Protein AF-A0A957ZJ16-F1 (afdb_monomer_lite)

pLDDT: mean 81.48, std 16.45, range [34.78, 98.56]

Foldseek 3Di:
DLCCPPDPVLLVQQVFDPVCVVQLNPDDAPVSLVVCCVVGDPSSSQLSNCCRPVVDDSVVSCVVSVHDDDDPDDPVNVCVRPVVLVVDDPPVDPVSVVVVVPPPVLCVLQDDRPVLVCLLQDKDWAEFEEEEDPQLCLLNSLLSNQQCCLPPPQPDPLEAEEEEEADPVVLVVSLVSSVVNHDPSNVRYHRDYLLVVLQVLCVVLVRHAAAQDPVLLVVLLVQLCVVLVDPDDSVLLVCCCVVWCLLVVPDDLVCQLVTDPPPSPDDDDSVRSVSSVSSVVSSVVSCVVVRHDHSSVSLQVSLVCLVVVVDAASYAAYRYEALLQDGLSSLLSLPSNHDTGMRHYYYYHYQVPNPDDDQDASVVSVGDHVPRYHYRQDRDDDDPVVVVVVLVVCPPDFTAPSRRDTDDPPRD

Secondary structure (DSSP, 8-state):
-TTTTS-HHHHHHTT--GGGHHHHHT--SHHHHHHHTTTS-HHHHHHHHHHHHH---HHHHHHHHT--------HHHHHHSTTHHHH----SSHHHHHHHHHS-HHHHTTPPPHHHHHHHH---SS-EEEEE-TTS-HHHHHHHHHHHIIIII--STT-EEEEEES-HHHHHHHHHHHHHH-SGGGGGEEEEEHHHHHHHHHHHTT----BPPHHHHHHHHHHHHHHTT----HHHHHHHIIIIIIHHT--SHHHHHH---TT--S---HHHHHHHHHHHHHHHHHHHHTT-B-HHHHHHHHHHHHHTTSS---EEEEEES-GGG--HHHHHHHHHTS-SSTT-EEEEE-GGG--SS----GGGGT---TT-EEEE---SSS-HHHHHHHHHHHTT--EE-SSSSEEPGGG-

Radius of gyration: 25.93 Å; chains: 1; bounding box: 66×55×60 Å

Sequence (412 aa):
ALFETFADADLIRAGVPEMLLPSVRALHSADGLERLRPYLPAEAHETLFYIANLGCAVDEALRHAGVEADRPVDATLALEHPDSRRRFHLVESPEELDQILDEPMAKWRIFLHPSQARLVERHFNGPARVLGGAGTGKTVVAMHRARYLARSVFTAPDDRILFTTYTRNLAANIRENLENLCGPEIARIEVANLHTWAMQLLRQAGRPVSIVEEDEQRQCWRNAMEAAGAGWDEAFVQREWAAVVQAQGITERGEYLRASRLGQGTALNRSQRAALWEIFAAYRRELERLDRVEWPDVIRCARTLLETGTVTLPYRAVVVDESQDLDPVELRLLRQMVPEGENDLFFVGDAHQRIYGQPVVMAQCGIAIRGRAAKLRINYRTTEEIRRWSTEVLAGAAVDDLDGGQDDLAAY

Structure (mmCIF, N/CA/C/O backbone):
data_AF-A0A957ZJ16-F1
#
_entry.id   AF-A0A957ZJ16-F1
#
loop_
_atom_site.group_PDB
_atom_site.id
_atom_site.type_symbol
_atom_site.label_atom_id
_atom_site.label_alt_id
_atom_site.label_comp_id
_atom_site.label_asym_id
_atom_site.label_entity_id
_atom_site.label_seq_id
_atom_site.pdbx_PDB_ins_code
_atom_site.Cartn_x
_atom_site.Cartn_y
_atom_site.Cartn_z
_atom_site.occupancy
_atom_site.B_iso_or_equiv
_atom_site.auth_seq_id
_atom_site.auth_comp_id
_atom_site.auth_asym_id
_atom_site.auth_atom_id
_atom_site.pdbx_PDB_model_num
ATOM 1 N N . ALA A 1 1 ? 29.557 -36.277 2.730 1.00 70.06 1 ALA A N 1
ATOM 2 C CA . ALA A 1 1 ? 29.762 -34.819 2.571 1.00 70.06 1 ALA A CA 1
ATOM 3 C C . ALA A 1 1 ? 28.858 -34.294 1.455 1.00 70.06 1 ALA A C 1
ATOM 5 O O . ALA A 1 1 ? 28.472 -35.082 0.601 1.00 70.06 1 ALA A O 1
ATOM 6 N N . LEU A 1 2 ? 28.491 -33.005 1.455 1.00 76.44 2 LEU A N 1
ATOM 7 C CA . LEU A 1 2 ? 27.550 -32.410 0.486 1.00 76.44 2 LEU A CA 1
ATOM 8 C C . LEU A 1 2 ? 28.000 -32.563 -0.974 1.00 76.44 2 LEU A C 1
ATOM 10 O O . LEU A 1 2 ? 27.169 -32.746 -1.854 1.00 76.44 2 LEU A O 1
ATOM 14 N N . PHE A 1 3 ? 29.311 -32.525 -1.215 1.00 82.81 3 PHE A N 1
ATOM 15 C CA . PHE A 1 3 ? 29.899 -32.562 -2.557 1.00 82.81 3 PHE A CA 1
ATOM 16 C C . PHE A 1 3 ? 30.689 -33.852 -2.832 1.00 82.81 3 PHE A C 1
ATOM 18 O O . PHE A 1 3 ? 31.542 -33.896 -3.713 1.00 82.81 3 PHE A O 1
ATOM 25 N N . GLU A 1 4 ? 30.436 -34.915 -2.061 1.00 79.81 4 GLU A N 1
ATOM 26 C CA . GLU A 1 4 ? 31.213 -36.163 -2.113 1.00 79.81 4 GLU A CA 1
ATOM 27 C C . GLU A 1 4 ? 31.125 -36.871 -3.471 1.00 79.81 4 GLU A C 1
ATOM 29 O O . GLU A 1 4 ? 32.106 -37.448 -3.932 1.00 79.81 4 GLU A O 1
ATOM 34 N N . THR A 1 5 ? 29.973 -36.768 -4.135 1.00 78.69 5 THR A N 1
ATOM 35 C CA . THR A 1 5 ? 29.676 -37.413 -5.420 1.00 78.69 5 THR A CA 1
ATOM 36 C C . THR A 1 5 ? 30.197 -36.653 -6.642 1.00 78.69 5 THR A C 1
ATOM 38 O O . THR A 1 5 ? 30.058 -37.153 -7.755 1.00 78.69 5 THR A O 1
ATOM 41 N N . PHE A 1 6 ? 30.774 -35.461 -6.464 1.00 82.50 6 PHE A N 1
ATOM 42 C CA . PHE A 1 6 ? 31.266 -34.617 -7.556 1.00 82.50 6 PHE A CA 1
ATOM 43 C C . PHE A 1 6 ? 32.783 -34.760 -7.720 1.00 82.50 6 PHE A C 1
ATOM 45 O O . PHE A 1 6 ? 33.525 -34.834 -6.733 1.00 82.50 6 PHE A O 1
ATOM 52 N N . ALA A 1 7 ? 33.259 -34.807 -8.967 1.00 85.50 7 ALA A N 1
ATOM 53 C CA . ALA A 1 7 ? 34.688 -34.846 -9.254 1.00 85.50 7 ALA A CA 1
ATOM 54 C C . ALA A 1 7 ? 35.338 -33.481 -8.968 1.00 85.50 7 ALA A C 1
ATOM 56 O O . ALA A 1 7 ? 34.693 -32.442 -9.095 1.00 85.50 7 ALA A O 1
ATOM 57 N N . ASP A 1 8 ? 36.630 -33.464 -8.621 1.00 82.50 8 ASP A N 1
ATOM 58 C CA . ASP A 1 8 ? 37.357 -32.204 -8.380 1.00 82.50 8 ASP A CA 1
ATOM 59 C C . ASP A 1 8 ? 37.336 -31.287 -9.606 1.00 82.50 8 ASP A C 1
ATOM 61 O O . ASP A 1 8 ? 37.157 -30.081 -9.468 1.00 82.50 8 ASP A O 1
ATOM 65 N N . ALA A 1 9 ? 37.415 -31.867 -10.806 1.00 76.62 9 ALA A N 1
ATOM 66 C CA . ALA A 1 9 ? 37.296 -31.130 -12.059 1.00 76.62 9 ALA A CA 1
ATOM 67 C C . ALA A 1 9 ? 35.960 -30.374 -12.175 1.00 76.62 9 ALA A C 1
ATOM 69 O O . ALA A 1 9 ? 35.934 -29.254 -12.675 1.00 76.62 9 ALA A O 1
ATOM 70 N N . ASP A 1 10 ? 34.861 -30.941 -11.672 1.00 80.06 10 ASP A N 1
ATOM 71 C CA . ASP A 1 10 ? 33.548 -30.296 -11.724 1.00 80.06 10 ASP A CA 1
ATOM 72 C C . ASP A 1 10 ? 33.422 -29.172 -10.690 1.00 80.06 10 ASP A C 1
ATOM 74 O O . ASP A 1 10 ? 32.816 -28.141 -10.967 1.00 80.06 10 ASP A O 1
ATOM 78 N N . LEU A 1 11 ? 34.042 -29.324 -9.516 1.00 80.44 11 LEU A N 1
ATOM 79 C CA . LEU A 1 11 ? 34.088 -28.266 -8.503 1.00 80.44 11 LEU A CA 1
ATOM 80 C C . LEU A 1 11 ? 34.983 -27.096 -8.944 1.00 80.44 11 LEU A C 1
ATOM 82 O O . LEU A 1 11 ? 34.637 -25.940 -8.715 1.00 80.44 11 LEU A O 1
ATOM 86 N N . ILE A 1 12 ? 36.087 -27.373 -9.641 1.00 80.25 12 ILE A N 1
ATOM 87 C CA . ILE A 1 12 ? 36.926 -26.334 -10.258 1.00 80.25 12 ILE A CA 1
ATOM 88 C C . ILE A 1 12 ? 36.151 -25.617 -11.370 1.00 80.25 12 ILE A C 1
ATOM 90 O O . ILE A 1 12 ? 36.147 -24.389 -11.414 1.00 80.25 12 ILE A O 1
ATOM 94 N N . ARG A 1 13 ? 35.425 -26.358 -12.221 1.00 76.12 13 ARG A N 1
ATOM 95 C CA . ARG A 1 13 ? 34.521 -25.776 -13.232 1.00 76.12 13 ARG A CA 1
ATOM 96 C C . ARG A 1 13 ? 33.401 -24.945 -12.609 1.00 76.12 13 ARG A C 1
ATOM 98 O O . ARG A 1 13 ? 32.978 -23.968 -13.211 1.00 76.12 13 ARG A O 1
ATOM 105 N N . ALA A 1 14 ? 32.961 -25.294 -11.400 1.00 73.00 14 ALA A N 1
ATOM 106 C CA . ALA A 1 14 ? 32.038 -24.492 -10.603 1.00 73.00 14 ALA A CA 1
ATOM 107 C C . ALA A 1 14 ? 32.663 -23.192 -10.064 1.00 73.00 14 ALA A C 1
ATOM 109 O O . ALA A 1 14 ? 31.959 -22.433 -9.415 1.00 73.00 14 ALA A O 1
ATOM 110 N N . GLY A 1 15 ? 33.949 -22.920 -10.313 1.00 72.38 15 GLY A N 1
ATOM 111 C CA . GLY A 1 15 ? 34.656 -21.711 -9.885 1.00 72.38 15 GLY A CA 1
ATOM 112 C C . GLY A 1 15 ? 35.395 -21.849 -8.550 1.00 72.38 15 GLY A C 1
ATOM 113 O O . GLY A 1 15 ? 35.918 -20.858 -8.038 1.00 72.38 15 GLY A O 1
ATOM 114 N N . VAL A 1 16 ? 35.443 -23.049 -7.954 1.00 82.19 16 VAL A N 1
ATOM 115 C CA . VAL A 1 16 ? 36.133 -23.280 -6.675 1.00 82.19 16 VAL A CA 1
ATOM 116 C C . VAL A 1 16 ? 37.651 -23.255 -6.888 1.00 82.19 16 VAL A C 1
ATOM 118 O O . VAL A 1 16 ? 38.166 -24.078 -7.647 1.00 82.19 16 VAL A O 1
ATOM 121 N N . PRO A 1 17 ? 38.403 -22.377 -6.196 1.00 79.31 17 PRO A N 1
ATOM 122 C CA . PRO A 1 17 ? 39.861 -22.391 -6.261 1.00 79.31 17 PRO A CA 1
ATOM 123 C C . PRO A 1 17 ? 40.420 -23.727 -5.761 1.00 79.31 17 PRO A C 1
ATOM 125 O O . PRO A 1 17 ? 39.990 -24.213 -4.714 1.00 79.31 17 PRO A O 1
ATOM 128 N N . GLU A 1 18 ? 41.428 -24.284 -6.439 1.00 81.38 18 GLU A N 1
ATOM 129 C CA . GLU A 1 18 ? 42.020 -25.589 -6.082 1.00 81.38 18 GLU A CA 1
ATOM 130 C C . GLU A 1 18 ? 42.442 -25.674 -4.606 1.00 81.38 18 GLU A C 1
ATOM 132 O O . GLU A 1 18 ? 42.214 -26.682 -3.938 1.00 81.38 18 GLU A O 1
ATOM 137 N N . MET A 1 19 ? 42.978 -24.578 -4.059 1.00 79.44 19 MET A N 1
ATOM 138 C CA . MET A 1 19 ? 43.400 -24.486 -2.655 1.00 79.44 19 MET A CA 1
ATOM 139 C C . MET A 1 19 ? 42.250 -24.657 -1.648 1.00 79.44 19 MET A C 1
ATOM 141 O O . MET A 1 19 ? 42.497 -25.006 -0.496 1.00 79.44 19 MET A O 1
ATOM 145 N N . LEU A 1 20 ? 41.003 -24.410 -2.061 1.00 84.81 20 LEU A N 1
ATOM 146 C CA . LEU A 1 20 ? 39.808 -24.481 -1.216 1.00 84.81 20 LEU A CA 1
ATOM 147 C C . LEU A 1 20 ? 38.990 -25.763 -1.432 1.00 84.81 20 LEU A C 1
ATOM 149 O O . LEU A 1 20 ? 38.029 -25.995 -0.695 1.00 84.81 20 LEU A O 1
ATOM 153 N N . LEU A 1 21 ? 39.383 -26.638 -2.368 1.00 85.44 21 LEU A N 1
ATOM 154 C CA . LEU A 1 21 ? 38.727 -27.933 -2.590 1.00 85.44 21 LEU A CA 1
ATOM 155 C C . LEU A 1 21 ? 38.652 -28.807 -1.325 1.00 85.44 21 LEU A C 1
ATOM 157 O O . LEU A 1 21 ? 37.576 -29.350 -1.065 1.00 85.44 21 LEU A O 1
ATOM 161 N N . PRO A 1 22 ? 39.705 -28.920 -0.483 1.00 86.62 22 PRO A N 1
ATOM 162 C CA . PRO A 1 22 ? 39.611 -29.701 0.751 1.00 86.62 22 PRO A CA 1
ATOM 163 C C . PRO A 1 22 ? 38.547 -29.152 1.711 1.00 86.62 22 PRO A C 1
ATOM 165 O O . PRO A 1 22 ? 37.820 -29.922 2.337 1.00 86.62 22 PRO A O 1
ATOM 168 N N . SER A 1 23 ? 38.415 -27.824 1.791 1.00 85.44 23 SER A N 1
ATOM 169 C CA . SER A 1 23 ? 37.422 -27.149 2.632 1.00 85.44 23 SER A CA 1
ATOM 170 C C . SER A 1 23 ? 36.000 -27.358 2.116 1.00 85.44 23 SER A C 1
ATOM 172 O O . SER A 1 23 ? 35.108 -27.631 2.915 1.00 85.44 23 SER A O 1
ATOM 174 N N . VAL A 1 24 ? 35.792 -27.303 0.796 1.00 84.88 24 VAL A N 1
ATOM 175 C CA . VAL A 1 24 ? 34.492 -27.585 0.164 1.00 84.88 24 VAL A CA 1
ATOM 176 C C . VAL A 1 24 ? 34.113 -29.064 0.316 1.00 84.88 24 VAL A C 1
ATOM 178 O O . VAL A 1 24 ? 32.968 -29.372 0.646 1.00 84.88 24 VAL A O 1
ATOM 181 N N . ARG A 1 25 ? 35.065 -29.998 0.180 1.00 85.12 25 ARG A N 1
ATOM 182 C CA . ARG A 1 25 ? 34.822 -31.440 0.387 1.00 85.12 25 ARG A CA 1
ATOM 183 C C . ARG A 1 25 ? 34.494 -31.808 1.832 1.00 85.12 25 ARG A C 1
ATOM 185 O O . ARG A 1 25 ? 33.779 -32.780 2.052 1.00 85.12 25 ARG A O 1
ATOM 192 N N . ALA A 1 26 ? 34.980 -31.041 2.805 1.00 85.38 26 ALA A N 1
ATOM 193 C CA . ALA A 1 26 ? 34.682 -31.245 4.221 1.00 85.38 26 ALA A CA 1
ATOM 194 C C . ALA A 1 26 ? 33.293 -30.719 4.641 1.00 85.38 26 ALA A C 1
ATOM 196 O O . ALA A 1 26 ? 32.910 -30.852 5.804 1.00 85.38 26 ALA A O 1
ATOM 197 N N . LEU A 1 27 ? 32.522 -30.111 3.731 1.00 85.94 27 LEU A N 1
ATOM 198 C CA . LEU A 1 27 ? 31.193 -29.589 4.044 1.00 85.94 27 LEU A CA 1
ATOM 199 C C . LEU A 1 27 ? 30.155 -30.706 4.188 1.00 85.94 27 LEU A C 1
ATOM 201 O O . LEU A 1 27 ? 29.998 -31.563 3.319 1.00 85.94 27 LEU A O 1
ATOM 205 N N . HIS A 1 28 ? 29.379 -30.650 5.270 1.00 81.06 28 HIS A N 1
ATOM 206 C CA . HIS A 1 28 ? 28.298 -31.600 5.557 1.00 81.06 28 HIS A CA 1
ATOM 207 C C . HIS A 1 28 ? 26.901 -30.957 5.598 1.00 81.06 28 HIS A C 1
ATOM 209 O O . HIS A 1 28 ? 25.915 -31.685 5.657 1.00 81.06 28 HIS A O 1
ATOM 215 N N . SER A 1 29 ? 26.799 -29.624 5.556 1.00 78.50 29 SER A N 1
ATOM 216 C CA . SER A 1 29 ? 25.525 -28.890 5.579 1.00 78.50 29 SER A CA 1
ATOM 217 C C . SER A 1 29 ? 25.610 -27.554 4.834 1.00 78.50 29 SER A C 1
ATOM 219 O O . SER A 1 29 ? 26.700 -26.999 4.674 1.00 78.50 29 SER A O 1
ATOM 221 N N . ALA A 1 30 ? 24.457 -27.041 4.389 1.00 69.56 30 ALA A N 1
ATOM 222 C CA . ALA A 1 30 ? 24.350 -25.752 3.698 1.00 69.56 30 ALA A CA 1
ATOM 223 C C . ALA A 1 30 ? 24.835 -24.585 4.584 1.00 69.56 30 ALA A C 1
ATOM 225 O O . ALA A 1 30 ? 25.539 -23.701 4.109 1.00 69.56 30 ALA A O 1
ATOM 226 N N . ASP A 1 31 ? 24.614 -24.658 5.901 1.00 72.50 31 ASP A N 1
ATOM 227 C CA . ASP A 1 31 ? 25.160 -23.696 6.876 1.00 72.50 31 ASP A CA 1
ATOM 228 C C . ASP A 1 31 ? 26.699 -23.698 6.946 1.00 72.50 31 ASP A C 1
ATOM 230 O O . ASP A 1 31 ? 27.330 -22.758 7.436 1.00 72.50 31 ASP A O 1
ATOM 234 N N . GLY A 1 32 ? 27.339 -24.794 6.535 1.00 76.75 32 GLY A N 1
ATOM 235 C CA . GLY A 1 32 ? 28.789 -24.851 6.376 1.00 76.75 32 GLY A CA 1
ATOM 236 C C . GLY A 1 32 ? 29.260 -24.099 5.129 1.00 76.75 32 GLY A C 1
ATOM 237 O O . GLY A 1 32 ? 30.305 -23.453 5.174 1.00 76.75 32 GLY A O 1
ATOM 238 N N . LEU A 1 33 ? 28.478 -24.144 4.045 1.00 80.44 33 LEU A N 1
ATOM 239 C CA . LEU A 1 33 ? 28.775 -23.438 2.798 1.00 80.44 33 LEU A CA 1
ATOM 240 C C . LEU A 1 33 ? 28.713 -21.916 2.992 1.00 80.44 33 LEU A C 1
ATOM 242 O O . LEU A 1 33 ? 29.658 -21.226 2.615 1.00 80.44 33 LEU A O 1
ATOM 246 N N . GLU A 1 34 ? 27.691 -21.415 3.690 1.00 75.69 34 GLU A N 1
ATOM 247 C CA . GLU A 1 34 ? 27.566 -19.982 4.006 1.00 75.69 34 GLU A CA 1
ATOM 248 C C . GLU A 1 34 ? 28.748 -19.454 4.836 1.00 75.69 34 GLU A C 1
ATOM 250 O O . GLU A 1 34 ? 29.177 -18.312 4.678 1.00 75.69 34 GLU A O 1
ATOM 255 N N . ARG A 1 35 ? 29.356 -20.296 5.683 1.00 78.44 35 ARG A N 1
ATOM 256 C CA . ARG A 1 35 ? 30.565 -19.931 6.445 1.00 78.44 35 ARG A CA 1
ATOM 257 C C . ARG A 1 35 ? 31.824 -19.824 5.582 1.00 78.44 35 ARG A C 1
ATOM 259 O O . ARG A 1 35 ? 32.750 -19.114 5.967 1.00 78.44 35 ARG A O 1
ATOM 266 N N . LEU A 1 36 ? 31.869 -20.499 4.433 1.00 79.94 36 LEU A N 1
ATOM 267 C CA . LEU A 1 36 ? 32.969 -20.393 3.467 1.00 79.94 36 LEU A CA 1
ATOM 268 C C . LEU A 1 36 ? 32.780 -19.249 2.460 1.00 79.94 36 LEU A C 1
ATOM 270 O O . LEU A 1 36 ? 33.731 -18.909 1.754 1.00 79.94 36 LEU A O 1
ATOM 274 N N . ARG A 1 37 ? 31.607 -18.604 2.433 1.00 78.12 37 ARG A N 1
ATOM 275 C CA . ARG A 1 37 ? 31.279 -17.477 1.546 1.00 78.12 37 ARG A CA 1
ATOM 276 C C . ARG A 1 37 ? 32.314 -16.341 1.518 1.00 78.12 37 ARG A C 1
ATOM 278 O O . ARG A 1 37 ? 32.575 -15.853 0.425 1.00 78.12 37 ARG A O 1
ATOM 285 N N . PRO A 1 38 ? 32.946 -15.921 2.635 1.00 77.25 38 PRO A N 1
ATOM 286 C CA . PRO A 1 38 ? 33.953 -14.854 2.595 1.00 77.25 38 PRO A CA 1
ATOM 287 C C . PRO A 1 38 ? 35.243 -15.241 1.861 1.00 77.25 38 PRO A C 1
ATOM 289 O O . PRO A 1 38 ? 36.007 -14.368 1.461 1.00 77.25 38 PRO A O 1
ATOM 292 N N . TYR A 1 39 ? 35.504 -16.542 1.725 1.00 79.69 39 TYR A N 1
ATOM 293 C CA . TYR A 1 39 ? 36.749 -17.081 1.179 1.00 79.69 39 TYR A CA 1
ATOM 294 C C . TYR A 1 39 ? 36.585 -17.624 -0.242 1.00 79.69 39 TYR A C 1
ATOM 296 O O . TYR A 1 39 ? 37.581 -17.865 -0.919 1.00 79.69 39 TYR A O 1
ATOM 304 N N . LEU A 1 40 ? 35.346 -17.816 -0.698 1.00 76.81 40 LEU A N 1
ATOM 305 C CA . LEU A 1 40 ? 35.029 -18.303 -2.034 1.00 76.81 40 LEU A CA 1
ATOM 306 C C . LEU A 1 40 ? 34.695 -17.143 -2.985 1.00 76.81 40 LEU A C 1
ATOM 308 O O . LEU A 1 40 ? 34.041 -16.179 -2.581 1.00 76.81 40 LEU A O 1
ATOM 312 N N . PRO A 1 41 ? 35.065 -17.247 -4.275 1.00 77.50 41 PRO A N 1
ATOM 313 C CA . PRO A 1 41 ? 34.493 -16.398 -5.311 1.00 77.50 41 PRO A CA 1
ATOM 314 C C . PRO A 1 41 ? 32.960 -16.472 -5.285 1.00 77.50 41 PRO A C 1
ATOM 316 O O . PRO A 1 41 ? 32.390 -17.546 -5.088 1.00 77.50 41 PRO A O 1
ATOM 319 N N . ALA A 1 42 ? 32.283 -15.341 -5.500 1.00 66.00 42 ALA A N 1
ATOM 320 C CA . ALA A 1 42 ? 30.820 -15.267 -5.413 1.00 66.00 42 ALA A CA 1
ATOM 321 C C . ALA A 1 42 ? 30.118 -16.257 -6.364 1.00 66.00 42 ALA A C 1
ATOM 323 O O . ALA A 1 42 ? 29.142 -16.892 -5.978 1.00 66.00 42 ALA A O 1
ATOM 324 N N . GLU A 1 43 ? 30.670 -16.437 -7.564 1.00 68.38 43 GLU A N 1
ATOM 325 C CA . GLU A 1 43 ? 30.193 -17.379 -8.588 1.00 68.38 43 GLU A CA 1
ATOM 326 C C . GLU A 1 43 ? 30.336 -18.838 -8.136 1.00 68.38 43 GLU A C 1
ATOM 328 O O . GLU A 1 43 ? 29.429 -19.652 -8.321 1.00 68.38 43 GLU A O 1
ATOM 333 N N . ALA A 1 44 ? 31.445 -19.145 -7.458 1.00 79.94 44 ALA A N 1
ATOM 334 C CA . ALA A 1 44 ? 31.687 -20.456 -6.875 1.00 79.94 44 ALA A CA 1
ATOM 335 C C . ALA A 1 44 ? 30.705 -20.760 -5.754 1.00 79.94 44 ALA A C 1
ATOM 337 O O . ALA A 1 44 ? 30.141 -21.849 -5.684 1.00 79.94 44 ALA A O 1
ATOM 338 N N . HIS A 1 45 ? 30.454 -19.772 -4.899 1.00 83.25 45 HIS A N 1
ATOM 339 C CA . HIS A 1 45 ? 29.489 -19.905 -3.824 1.00 83.25 45 HIS A CA 1
ATOM 340 C C . HIS A 1 45 ? 28.060 -20.097 -4.354 1.00 83.25 45 HIS A C 1
ATOM 342 O O . HIS A 1 45 ? 27.369 -21.001 -3.894 1.00 83.25 45 HIS A O 1
ATOM 348 N N . GLU A 1 46 ? 27.615 -19.300 -5.332 1.00 72.56 46 GLU A N 1
ATOM 349 C CA . GLU A 1 46 ? 26.278 -19.441 -5.935 1.00 72.56 46 GLU A CA 1
ATOM 350 C C . GLU A 1 46 ? 26.103 -20.797 -6.633 1.00 72.56 46 GLU A C 1
ATOM 352 O O . GLU A 1 46 ? 25.092 -21.470 -6.430 1.00 72.56 46 GLU A O 1
ATOM 357 N N . THR A 1 47 ? 27.107 -21.258 -7.382 1.00 77.94 47 THR A N 1
ATOM 358 C CA . THR A 1 47 ? 27.053 -22.567 -8.050 1.00 77.94 47 THR A CA 1
ATOM 359 C C . THR A 1 47 ? 26.992 -23.711 -7.033 1.00 77.94 47 THR A C 1
ATOM 361 O O . THR A 1 47 ? 26.138 -24.594 -7.140 1.00 77.94 47 THR A O 1
ATOM 364 N N . LEU A 1 48 ? 27.834 -23.676 -5.994 1.00 82.19 48 LEU A N 1
ATOM 365 C CA . LEU A 1 48 ? 27.803 -24.657 -4.904 1.00 82.19 48 LEU A CA 1
ATOM 366 C C . LEU A 1 48 ? 26.487 -24.611 -4.116 1.00 82.19 48 LEU A C 1
ATOM 368 O O . LEU A 1 48 ? 26.005 -25.654 -3.674 1.00 82.19 48 LEU A O 1
ATOM 372 N N . PHE A 1 49 ? 25.887 -23.429 -3.964 1.00 81.25 49 PHE A N 1
ATOM 373 C CA . PHE A 1 49 ? 24.604 -23.250 -3.289 1.00 81.25 49 PHE A CA 1
ATOM 374 C C . PHE A 1 49 ? 23.472 -23.935 -4.058 1.00 81.25 49 PHE A C 1
ATOM 376 O O . PHE A 1 49 ? 22.648 -24.619 -3.446 1.00 81.25 49 PHE A O 1
ATOM 383 N N . TYR A 1 50 ? 23.443 -23.807 -5.388 1.00 77.62 50 TYR A N 1
ATOM 384 C CA . TYR A 1 50 ? 22.461 -24.505 -6.218 1.00 77.62 50 TYR A CA 1
ATOM 385 C C . TYR A 1 50 ? 22.645 -26.022 -6.164 1.00 77.62 50 TYR A C 1
ATOM 387 O O . TYR A 1 50 ? 21.668 -26.738 -5.949 1.00 77.62 50 TYR A O 1
ATOM 395 N N . ILE A 1 51 ? 23.884 -26.514 -6.251 1.00 81.12 51 ILE A N 1
ATOM 396 C CA . ILE A 1 51 ? 24.175 -27.950 -6.125 1.00 81.12 51 ILE A CA 1
ATOM 397 C C . ILE A 1 51 ? 23.705 -28.480 -4.759 1.00 81.12 51 ILE A C 1
ATOM 399 O O . ILE A 1 51 ? 23.019 -29.499 -4.694 1.00 81.12 51 ILE A O 1
ATOM 403 N N . ALA A 1 52 ? 24.021 -27.774 -3.667 1.00 78.00 52 ALA A N 1
ATOM 404 C CA . ALA A 1 52 ? 23.714 -28.219 -2.308 1.00 78.00 52 ALA A CA 1
ATOM 405 C C . ALA A 1 52 ? 22.216 -28.170 -1.957 1.00 78.00 52 ALA A C 1
ATOM 407 O O . ALA A 1 52 ? 21.743 -29.039 -1.228 1.00 78.00 52 ALA A O 1
ATOM 408 N N . ASN A 1 53 ? 21.473 -27.171 -2.450 1.00 71.38 53 ASN A N 1
ATOM 409 C CA . ASN A 1 53 ? 20.074 -26.952 -2.059 1.00 71.38 53 ASN A CA 1
ATOM 410 C C . ASN A 1 53 ? 19.049 -27.479 -3.070 1.00 71.38 53 ASN A C 1
ATOM 412 O O . ASN A 1 53 ? 17.926 -27.798 -2.682 1.00 71.38 53 ASN A O 1
ATOM 416 N N . LEU A 1 54 ? 19.407 -27.561 -4.353 1.00 66.75 54 LEU A N 1
ATOM 417 C CA . LEU A 1 54 ? 18.514 -28.044 -5.414 1.00 66.75 54 LEU A CA 1
ATOM 418 C C . LEU A 1 54 ? 18.879 -29.451 -5.899 1.00 66.75 54 LEU A C 1
ATOM 420 O O . LEU A 1 54 ? 18.097 -30.049 -6.633 1.00 66.75 54 LEU A O 1
ATOM 424 N N . GLY A 1 55 ? 20.038 -29.990 -5.500 1.00 70.00 55 GLY A N 1
ATOM 425 C CA . GLY A 1 55 ? 20.494 -31.320 -5.916 1.00 70.00 55 GLY A CA 1
ATOM 426 C C . GLY A 1 55 ? 20.739 -31.436 -7.424 1.00 70.00 55 GLY A C 1
ATOM 427 O O . GLY A 1 55 ? 20.680 -32.536 -7.971 1.00 70.00 55 GLY A O 1
ATOM 428 N N . CYS A 1 56 ? 20.958 -30.310 -8.105 1.00 72.00 56 CYS A N 1
ATOM 429 C CA . CYS A 1 56 ? 21.146 -30.262 -9.548 1.00 72.00 56 CYS A CA 1
ATOM 430 C C . CYS A 1 56 ? 22.586 -30.624 -9.953 1.00 72.00 56 CYS A C 1
ATOM 432 O O . CYS A 1 56 ? 23.535 -30.505 -9.173 1.00 72.00 56 CYS A O 1
ATOM 434 N N . ALA A 1 57 ? 22.752 -31.093 -11.193 1.00 78.19 57 ALA A N 1
ATOM 435 C CA . ALA A 1 57 ? 24.069 -31.385 -11.756 1.00 78.19 57 ALA A CA 1
ATOM 436 C C . ALA A 1 57 ? 24.869 -30.089 -11.993 1.00 78.19 57 ALA A C 1
ATOM 438 O O . ALA A 1 57 ? 24.283 -29.027 -12.194 1.00 78.19 57 ALA A O 1
ATOM 439 N N . VAL A 1 58 ? 26.205 -30.169 -12.036 1.00 75.12 58 VAL A N 1
ATOM 440 C CA . VAL A 1 58 ? 27.082 -28.983 -12.141 1.00 75.12 58 VAL A CA 1
ATOM 441 C C . VAL A 1 58 ? 26.771 -28.125 -13.364 1.00 75.12 58 VAL A C 1
ATOM 443 O O . VAL A 1 58 ? 26.665 -26.913 -13.236 1.00 75.12 58 VAL A O 1
ATOM 446 N N . ASP A 1 59 ? 26.527 -28.728 -14.530 1.00 69.25 59 ASP A N 1
ATOM 447 C CA . ASP A 1 59 ? 26.182 -27.962 -15.737 1.00 69.25 59 ASP A CA 1
ATOM 448 C C . ASP A 1 59 ? 24.841 -27.223 -15.601 1.00 69.25 59 ASP A C 1
ATOM 450 O O . ASP A 1 59 ? 24.635 -26.169 -16.197 1.00 69.25 59 ASP A O 1
ATOM 454 N N . GLU A 1 60 ? 23.904 -27.770 -14.827 1.00 68.62 60 GLU A N 1
ATOM 455 C CA . GLU A 1 60 ? 22.637 -27.109 -14.532 1.00 68.62 60 GLU A CA 1
ATOM 456 C C . GLU A 1 60 ? 22.819 -25.992 -13.507 1.00 68.62 60 GLU A C 1
ATOM 458 O O . GLU A 1 60 ? 22.289 -24.902 -13.710 1.00 68.62 60 GLU A O 1
ATOM 463 N N . ALA A 1 61 ? 23.610 -26.222 -12.461 1.00 70.38 61 ALA A N 1
ATOM 464 C CA . ALA A 1 61 ? 23.965 -25.204 -11.480 1.00 70.38 61 ALA A CA 1
ATOM 465 C C . ALA A 1 61 ? 24.713 -24.022 -12.116 1.00 70.38 61 ALA A C 1
ATOM 467 O O . ALA A 1 61 ? 24.382 -22.877 -11.831 1.00 70.38 61 ALA A O 1
ATOM 468 N N . LEU A 1 62 ? 25.643 -24.288 -13.039 1.00 65.50 62 LEU A N 1
ATOM 469 C CA . LEU A 1 62 ? 26.364 -23.273 -13.812 1.00 65.50 62 LEU A CA 1
ATOM 470 C C . LEU A 1 62 ? 25.414 -22.435 -14.674 1.00 65.50 62 LEU A C 1
ATOM 472 O O . LEU A 1 62 ? 25.506 -21.212 -14.671 1.00 65.50 62 LEU A O 1
ATOM 476 N N . ARG A 1 63 ? 24.423 -23.059 -15.331 1.00 66.19 63 ARG A N 1
ATOM 477 C CA . ARG A 1 63 ? 23.371 -22.325 -16.062 1.00 66.19 63 ARG A CA 1
ATOM 478 C C . ARG A 1 63 ? 22.516 -21.451 -15.145 1.00 66.19 63 ARG A C 1
ATOM 480 O O . ARG A 1 63 ? 22.162 -20.341 -15.531 1.00 66.19 63 ARG A O 1
ATOM 487 N N . HIS A 1 64 ? 22.193 -21.929 -13.943 1.00 60.97 64 HIS A N 1
ATOM 488 C CA . HIS A 1 64 ? 21.454 -21.145 -12.945 1.00 60.97 64 HIS A CA 1
ATOM 489 C C . HIS A 1 64 ? 22.291 -19.989 -12.379 1.00 60.97 64 HIS A C 1
ATOM 491 O O . HIS A 1 64 ? 21.749 -18.914 -12.126 1.00 60.97 64 HIS A O 1
ATOM 497 N N . ALA A 1 65 ? 23.601 -20.193 -12.229 1.00 56.03 65 ALA A N 1
ATOM 498 C CA . ALA A 1 65 ? 24.570 -19.169 -11.847 1.00 56.03 65 ALA A CA 1
ATOM 499 C C . ALA A 1 65 ? 24.944 -18.221 -13.007 1.00 56.03 65 ALA A C 1
ATOM 501 O O . ALA A 1 65 ? 25.538 -17.175 -12.772 1.00 56.03 65 ALA A O 1
ATOM 502 N N . GLY A 1 66 ? 24.557 -18.541 -14.248 1.00 52.16 66 GLY A N 1
ATOM 503 C CA . GLY A 1 66 ? 24.816 -17.718 -15.434 1.00 52.16 66 GLY A CA 1
ATOM 504 C C . GLY A 1 66 ? 26.207 -17.890 -16.054 1.00 52.16 66 GLY A C 1
ATOM 505 O O . GLY A 1 66 ? 26.593 -17.075 -16.884 1.00 52.16 66 GLY A O 1
ATOM 506 N N . VAL A 1 67 ? 26.939 -18.944 -15.690 1.00 52.25 67 VAL A N 1
ATOM 507 C CA . VAL A 1 67 ? 28.285 -19.242 -16.194 1.00 52.25 67 VAL A CA 1
ATOM 508 C C . VAL A 1 67 ? 28.179 -20.120 -17.450 1.00 52.25 67 VAL A C 1
ATOM 510 O O . VAL A 1 67 ? 27.763 -21.279 -17.370 1.00 52.25 67 VAL A O 1
ATOM 513 N N . GLU A 1 68 ? 28.550 -19.596 -18.624 1.00 47.78 68 GLU A N 1
ATOM 514 C CA . GLU A 1 68 ? 28.741 -20.413 -19.835 1.00 47.78 68 GLU A CA 1
ATOM 515 C C . GLU A 1 68 ? 30.150 -21.029 -19.865 1.00 47.78 68 GLU A C 1
ATOM 517 O O . GLU A 1 68 ? 31.140 -20.387 -19.521 1.00 47.78 68 GLU A O 1
ATOM 522 N N . ALA A 1 69 ? 30.233 -22.305 -20.254 1.00 38.81 69 ALA A N 1
ATOM 523 C CA . ALA A 1 69 ? 31.458 -23.097 -20.191 1.00 38.81 69 ALA A CA 1
ATOM 524 C C . ALA A 1 69 ? 32.552 -22.612 -21.164 1.00 38.81 69 ALA A C 1
ATOM 526 O O . ALA A 1 69 ? 32.298 -22.440 -22.355 1.00 38.81 69 ALA A O 1
ATOM 527 N N . ASP A 1 70 ? 33.766 -22.484 -20.619 1.00 44.47 70 ASP A N 1
ATOM 528 C CA . ASP A 1 70 ? 35.088 -22.470 -21.262 1.00 44.47 70 ASP A CA 1
ATOM 529 C C . ASP A 1 70 ? 35.153 -21.940 -22.706 1.00 44.47 70 ASP A C 1
ATOM 531 O O . ASP A 1 70 ? 35.098 -22.674 -23.699 1.00 44.47 70 ASP A O 1
ATOM 535 N N . ARG A 1 71 ? 35.421 -20.639 -22.823 1.00 38.88 71 ARG A N 1
ATOM 536 C CA . ARG A 1 71 ? 36.218 -20.104 -23.930 1.00 38.88 71 ARG A CA 1
ATOM 537 C C . ARG A 1 71 ? 37.369 -19.289 -23.351 1.00 38.88 71 ARG A C 1
ATOM 539 O O . ARG A 1 71 ? 37.162 -18.605 -22.354 1.00 38.88 71 ARG A O 1
ATOM 546 N N . PRO A 1 72 ? 38.566 -19.329 -23.959 1.00 37.53 72 PRO A N 1
ATOM 547 C CA . PRO A 1 72 ? 39.655 -18.459 -23.548 1.00 37.53 72 PRO A CA 1
ATOM 548 C C . PRO A 1 72 ? 39.213 -17.023 -23.830 1.00 37.53 72 PRO A C 1
ATOM 550 O O . PRO A 1 72 ? 39.032 -16.640 -24.987 1.00 37.53 72 PRO A O 1
ATOM 553 N N . VAL A 1 73 ? 38.939 -16.268 -22.769 1.00 44.16 73 VAL A N 1
ATOM 554 C CA . VAL A 1 73 ? 38.378 -14.927 -22.888 1.00 44.16 73 VAL A CA 1
ATOM 555 C C . VAL A 1 73 ? 39.527 -13.935 -23.012 1.00 44.16 73 VAL A C 1
ATOM 557 O O . VAL A 1 73 ? 40.320 -13.764 -22.088 1.00 44.16 73 VAL A O 1
ATOM 560 N N . ASP A 1 74 ? 39.621 -13.298 -24.176 1.00 41.00 74 ASP A N 1
ATOM 561 C CA . ASP A 1 74 ? 40.376 -12.059 -24.344 1.00 41.00 74 ASP A CA 1
ATOM 562 C C . ASP A 1 74 ? 39.849 -11.032 -23.324 1.00 41.00 74 ASP A C 1
ATOM 564 O O . ASP A 1 74 ? 38.635 -10.913 -23.147 1.00 41.00 74 ASP A O 1
ATOM 568 N N . ALA A 1 75 ? 40.720 -10.315 -22.612 1.00 43.78 75 ALA A N 1
ATOM 569 C CA . ALA A 1 75 ? 40.318 -9.466 -21.481 1.00 43.78 75 ALA A CA 1
ATOM 570 C C . ALA A 1 75 ? 39.262 -8.406 -21.869 1.00 43.78 75 ALA A C 1
ATOM 572 O O . ALA A 1 75 ? 38.440 -8.011 -21.044 1.00 43.78 75 ALA A O 1
ATOM 573 N N . THR A 1 76 ? 39.239 -8.002 -23.139 1.00 42.41 76 THR A N 1
ATOM 574 C CA . THR A 1 76 ? 38.226 -7.142 -23.771 1.00 42.41 76 THR A CA 1
ATOM 575 C C . THR A 1 76 ? 36.860 -7.821 -23.931 1.00 42.41 76 THR A C 1
ATOM 577 O O . THR A 1 76 ? 35.846 -7.215 -23.600 1.00 42.41 76 THR A O 1
ATOM 580 N N . LEU A 1 77 ? 36.805 -9.093 -24.337 1.00 45.25 77 LEU A N 1
ATOM 581 C CA . LEU A 1 77 ? 35.559 -9.874 -24.432 1.00 45.25 77 LEU A CA 1
ATOM 582 C C . LEU A 1 77 ? 34.971 -10.209 -23.051 1.00 45.25 77 LEU A C 1
ATOM 584 O O . LEU A 1 77 ? 33.755 -10.317 -22.900 1.00 45.25 77 LEU A O 1
ATOM 588 N N . ALA A 1 78 ? 35.818 -10.321 -22.022 1.00 43.69 78 ALA A N 1
ATOM 589 C CA . ALA A 1 78 ? 35.375 -10.553 -20.646 1.00 43.69 78 ALA A CA 1
ATOM 590 C C . ALA A 1 78 ? 34.565 -9.369 -20.107 1.00 43.69 78 ALA A C 1
ATOM 592 O O . ALA A 1 78 ? 33.651 -9.568 -19.311 1.00 43.69 78 ALA A O 1
ATOM 593 N N . LEU A 1 79 ? 34.856 -8.148 -20.563 1.00 43.47 79 LEU A N 1
ATOM 594 C CA . LEU A 1 79 ? 34.153 -6.921 -20.177 1.00 43.47 79 LEU A CA 1
ATOM 595 C C . LEU A 1 79 ? 32.802 -6.757 -20.891 1.00 43.47 79 LEU A C 1
ATOM 597 O O . LEU A 1 79 ? 31.899 -6.118 -20.353 1.00 43.47 79 LEU A O 1
ATOM 601 N N . GLU A 1 80 ? 32.624 -7.385 -22.054 1.00 41.97 80 GLU A N 1
ATOM 602 C CA . GLU A 1 80 ? 31.347 -7.428 -22.778 1.00 41.97 80 GLU A CA 1
ATOM 603 C C . GLU A 1 80 ? 30.366 -8.468 -22.217 1.00 41.97 80 GLU A C 1
ATOM 605 O O . GLU A 1 80 ? 29.174 -8.437 -22.546 1.00 41.97 80 GLU A O 1
ATOM 610 N N . HIS A 1 81 ? 30.841 -9.363 -21.341 1.00 48.38 81 HIS A N 1
ATOM 611 C CA . HIS A 1 81 ? 30.022 -10.400 -20.726 1.00 48.38 81 HIS A CA 1
ATOM 612 C C . HIS A 1 81 ? 28.821 -9.787 -19.973 1.00 48.38 81 HIS A C 1
ATOM 614 O O . HIS A 1 81 ? 28.989 -8.804 -19.237 1.00 48.38 81 HIS A O 1
ATOM 620 N N . PRO A 1 82 ? 27.607 -10.370 -20.080 1.00 44.03 82 PRO A N 1
ATOM 621 C CA . PRO A 1 82 ? 26.407 -9.869 -19.409 1.00 44.03 82 PRO A CA 1
ATOM 622 C C . PRO A 1 82 ? 26.519 -9.754 -17.887 1.00 44.03 82 PRO A C 1
ATOM 624 O O . PRO A 1 82 ? 25.678 -9.089 -17.287 1.00 44.03 82 PRO A O 1
ATOM 627 N N . ASP A 1 83 ? 27.500 -10.411 -17.261 1.00 42.53 83 ASP A N 1
ATOM 628 C CA . ASP A 1 83 ? 27.802 -10.291 -15.829 1.00 42.53 83 ASP A CA 1
ATOM 629 C C . ASP A 1 83 ? 28.835 -9.197 -15.521 1.00 42.53 83 ASP A C 1
ATOM 631 O O . ASP A 1 83 ? 28.660 -8.460 -14.550 1.00 42.53 83 ASP A O 1
ATOM 635 N N . SER A 1 84 ? 29.841 -8.993 -16.376 1.00 41.12 84 SER A N 1
ATOM 636 C CA . SER A 1 84 ? 30.806 -7.890 -16.243 1.00 41.12 84 SER A CA 1
ATOM 637 C C . SER A 1 84 ? 30.132 -6.537 -16.433 1.00 41.12 84 SER A C 1
ATOM 639 O O . SER A 1 84 ? 30.314 -5.645 -15.607 1.00 41.12 84 SER A O 1
ATOM 641 N N . ARG A 1 85 ? 29.214 -6.434 -17.404 1.00 43.16 85 ARG A N 1
ATOM 642 C CA . ARG A 1 85 ? 28.348 -5.259 -17.611 1.00 43.16 85 ARG A CA 1
ATOM 643 C C . ARG A 1 85 ? 27.378 -4.974 -16.458 1.00 43.16 85 ARG A C 1
ATOM 645 O O . ARG A 1 85 ? 26.770 -3.908 -16.422 1.00 43.16 85 ARG A O 1
ATOM 652 N N . ARG A 1 86 ? 27.197 -5.902 -15.504 1.00 39.06 86 ARG A N 1
ATOM 653 C CA . ARG A 1 86 ? 26.423 -5.640 -14.270 1.00 39.06 86 ARG A CA 1
ATOM 654 C C . ARG A 1 86 ? 27.247 -4.941 -13.197 1.00 39.06 86 ARG A C 1
ATOM 656 O O . ARG A 1 86 ? 26.647 -4.319 -12.327 1.00 39.06 86 ARG A O 1
ATOM 663 N N . ARG A 1 87 ? 28.573 -5.099 -13.220 1.00 34.78 87 ARG A N 1
ATOM 664 C CA . ARG A 1 87 ? 29.501 -4.616 -12.185 1.00 34.78 87 ARG A CA 1
ATOM 665 C C . ARG A 1 87 ? 30.347 -3.435 -12.650 1.00 34.78 87 ARG A C 1
ATOM 667 O O . ARG A 1 87 ? 30.660 -2.574 -11.839 1.00 34.78 87 ARG A O 1
ATOM 674 N N . PHE A 1 88 ? 30.678 -3.389 -13.935 1.00 36.06 88 PHE A N 1
ATOM 675 C CA . PHE A 1 88 ? 31.481 -2.349 -14.557 1.00 36.06 88 PHE A CA 1
ATOM 676 C C . PHE A 1 88 ? 30.797 -1.917 -15.855 1.00 36.06 88 PHE A C 1
ATOM 678 O O . PHE A 1 88 ? 30.568 -2.731 -16.748 1.00 36.06 88 PHE A O 1
ATOM 685 N N . HIS A 1 89 ? 30.450 -0.635 -15.960 1.00 43.84 89 HIS A N 1
ATOM 686 C CA . HIS A 1 89 ? 30.168 -0.027 -17.253 1.00 43.84 89 HIS A CA 1
ATOM 687 C C . HIS A 1 89 ? 31.520 0.383 -17.834 1.00 43.84 89 HIS A C 1
ATOM 689 O O . HIS A 1 89 ? 32.229 1.182 -17.220 1.00 43.84 89 HIS A O 1
ATOM 695 N N . LEU A 1 90 ? 31.917 -0.234 -18.950 1.00 38.66 90 LEU A N 1
ATOM 696 C CA . LEU A 1 90 ? 33.106 0.201 -19.661 1.00 38.66 90 LEU A CA 1
ATOM 697 C C . LEU A 1 90 ? 32.762 1.543 -20.288 1.00 38.66 90 LEU A C 1
ATOM 699 O O . LEU A 1 90 ? 31.991 1.600 -21.237 1.00 38.66 90 LEU A O 1
ATOM 703 N N . VAL A 1 91 ? 33.280 2.605 -19.696 1.00 39.44 91 VAL A N 1
ATOM 704 C CA . VAL A 1 91 ? 33.296 3.898 -20.350 1.00 39.44 91 VAL A CA 1
ATOM 705 C C . VAL A 1 91 ? 34.341 3.777 -21.454 1.00 39.44 91 VAL A C 1
ATOM 707 O O . VAL A 1 91 ? 35.525 3.597 -21.159 1.00 39.44 91 VAL A O 1
ATOM 710 N N . GLU A 1 92 ? 33.909 3.805 -22.709 1.00 41.00 92 GLU A N 1
ATOM 711 C CA . GLU A 1 92 ? 34.787 3.557 -23.854 1.00 41.00 92 GLU A CA 1
ATOM 712 C C . GLU A 1 92 ? 35.721 4.750 -24.116 1.00 41.00 92 GLU A C 1
ATOM 714 O O . GLU A 1 92 ? 36.770 4.592 -24.747 1.00 41.00 92 GLU A O 1
ATOM 719 N N . SER A 1 93 ? 35.410 5.927 -23.555 1.00 41.16 93 SER A N 1
ATOM 720 C CA . SER A 1 93 ? 36.310 7.081 -23.531 1.00 41.16 93 SER A CA 1
ATOM 721 C C . SER A 1 93 ? 36.034 8.045 -22.361 1.00 41.16 93 SER A C 1
ATOM 723 O O . SER A 1 93 ? 34.897 8.151 -21.909 1.00 41.16 93 SER A O 1
ATOM 725 N N . PRO A 1 94 ? 37.028 8.804 -21.863 1.00 40.66 94 PRO A N 1
ATOM 726 C CA . PRO A 1 94 ? 36.813 9.826 -20.830 1.00 40.66 94 PRO A CA 1
ATOM 727 C C . PRO A 1 94 ? 35.664 10.799 -21.152 1.00 40.66 94 PRO A C 1
ATOM 729 O O . PRO A 1 94 ? 34.946 11.213 -20.248 1.00 40.66 94 PRO A O 1
ATOM 732 N N . GLU A 1 95 ? 35.424 11.086 -22.438 1.00 43.22 95 GLU A N 1
ATOM 733 C CA . GLU A 1 95 ? 34.327 11.949 -22.885 1.00 43.22 95 GLU A CA 1
ATOM 734 C C . GLU A 1 95 ? 32.928 11.335 -22.697 1.00 43.22 95 GLU A C 1
ATOM 736 O O . GLU A 1 95 ? 31.961 12.078 -22.557 1.00 43.22 95 GLU A O 1
ATOM 741 N N . GLU A 1 96 ? 32.786 10.007 -22.687 1.00 41.53 96 GLU A N 1
ATOM 742 C CA . GLU A 1 96 ? 31.503 9.320 -22.471 1.00 41.53 96 GLU A CA 1
ATOM 743 C C . GLU A 1 96 ? 31.102 9.330 -20.986 1.00 41.53 96 GLU A C 1
ATOM 745 O O . GLU A 1 96 ? 29.933 9.530 -20.655 1.00 41.53 96 GLU A O 1
ATOM 750 N N . LEU A 1 97 ? 32.076 9.196 -20.075 1.00 42.34 97 LEU A N 1
ATOM 751 C CA . LEU A 1 97 ? 31.847 9.323 -18.632 1.00 42.34 97 LEU A CA 1
ATOM 752 C C . LEU A 1 97 ? 31.521 10.767 -18.272 1.00 42.34 97 LEU A C 1
ATOM 754 O O . LEU A 1 97 ? 30.573 10.991 -17.527 1.00 42.34 97 LEU A O 1
ATOM 758 N N . ASP A 1 98 ? 32.259 11.724 -18.834 1.00 44.16 98 ASP A N 1
ATOM 759 C CA . ASP A 1 98 ? 31.974 13.145 -18.656 1.00 44.16 98 ASP A CA 1
ATOM 760 C C . ASP A 1 98 ? 30.602 13.504 -19.242 1.00 44.16 98 ASP A C 1
ATOM 762 O O . ASP A 1 98 ? 29.829 14.179 -18.576 1.00 44.16 98 ASP A O 1
ATOM 766 N N . GLN A 1 99 ? 30.216 12.969 -20.409 1.00 52.00 99 GLN A N 1
ATOM 767 C CA . GLN A 1 99 ? 28.869 13.171 -20.958 1.00 52.00 99 GLN A CA 1
ATOM 768 C C . GLN A 1 99 ? 27.777 12.605 -20.056 1.00 52.00 99 GLN A C 1
ATOM 770 O O . GLN A 1 99 ? 26.805 13.303 -19.793 1.00 52.00 99 GLN A O 1
ATOM 775 N N . ILE A 1 100 ? 27.925 11.371 -19.568 1.00 50.91 100 ILE A N 1
ATOM 776 C CA . ILE A 1 100 ? 26.954 10.731 -18.673 1.00 50.91 100 ILE A CA 1
ATOM 777 C C . ILE A 1 100 ? 26.855 11.502 -17.345 1.00 50.91 100 ILE A C 1
ATOM 779 O O . ILE A 1 100 ? 25.749 11.725 -16.853 1.00 50.91 100 ILE A O 1
ATOM 783 N N . LEU A 1 101 ? 27.979 11.954 -16.779 1.00 49.62 101 LEU A N 1
ATOM 784 C CA . LEU A 1 101 ? 28.024 12.748 -15.544 1.00 49.62 101 LEU A CA 1
ATOM 785 C C . LEU A 1 101 ? 27.499 14.184 -15.725 1.00 49.62 101 LEU A C 1
ATOM 787 O O . LEU A 1 101 ? 26.881 14.705 -14.796 1.00 49.62 101 LEU A O 1
ATOM 791 N N . ASP A 1 102 ? 27.682 14.785 -16.905 1.00 55.69 102 ASP A N 1
ATOM 792 C CA . ASP A 1 102 ? 27.170 16.114 -17.273 1.00 55.69 102 ASP A CA 1
ATOM 793 C C . ASP A 1 102 ? 25.702 16.089 -17.726 1.00 55.69 102 ASP A C 1
ATOM 795 O O . ASP A 1 102 ? 25.075 17.146 -17.878 1.00 55.69 102 ASP A O 1
ATOM 799 N N . GLU A 1 103 ? 25.109 14.903 -17.920 1.00 60.03 103 GLU A N 1
ATOM 800 C CA . GLU A 1 103 ? 23.686 14.814 -18.218 1.00 60.03 103 GLU A CA 1
ATOM 801 C C . GLU A 1 103 ? 22.861 15.409 -17.060 1.00 60.03 103 GLU A C 1
ATOM 803 O O . GLU A 1 103 ? 23.086 15.089 -15.886 1.00 60.03 103 GLU A O 1
ATOM 808 N N . PRO A 1 104 ? 21.837 16.236 -17.352 1.00 66.75 104 PRO A N 1
ATOM 809 C CA . PRO A 1 104 ? 21.003 16.832 -16.322 1.00 66.75 104 PRO A CA 1
ATOM 810 C C . PRO A 1 104 ? 20.429 15.770 -15.381 1.00 66.75 104 PRO A C 1
ATOM 812 O O . PRO A 1 104 ? 19.969 14.719 -15.827 1.00 66.75 104 PRO A O 1
ATOM 815 N N . MET A 1 105 ? 20.337 16.083 -14.085 1.00 65.94 105 MET A N 1
ATOM 816 C CA . MET A 1 105 ? 19.775 15.204 -13.042 1.00 65.94 105 MET A CA 1
ATOM 817 C C . MET A 1 105 ? 18.417 14.571 -13.429 1.00 65.94 105 MET A C 1
ATOM 819 O O . MET A 1 105 ? 18.067 13.486 -12.970 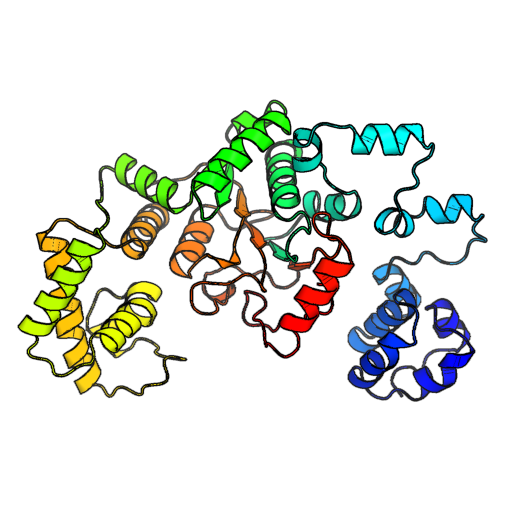1.00 65.94 105 MET A O 1
ATOM 823 N N . ALA A 1 106 ? 17.646 15.224 -14.304 1.00 65.94 106 ALA A N 1
ATOM 824 C CA . ALA A 1 106 ? 16.419 14.683 -14.882 1.00 65.94 106 ALA A CA 1
ATOM 825 C C . ALA A 1 106 ? 16.621 13.356 -15.645 1.00 65.94 106 ALA A C 1
ATOM 827 O O . ALA A 1 106 ? 15.802 12.453 -15.496 1.00 65.94 106 ALA A O 1
ATOM 828 N N . LYS A 1 107 ? 17.710 13.200 -16.409 1.00 67.06 107 LYS A N 1
ATOM 829 C CA . LYS A 1 107 ? 18.033 11.954 -17.126 1.00 67.06 107 LYS A CA 1
ATOM 830 C C . LYS A 1 107 ? 18.461 10.844 -16.171 1.00 67.06 107 LYS A C 1
ATOM 832 O O . LYS A 1 107 ? 18.004 9.713 -16.313 1.00 67.06 107 LYS A O 1
ATOM 837 N N . TRP A 1 108 ? 19.228 11.176 -15.135 1.00 69.00 108 TRP A N 1
ATOM 838 C CA . TRP A 1 108 ? 19.590 10.229 -14.077 1.00 69.00 108 TRP A CA 1
ATOM 839 C C . TRP A 1 108 ? 18.374 9.687 -13.319 1.00 69.00 108 TRP A C 1
ATOM 841 O O . TRP A 1 108 ? 18.324 8.507 -12.980 1.00 69.00 108 TRP A O 1
ATOM 851 N N . ARG A 1 109 ? 17.342 10.515 -13.116 1.00 74.62 109 ARG A N 1
ATOM 852 C CA . ARG A 1 109 ? 16.082 10.112 -12.463 1.00 74.62 109 ARG A CA 1
ATOM 853 C C . ARG A 1 109 ? 15.251 9.109 -13.266 1.00 74.62 109 ARG A C 1
ATOM 855 O O . ARG A 1 109 ? 14.362 8.488 -12.690 1.00 74.62 109 ARG A O 1
ATOM 862 N N . ILE A 1 110 ? 15.532 8.942 -14.557 1.00 81.44 110 ILE A N 1
ATOM 863 C CA . ILE A 1 110 ? 14.851 7.980 -15.436 1.00 81.44 110 ILE A CA 1
ATOM 864 C C . ILE A 1 110 ? 15.802 6.917 -16.000 1.00 81.44 110 ILE A C 1
ATOM 866 O O . ILE A 1 110 ? 15.363 6.065 -16.770 1.00 81.44 110 ILE A O 1
ATOM 870 N N . PHE A 1 111 ? 17.084 6.934 -15.635 1.00 80.56 111 PHE A N 1
ATOM 871 C CA . PHE A 1 111 ? 18.077 5.997 -16.150 1.00 80.56 111 PHE A CA 1
ATOM 872 C C . PHE A 1 111 ? 17.875 4.596 -15.565 1.00 80.56 111 PHE A C 1
ATOM 874 O O . PHE A 1 111 ? 18.038 4.393 -14.364 1.00 80.56 111 PHE A O 1
ATOM 881 N N . LEU A 1 112 ? 17.556 3.622 -16.421 1.00 79.75 112 LEU A N 1
ATOM 882 C CA . LEU A 1 112 ? 17.455 2.213 -16.045 1.00 79.75 112 LEU A CA 1
ATOM 883 C C . LEU A 1 112 ? 18.784 1.513 -16.298 1.00 79.75 112 LEU A C 1
ATOM 885 O O . LEU A 1 112 ? 19.235 1.413 -17.439 1.00 79.75 112 LEU A O 1
ATOM 889 N N . HIS A 1 113 ? 19.380 0.963 -15.247 1.00 76.69 113 HIS A N 1
ATOM 890 C CA . HIS A 1 113 ? 20.610 0.205 -15.404 1.00 76.69 113 HIS A CA 1
ATOM 891 C C . HIS A 1 113 ? 20.339 -1.133 -16.127 1.00 76.69 113 HIS A C 1
ATOM 893 O O . HIS A 1 113 ? 19.333 -1.787 -15.832 1.00 76.69 113 HIS A O 1
ATOM 899 N N . PRO A 1 114 ? 21.233 -1.631 -17.006 1.00 71.94 114 PRO A N 1
ATOM 900 C CA . PRO A 1 114 ? 21.019 -2.888 -17.737 1.00 71.94 114 PRO A CA 1
ATOM 901 C C . PRO A 1 114 ? 20.704 -4.102 -16.847 1.00 71.94 114 PRO A C 1
ATOM 903 O O . PRO A 1 114 ? 19.909 -4.966 -17.214 1.00 71.94 114 PRO A O 1
ATOM 906 N N . SER A 1 115 ? 21.268 -4.156 -15.633 1.00 69.88 115 SER A N 1
ATOM 907 C CA . SER A 1 115 ? 20.960 -5.222 -14.664 1.00 69.88 115 SER A CA 1
ATOM 908 C C . SER A 1 115 ? 19.494 -5.224 -14.202 1.00 69.88 115 SER A C 1
ATOM 910 O O . SER A 1 115 ? 18.972 -6.281 -13.843 1.00 69.88 115 SER A O 1
ATOM 912 N N . GLN A 1 116 ? 18.827 -4.067 -14.241 1.00 80.56 116 GLN A N 1
ATOM 913 C CA . GLN A 1 116 ? 17.426 -3.878 -13.871 1.00 80.56 116 GLN A CA 1
ATOM 914 C C . GLN A 1 116 ? 16.468 -4.158 -15.039 1.00 80.56 116 GLN A C 1
ATOM 916 O O . GLN A 1 116 ? 15.323 -4.541 -14.797 1.00 80.56 116 GLN A O 1
ATOM 921 N N . ALA A 1 117 ? 16.927 -4.033 -16.292 1.00 78.94 117 ALA A N 1
ATOM 922 C CA . ALA A 1 117 ? 16.105 -4.237 -17.491 1.00 78.94 117 ALA A CA 1
ATOM 923 C C . ALA A 1 117 ? 15.424 -5.612 -17.511 1.00 78.94 117 ALA A C 1
ATOM 925 O O . ALA A 1 117 ? 14.221 -5.713 -17.739 1.00 78.94 117 ALA A O 1
ATOM 926 N N . ARG A 1 118 ? 16.151 -6.670 -17.130 1.00 81.62 118 ARG A N 1
ATOM 927 C CA . ARG A 1 118 ? 15.574 -8.021 -17.044 1.00 81.62 118 ARG A CA 1
ATOM 928 C C . ARG A 1 118 ? 14.419 -8.119 -16.050 1.00 81.62 118 ARG A C 1
ATOM 930 O O . ARG A 1 118 ? 13.512 -8.905 -16.276 1.00 81.62 118 ARG A O 1
ATOM 937 N N . LEU A 1 119 ? 14.432 -7.355 -14.956 1.00 87.69 119 LEU A N 1
ATOM 938 C CA . LEU A 1 119 ? 13.322 -7.340 -13.994 1.00 87.69 119 LEU A CA 1
ATOM 939 C C . LEU A 1 119 ? 12.112 -6.586 -14.547 1.00 87.69 119 LEU A C 1
ATOM 941 O O . LEU A 1 119 ? 10.980 -7.018 -14.344 1.00 87.69 119 LEU A O 1
ATOM 945 N N . VAL A 1 120 ? 12.364 -5.490 -15.265 1.00 91.12 120 VAL A N 1
ATOM 946 C CA . VAL A 1 120 ? 11.335 -4.692 -15.939 1.00 91.12 120 VAL A CA 1
ATOM 947 C C . VAL A 1 120 ? 10.620 -5.502 -17.017 1.00 91.12 120 VAL A C 1
ATOM 949 O O . VAL A 1 120 ? 9.398 -5.434 -17.103 1.00 91.12 120 VAL A O 1
ATOM 952 N N . GLU A 1 121 ? 11.355 -6.279 -17.808 1.00 90.88 121 GLU A N 1
ATOM 953 C CA . GLU A 1 121 ? 10.828 -6.998 -18.978 1.00 90.88 121 GLU A CA 1
ATOM 954 C C . GLU A 1 121 ? 10.358 -8.425 -18.662 1.00 90.88 121 GLU A C 1
ATOM 956 O O . GLU A 1 121 ? 9.727 -9.081 -19.487 1.00 90.88 121 GLU A O 1
ATOM 961 N N . ARG A 1 122 ? 10.643 -8.939 -17.460 1.00 90.81 122 ARG A N 1
ATOM 962 C CA . ARG A 1 122 ? 10.259 -10.300 -17.079 1.00 90.81 122 ARG A CA 1
ATOM 963 C C . ARG A 1 122 ? 8.741 -10.464 -17.057 1.00 90.81 122 ARG A C 1
ATOM 965 O O . ARG A 1 122 ? 8.027 -9.695 -16.416 1.00 90.81 122 ARG A O 1
ATOM 972 N N . HIS A 1 123 ? 8.251 -11.529 -17.677 1.00 92.62 123 HIS A N 1
ATOM 973 C CA . HIS A 1 123 ? 6.869 -11.962 -17.502 1.00 92.62 123 HIS A CA 1
ATOM 974 C C . HIS A 1 123 ? 6.707 -12.681 -16.160 1.00 92.62 123 HIS A C 1
ATOM 976 O O . HIS A 1 123 ? 7.449 -13.614 -15.840 1.00 92.62 123 HIS A O 1
ATOM 982 N N . PHE A 1 124 ? 5.728 -12.243 -15.374 1.00 93.62 124 PHE A N 1
ATOM 983 C CA . PHE A 1 124 ? 5.367 -12.853 -14.103 1.00 93.62 124 PHE A CA 1
ATOM 984 C C . PHE A 1 124 ? 3.966 -13.449 -14.205 1.00 93.62 124 PHE A C 1
ATOM 986 O O . PHE A 1 124 ? 3.012 -12.765 -14.567 1.00 93.62 124 PHE A O 1
ATOM 993 N N . ASN A 1 125 ? 3.835 -14.726 -13.857 1.00 93.00 125 ASN A N 1
ATOM 994 C CA . ASN A 1 125 ? 2.538 -15.389 -13.765 1.00 93.00 125 ASN A CA 1
ATOM 995 C C . ASN A 1 125 ? 1.902 -15.083 -12.396 1.00 93.00 125 ASN A C 1
ATOM 997 O O . ASN A 1 125 ? 2.048 -15.880 -11.466 1.00 93.00 125 ASN A O 1
ATOM 1001 N N . GLY A 1 126 ? 1.319 -13.890 -12.250 1.00 94.75 126 GLY A N 1
ATOM 1002 C CA . GLY A 1 126 ? 0.759 -13.353 -11.003 1.00 94.75 126 GLY A CA 1
ATOM 1003 C C . GLY A 1 126 ? 1.607 -12.250 -10.349 1.00 94.75 126 GLY A C 1
ATOM 1004 O O . GLY A 1 126 ? 2.577 -11.778 -10.958 1.00 94.75 126 GLY A O 1
ATOM 1005 N N . PRO A 1 127 ? 1.296 -11.894 -9.085 1.00 96.31 127 PRO A N 1
ATOM 1006 C CA . PRO A 1 127 ? 1.958 -10.812 -8.366 1.00 96.31 127 PRO A CA 1
ATOM 1007 C C . PRO A 1 127 ? 3.461 -11.025 -8.208 1.00 96.31 127 PRO A C 1
ATOM 1009 O O . PRO A 1 127 ? 3.913 -12.129 -7.879 1.00 96.31 127 PRO A O 1
ATOM 1012 N N . ALA A 1 128 ? 4.227 -9.953 -8.385 1.00 95.50 128 ALA A N 1
ATOM 1013 C CA . ALA A 1 128 ? 5.677 -9.943 -8.231 1.00 95.50 128 ALA A CA 1
ATOM 1014 C C . ALA A 1 128 ? 6.139 -8.835 -7.283 1.00 95.50 128 ALA A C 1
ATOM 1016 O O . ALA A 1 128 ? 5.480 -7.804 -7.146 1.00 95.50 128 ALA A O 1
ATOM 1017 N N . ARG A 1 129 ? 7.295 -9.046 -6.646 1.00 94.19 129 ARG A N 1
ATOM 1018 C CA . ARG A 1 129 ? 7.889 -8.092 -5.702 1.00 94.19 129 ARG A CA 1
ATOM 1019 C C . ARG A 1 129 ? 9.365 -7.887 -5.988 1.00 94.19 129 ARG A C 1
ATOM 1021 O O . ARG A 1 129 ? 10.111 -8.854 -6.129 1.00 94.19 129 ARG A O 1
ATOM 1028 N N . VAL A 1 130 ? 9.801 -6.636 -6.001 1.00 91.94 130 VAL A N 1
ATOM 1029 C CA . VAL A 1 130 ? 11.210 -6.264 -6.095 1.00 91.94 130 VAL A CA 1
ATOM 1030 C C . VAL A 1 130 ? 11.588 -5.430 -4.881 1.00 91.94 130 VAL A C 1
ATOM 1032 O O . VAL A 1 130 ? 11.116 -4.311 -4.703 1.00 91.94 130 VAL A O 1
ATOM 1035 N N . LEU A 1 131 ? 12.456 -5.982 -4.045 1.00 88.31 131 LEU A N 1
ATOM 1036 C CA . LEU A 1 131 ? 13.011 -5.274 -2.901 1.00 88.31 131 LEU A CA 1
ATOM 1037 C C . LEU A 1 131 ? 14.327 -4.612 -3.277 1.00 88.31 131 LEU A C 1
ATOM 1039 O O . LEU A 1 131 ? 14.993 -5.019 -4.224 1.00 88.31 131 LEU A O 1
ATOM 1043 N N . GLY A 1 132 ? 14.741 -3.612 -2.522 1.00 82.69 132 GLY A N 1
ATOM 1044 C CA . GLY A 1 132 ? 16.071 -3.039 -2.659 1.00 82.69 132 GLY A CA 1
ATOM 1045 C C . GLY A 1 132 ? 16.308 -1.982 -1.608 1.00 82.69 132 GLY A C 1
ATOM 1046 O O . GLY A 1 132 ? 15.365 -1.309 -1.202 1.00 82.69 132 GLY A O 1
ATOM 1047 N N . GLY A 1 133 ? 17.562 -1.803 -1.209 1.00 79.31 133 GLY A N 1
ATOM 1048 C CA . GLY A 1 133 ? 17.917 -0.773 -0.242 1.00 79.31 133 GLY A CA 1
ATOM 1049 C C . GLY A 1 133 ? 17.710 0.652 -0.761 1.00 79.31 133 GLY A C 1
ATOM 1050 O O . GLY A 1 133 ? 17.337 0.893 -1.925 1.00 79.31 133 GLY A O 1
ATOM 1051 N N . ALA A 1 134 ? 17.980 1.629 0.099 1.00 79.25 134 ALA A N 1
ATOM 1052 C CA . ALA A 1 134 ? 18.000 3.040 -0.267 1.00 79.25 134 ALA A CA 1
ATOM 1053 C C . ALA A 1 134 ? 18.907 3.271 -1.489 1.00 79.25 134 ALA A C 1
ATOM 1055 O O . ALA A 1 134 ? 20.005 2.736 -1.570 1.00 79.25 134 ALA A O 1
ATOM 1056 N N . GLY A 1 135 ? 18.446 4.060 -2.465 1.00 76.56 135 GLY A N 1
ATOM 1057 C CA . GLY A 1 135 ? 19.271 4.424 -3.624 1.00 76.56 135 GLY A CA 1
ATOM 1058 C C . GLY A 1 135 ? 19.471 3.333 -4.684 1.00 76.56 135 GLY A C 1
ATOM 1059 O O . GLY A 1 135 ? 20.201 3.572 -5.639 1.00 76.56 135 GLY A O 1
ATOM 1060 N N . THR A 1 136 ? 18.809 2.176 -4.583 1.00 80.56 136 THR A N 1
ATOM 1061 C CA . THR A 1 136 ? 18.984 1.062 -5.542 1.00 80.56 136 THR A CA 1
ATOM 1062 C C . THR A 1 136 ? 18.197 1.174 -6.855 1.00 80.56 136 THR A C 1
ATOM 1064 O O . THR A 1 136 ? 18.264 0.286 -7.703 1.00 80.56 136 THR A O 1
ATOM 1067 N N . GLY A 1 137 ? 17.439 2.258 -7.044 1.00 85.81 137 GLY A N 1
ATOM 1068 C CA . GLY A 1 137 ? 16.657 2.503 -8.262 1.00 85.81 137 GLY A CA 1
ATOM 1069 C C . GLY A 1 137 ? 15.265 1.857 -8.295 1.00 85.81 137 GLY A C 1
ATOM 1070 O O . GLY A 1 137 ? 14.698 1.724 -9.371 1.00 85.81 137 GLY A O 1
ATOM 1071 N N . LYS A 1 138 ? 14.675 1.488 -7.148 1.00 92.12 138 LYS A N 1
ATOM 1072 C CA . LYS A 1 138 ? 13.317 0.901 -7.052 1.00 92.12 138 LYS A CA 1
ATOM 1073 C C . LYS A 1 138 ? 12.248 1.659 -7.849 1.00 92.12 138 LYS A C 1
ATOM 1075 O O . LYS A 1 138 ? 11.616 1.080 -8.727 1.00 92.12 138 LYS A O 1
ATOM 1080 N N . THR A 1 139 ? 12.106 2.960 -7.596 1.00 92.25 139 THR A N 1
ATOM 1081 C CA . THR A 1 139 ? 11.145 3.825 -8.298 1.00 92.25 139 THR A CA 1
ATOM 1082 C C . THR A 1 139 ? 11.403 3.857 -9.804 1.00 92.25 139 THR A C 1
ATOM 1084 O O . THR A 1 139 ? 10.466 3.815 -10.594 1.00 92.25 139 THR A O 1
ATOM 1087 N N . VAL A 1 140 ? 12.672 3.858 -10.230 1.00 91.88 140 VAL A N 1
ATOM 1088 C CA . VAL A 1 140 ? 13.041 3.778 -11.653 1.00 91.88 140 VAL A CA 1
ATOM 1089 C C . VAL A 1 140 ? 12.561 2.456 -12.251 1.00 91.88 140 VAL A C 1
ATOM 1091 O O . VAL A 1 140 ? 11.897 2.463 -13.286 1.00 91.88 140 VAL A O 1
ATOM 1094 N N . VAL A 1 141 ? 12.823 1.328 -11.582 1.00 94.44 141 VAL A N 1
ATOM 1095 C CA . VAL A 1 141 ? 12.335 0.007 -12.007 1.00 94.44 141 VAL A CA 1
ATOM 1096 C C . VAL A 1 141 ? 10.813 -0.003 -12.118 1.00 94.44 141 VAL A C 1
ATOM 1098 O O . VAL A 1 141 ? 10.288 -0.470 -13.124 1.00 94.44 141 VAL A O 1
ATOM 1101 N N . ALA A 1 142 ? 10.100 0.553 -11.138 1.00 97.25 142 ALA A N 1
ATOM 1102 C CA . ALA A 1 142 ? 8.645 0.651 -11.173 1.00 97.25 142 ALA A CA 1
ATOM 1103 C C . ALA A 1 142 ? 8.146 1.486 -12.367 1.00 97.25 142 ALA A C 1
ATOM 1105 O O . ALA A 1 142 ? 7.231 1.064 -13.075 1.00 97.25 142 ALA A O 1
ATOM 1106 N N . MET A 1 143 ? 8.750 2.649 -12.638 1.00 96.69 143 MET A N 1
ATOM 1107 C CA . MET A 1 143 ? 8.351 3.510 -13.760 1.00 96.69 143 MET A CA 1
ATOM 1108 C C . MET A 1 143 ? 8.570 2.819 -15.108 1.00 96.69 143 MET A C 1
ATOM 1110 O O . MET A 1 143 ? 7.671 2.777 -15.951 1.00 96.69 143 MET A O 1
ATOM 1114 N N . HIS A 1 144 ? 9.744 2.213 -15.295 1.00 96.50 144 HIS A N 1
ATOM 1115 C CA . HIS A 1 144 ? 10.048 1.446 -16.503 1.00 96.50 144 HIS A CA 1
ATOM 1116 C C . HIS A 1 144 ? 9.154 0.219 -16.644 1.00 96.50 144 HIS A C 1
ATOM 1118 O O . HIS A 1 144 ? 8.738 -0.104 -17.754 1.00 96.50 144 HIS A O 1
ATOM 1124 N N . ARG A 1 145 ? 8.783 -0.424 -15.533 1.00 97.88 145 ARG A N 1
ATOM 1125 C CA . ARG A 1 145 ? 7.820 -1.525 -15.525 1.00 97.88 145 ARG A CA 1
ATOM 1126 C C . ARG A 1 145 ? 6.440 -1.072 -15.989 1.00 97.88 145 ARG A C 1
ATOM 1128 O O . ARG A 1 145 ? 5.878 -1.714 -16.870 1.00 97.88 145 ARG A O 1
ATOM 1135 N N . ALA A 1 146 ? 5.912 0.034 -15.466 1.00 98.12 146 ALA A N 1
ATOM 1136 C CA . ALA A 1 146 ? 4.623 0.574 -15.904 1.00 98.12 146 ALA A CA 1
ATOM 1137 C C . ALA A 1 146 ? 4.628 0.906 -17.404 1.00 98.12 146 ALA A C 1
ATOM 1139 O O . ALA A 1 146 ? 3.707 0.523 -18.129 1.00 98.12 146 ALA A O 1
ATOM 1140 N N . ARG A 1 147 ? 5.711 1.529 -17.888 1.00 97.44 147 ARG A N 1
ATOM 1141 C CA . ARG A 1 147 ? 5.917 1.791 -19.316 1.00 97.44 147 ARG A CA 1
ATOM 1142 C C . ARG A 1 147 ? 5.957 0.508 -20.143 1.00 97.44 147 ARG A C 1
ATOM 1144 O O . ARG A 1 147 ? 5.268 0.422 -21.155 1.00 97.44 147 ARG A O 1
ATOM 1151 N N . TYR A 1 148 ? 6.743 -0.484 -19.730 1.00 97.44 148 TYR A N 1
ATOM 1152 C CA . TYR A 1 148 ? 6.854 -1.770 -20.421 1.00 97.44 148 TYR A CA 1
ATOM 1153 C C . TYR A 1 148 ? 5.492 -2.468 -20.528 1.00 97.44 148 TYR A C 1
ATOM 1155 O O . TYR A 1 148 ? 5.106 -2.907 -21.612 1.00 97.44 148 TYR A O 1
ATOM 1163 N N . LEU A 1 149 ? 4.724 -2.496 -19.435 1.00 97.88 149 LEU A N 1
ATOM 1164 C CA . LEU A 1 149 ? 3.385 -3.081 -19.416 1.00 97.88 149 LEU A CA 1
ATOM 1165 C C . LEU A 1 149 ? 2.435 -2.361 -20.380 1.00 97.88 149 LEU A C 1
ATOM 1167 O O . LEU A 1 149 ? 1.774 -3.023 -21.175 1.00 97.88 149 LEU A O 1
ATOM 1171 N N . ALA A 1 150 ? 2.412 -1.025 -20.368 1.00 97.50 150 ALA A N 1
ATOM 1172 C CA . ALA A 1 150 ? 1.555 -0.228 -21.248 1.00 97.50 150 ALA A CA 1
ATOM 1173 C C . ALA A 1 150 ? 1.982 -0.263 -22.726 1.00 97.50 150 ALA A C 1
ATOM 1175 O O . ALA A 1 150 ? 1.156 -0.047 -23.614 1.00 97.50 150 ALA A O 1
ATOM 1176 N N . ARG A 1 151 ? 3.271 -0.473 -23.010 1.00 96.25 151 ARG A N 1
ATOM 1177 C CA . ARG A 1 151 ? 3.825 -0.446 -24.371 1.00 96.25 151 ARG A CA 1
ATOM 1178 C C . ARG A 1 151 ? 3.812 -1.813 -25.049 1.00 96.25 151 ARG A C 1
ATOM 1180 O O . ARG A 1 151 ? 3.553 -1.870 -26.248 1.00 96.25 151 ARG A O 1
ATOM 1187 N N . SER A 1 152 ? 4.110 -2.877 -24.307 1.00 95.81 152 SER A N 1
ATOM 1188 C CA . SER A 1 152 ? 4.454 -4.183 -24.885 1.00 95.81 152 SER A CA 1
ATOM 1189 C C . SER A 1 152 ? 3.531 -5.321 -24.455 1.00 95.81 152 SER A C 1
ATOM 1191 O O . SER A 1 152 ? 3.431 -6.304 -25.182 1.00 95.81 152 SER A O 1
ATOM 1193 N N . VAL A 1 153 ? 2.862 -5.213 -23.301 1.00 96.19 153 VAL A N 1
ATOM 1194 C CA . VAL A 1 153 ? 2.050 -6.311 -22.742 1.00 96.19 153 VAL A CA 1
ATOM 1195 C C . VAL A 1 153 ? 0.558 -6.052 -22.937 1.00 96.19 153 VAL A C 1
ATOM 1197 O O . VAL A 1 153 ? -0.131 -6.840 -23.577 1.00 96.19 153 VAL A O 1
ATOM 1200 N N . PHE A 1 154 ? 0.063 -4.924 -22.434 1.00 96.00 154 PHE A N 1
ATOM 1201 C CA . PHE A 1 154 ? -1.343 -4.527 -22.489 1.00 96.00 154 PHE A CA 1
ATOM 1202 C C . PHE A 1 154 ? -1.508 -3.409 -23.518 1.00 96.00 154 PHE A C 1
ATOM 1204 O O . PHE A 1 154 ? -1.394 -2.218 -23.219 1.00 96.00 154 PHE A O 1
ATOM 1211 N N . THR A 1 155 ? -1.649 -3.817 -24.780 1.00 94.00 155 THR A N 1
ATOM 1212 C CA . THR A 1 155 ? -1.557 -2.923 -25.941 1.00 94.00 155 THR A CA 1
ATOM 1213 C C . THR A 1 155 ? -2.908 -2.465 -26.480 1.00 94.0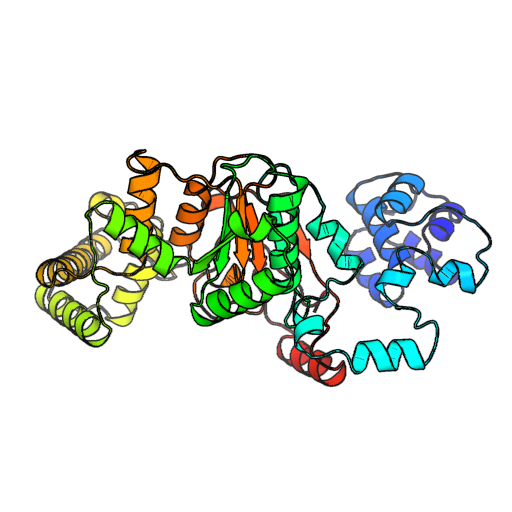0 155 THR A C 1
ATOM 1215 O O . THR A 1 155 ? -2.925 -1.597 -27.363 1.00 94.00 155 THR A O 1
ATOM 1218 N N . ALA A 1 156 ? -4.028 -2.974 -25.955 1.00 93.75 156 ALA A N 1
ATOM 1219 C CA . ALA A 1 156 ? -5.346 -2.561 -26.415 1.00 93.75 156 ALA A CA 1
ATOM 1220 C C . ALA A 1 156 ? -5.600 -1.070 -26.088 1.00 93.75 156 ALA A C 1
ATOM 1222 O O . ALA A 1 156 ? -5.010 -0.519 -25.153 1.00 93.75 156 ALA A O 1
ATOM 1223 N N . PRO A 1 157 ? -6.449 -0.361 -26.856 1.00 91.56 157 PRO A N 1
ATOM 1224 C CA . PRO A 1 157 ? -6.716 1.065 -26.622 1.00 91.56 157 PRO A CA 1
ATOM 1225 C C . PRO A 1 157 ? -7.311 1.366 -25.237 1.00 91.56 157 PRO A C 1
ATOM 1227 O O . PRO A 1 157 ? -6.989 2.391 -24.627 1.00 91.56 157 PRO A O 1
ATOM 1230 N N . ASP A 1 158 ? -8.138 0.446 -24.739 1.00 92.94 158 ASP A N 1
ATOM 1231 C CA . ASP A 1 158 ? -8.850 0.570 -23.464 1.00 92.94 158 ASP A CA 1
ATOM 1232 C C . ASP A 1 158 ? -8.061 0.015 -22.276 1.00 92.94 158 ASP A C 1
ATOM 1234 O O . ASP A 1 158 ? -8.449 0.239 -21.130 1.00 92.94 158 ASP A O 1
ATOM 1238 N N . ASP A 1 159 ? -6.930 -0.654 -22.525 1.00 94.81 159 ASP A N 1
ATOM 1239 C CA . ASP A 1 159 ? -6.061 -1.109 -21.449 1.00 94.81 159 ASP A CA 1
ATOM 1240 C C . ASP A 1 159 ? -5.553 0.102 -20.658 1.00 94.81 159 ASP A C 1
ATOM 1242 O O . ASP A 1 159 ? -5.171 1.146 -21.210 1.00 94.81 159 ASP A O 1
ATOM 1246 N N . ARG A 1 160 ? -5.562 -0.027 -19.333 1.00 97.62 160 ARG A N 1
ATOM 1247 C CA . ARG A 1 160 ? -5.012 0.972 -18.418 1.00 97.62 160 ARG A CA 1
ATOM 1248 C C . ARG A 1 160 ? -4.072 0.316 -17.423 1.00 97.62 160 ARG A C 1
ATOM 1250 O O . ARG A 1 160 ? -4.309 -0.802 -16.970 1.00 97.62 160 ARG A O 1
ATOM 1257 N N . ILE A 1 161 ? -3.017 1.036 -17.069 1.00 98.31 161 ILE A N 1
ATOM 1258 C CA . ILE A 1 161 ? -2.066 0.656 -16.027 1.00 98.31 161 ILE A CA 1
ATOM 1259 C C . ILE A 1 161 ? -2.168 1.693 -14.922 1.00 98.31 161 ILE A C 1
ATOM 1261 O O . ILE A 1 161 ? -2.074 2.888 -15.196 1.00 98.31 161 ILE A O 1
ATOM 1265 N N . LEU A 1 162 ? -2.345 1.247 -13.683 1.00 98.50 162 LEU A N 1
ATOM 1266 C CA . LEU A 1 162 ? -2.249 2.133 -12.531 1.00 98.50 162 LEU A CA 1
ATOM 1267 C C . LEU A 1 162 ? -0.828 2.080 -11.974 1.00 98.50 162 LEU A C 1
ATOM 1269 O O . LEU A 1 162 ? -0.320 1.011 -11.655 1.00 98.50 162 LEU A O 1
ATOM 1273 N N . PHE A 1 163 ? -0.206 3.237 -11.810 1.00 98.56 163 PHE A N 1
ATOM 1274 C CA . PHE A 1 163 ? 0.962 3.433 -10.971 1.00 98.56 163 PHE A CA 1
ATOM 1275 C C . PHE A 1 163 ? 0.509 4.106 -9.676 1.00 98.56 163 PHE A C 1
ATOM 1277 O O . PHE A 1 163 ? -0.079 5.190 -9.706 1.00 98.56 163 PHE A O 1
ATOM 1284 N N . THR A 1 164 ? 0.817 3.511 -8.528 1.00 97.44 164 THR A N 1
ATOM 1285 C CA . THR A 1 164 ? 0.460 4.082 -7.232 1.00 97.44 164 THR A CA 1
ATOM 1286 C C . THR A 1 164 ? 1.602 4.085 -6.231 1.00 97.44 164 THR A C 1
ATOM 1288 O O . THR A 1 164 ? 2.571 3.343 -6.352 1.00 97.44 164 THR A O 1
ATOM 1291 N N . THR A 1 165 ? 1.499 4.990 -5.263 1.00 94.50 165 THR A N 1
ATOM 1292 C CA . THR A 1 165 ? 2.477 5.209 -4.200 1.00 94.50 165 THR A CA 1
ATOM 1293 C C . THR A 1 165 ? 1.801 5.820 -2.970 1.00 94.50 165 THR A C 1
ATOM 1295 O O . THR A 1 165 ? 0.696 6.379 -3.056 1.00 94.50 165 THR A O 1
ATOM 1298 N N . TYR A 1 166 ? 2.476 5.749 -1.825 1.00 86.50 166 TYR A N 1
ATOM 1299 C CA . TYR A 1 166 ? 1.943 6.168 -0.535 1.00 86.50 166 TYR A CA 1
ATOM 1300 C C . TYR A 1 166 ? 1.824 7.692 -0.358 1.00 86.50 166 TYR A C 1
ATOM 1302 O O . TYR A 1 166 ? 0.875 8.166 0.269 1.00 86.50 166 TYR A O 1
ATOM 1310 N N . THR A 1 167 ? 2.716 8.499 -0.952 1.00 88.81 167 THR A N 1
ATOM 1311 C CA . THR A 1 167 ? 2.709 9.966 -0.759 1.00 88.81 167 THR A CA 1
ATOM 1312 C C . THR A 1 167 ? 2.259 10.739 -2.002 1.00 88.81 167 THR A C 1
ATOM 1314 O O . THR A 1 167 ? 2.561 10.379 -3.140 1.00 88.81 167 THR A O 1
ATOM 1317 N N . ARG A 1 168 ? 1.547 11.858 -1.803 1.00 90.06 168 ARG A N 1
ATOM 1318 C CA . ARG A 1 168 ? 1.064 12.703 -2.917 1.00 90.06 168 ARG A CA 1
ATOM 1319 C C . ARG A 1 168 ? 2.206 13.372 -3.685 1.00 90.06 168 ARG A C 1
ATOM 1321 O O . ARG A 1 168 ? 2.148 13.453 -4.908 1.00 90.06 168 ARG A O 1
ATOM 1328 N N . ASN A 1 169 ? 3.244 13.815 -2.975 1.00 89.25 169 ASN A N 1
ATOM 1329 C CA . ASN A 1 169 ? 4.401 14.469 -3.590 1.00 89.25 169 ASN A CA 1
ATOM 1330 C C . ASN A 1 169 ? 5.180 13.494 -4.477 1.00 89.25 169 ASN A C 1
ATOM 1332 O O . ASN A 1 169 ? 5.571 13.861 -5.583 1.00 89.25 169 ASN A O 1
ATOM 1336 N N . LEU A 1 170 ? 5.355 12.246 -4.027 1.00 88.69 170 LEU A N 1
ATOM 1337 C CA . LEU A 1 170 ? 6.002 11.217 -4.836 1.00 88.69 170 LEU A CA 1
ATOM 1338 C C . LEU A 1 170 ? 5.162 10.878 -6.073 1.00 88.69 170 LEU A C 1
ATOM 1340 O O . LEU A 1 170 ? 5.713 10.795 -7.164 1.00 88.69 170 LEU A O 1
ATOM 1344 N N . ALA A 1 171 ? 3.834 10.791 -5.947 1.00 92.00 171 ALA A N 1
ATOM 1345 C CA . ALA A 1 171 ? 2.956 10.567 -7.098 1.00 92.00 171 ALA A CA 1
ATOM 1346 C C . ALA A 1 171 ? 3.080 11.678 -8.161 1.00 92.00 171 ALA A C 1
ATOM 1348 O O . ALA A 1 171 ? 3.162 11.381 -9.352 1.00 92.00 171 ALA A O 1
ATOM 1349 N N . ALA A 1 172 ? 3.131 12.949 -7.744 1.00 91.56 172 ALA A N 1
ATOM 1350 C CA . ALA A 1 172 ? 3.341 14.076 -8.656 1.00 91.56 172 ALA A CA 1
ATOM 1351 C C . ALA A 1 172 ? 4.715 14.002 -9.345 1.00 91.56 172 ALA A C 1
ATOM 1353 O O . ALA A 1 172 ? 4.808 14.114 -10.563 1.00 91.56 172 ALA A O 1
ATOM 1354 N N . ASN A 1 173 ? 5.767 13.713 -8.577 1.00 90.19 173 ASN A N 1
ATOM 1355 C CA . ASN A 1 173 ? 7.124 13.562 -9.095 1.00 90.19 173 ASN A CA 1
ATOM 1356 C C . ASN A 1 173 ? 7.248 12.415 -10.115 1.00 90.19 173 ASN A C 1
ATOM 1358 O O . ASN A 1 173 ? 7.893 12.556 -11.151 1.00 90.19 173 ASN A O 1
ATOM 1362 N N . ILE A 1 174 ? 6.619 11.275 -9.823 1.00 93.62 174 ILE A N 1
ATOM 1363 C CA . ILE A 1 174 ? 6.612 10.097 -10.693 1.00 93.62 174 ILE A CA 1
ATOM 1364 C C . ILE A 1 174 ? 5.848 10.376 -11.983 1.00 93.62 174 ILE A C 1
ATOM 1366 O O . ILE A 1 174 ? 6.293 9.951 -13.045 1.00 93.62 174 ILE A O 1
ATOM 1370 N N . ARG A 1 175 ? 4.741 11.123 -11.915 1.00 94.50 175 ARG A N 1
ATOM 1371 C CA . ARG A 1 175 ? 4.002 11.560 -13.102 1.00 94.50 175 ARG A CA 1
ATOM 1372 C C . ARG A 1 175 ? 4.892 12.367 -14.045 1.00 94.50 175 ARG A C 1
ATOM 1374 O O . ARG A 1 175 ? 4.995 12.001 -15.209 1.00 94.50 175 ARG A O 1
ATOM 1381 N N . GLU A 1 176 ? 5.593 13.377 -13.534 1.00 91.19 176 GLU A N 1
ATOM 1382 C CA . GLU A 1 176 ? 6.530 14.184 -14.332 1.00 91.19 176 GLU A CA 1
ATOM 1383 C C . GLU A 1 176 ? 7.653 13.327 -14.945 1.00 91.19 176 GLU A C 1
ATOM 1385 O O . GLU A 1 176 ? 8.015 13.485 -16.111 1.00 91.19 176 GLU A O 1
ATOM 1390 N N . ASN A 1 177 ? 8.215 12.382 -14.184 1.00 90.31 177 ASN A N 1
ATOM 1391 C CA . ASN A 1 177 ? 9.258 11.492 -14.704 1.00 90.31 177 ASN A CA 1
ATOM 1392 C C . ASN A 1 177 ? 8.715 10.548 -15.789 1.00 90.31 177 ASN A C 1
ATOM 1394 O O . ASN A 1 177 ? 9.398 10.303 -16.781 1.00 90.31 177 ASN A O 1
ATOM 1398 N N . LEU A 1 178 ? 7.497 10.023 -15.620 1.00 93.19 178 LEU A N 1
ATOM 1399 C CA . LEU A 1 178 ? 6.848 9.156 -16.602 1.00 93.19 178 LEU A CA 1
ATOM 1400 C C . LEU A 1 178 ? 6.496 9.908 -17.885 1.00 93.19 178 LEU A C 1
ATOM 1402 O O . LEU A 1 178 ? 6.664 9.336 -18.956 1.00 93.19 178 LEU A O 1
ATOM 1406 N N . GLU A 1 179 ? 6.079 11.172 -17.801 1.00 91.88 179 GLU A N 1
ATOM 1407 C CA . GLU A 1 179 ? 5.847 12.036 -18.968 1.00 91.88 179 GLU A CA 1
ATOM 1408 C C . GLU A 1 179 ? 7.127 12.263 -19.784 1.00 91.88 179 GLU A C 1
ATOM 1410 O O . GLU A 1 179 ? 7.075 12.287 -21.010 1.00 91.88 179 GLU A O 1
ATOM 1415 N N . ASN A 1 180 ? 8.283 12.353 -19.120 1.00 87.31 180 ASN A N 1
ATOM 1416 C CA . ASN A 1 180 ? 9.582 12.453 -19.792 1.00 87.31 180 ASN A CA 1
ATOM 1417 C C . ASN A 1 180 ? 10.101 11.103 -20.319 1.00 87.31 180 ASN A C 1
ATOM 1419 O O . ASN A 1 180 ? 10.851 11.059 -21.293 1.00 87.31 180 ASN A O 1
ATOM 1423 N N . LEU A 1 181 ? 9.745 9.998 -19.659 1.00 87.94 181 LEU A N 1
ATOM 1424 C CA . LEU A 1 181 ? 10.225 8.654 -19.990 1.00 87.94 181 LEU A CA 1
ATOM 1425 C C . LEU A 1 181 ? 9.397 7.972 -21.093 1.00 87.94 181 LEU A C 1
ATOM 1427 O O . LEU A 1 181 ? 9.929 7.173 -21.871 1.00 87.94 181 LEU A O 1
ATOM 1431 N N . CYS A 1 182 ? 8.090 8.216 -21.118 1.00 91.25 182 CYS A N 1
ATOM 1432 C CA . CYS A 1 182 ? 7.142 7.517 -21.977 1.00 91.25 182 CYS A CA 1
ATOM 1433 C C . CYS A 1 182 ? 6.916 8.245 -23.305 1.00 91.25 182 CYS A C 1
ATOM 1435 O O . CYS A 1 182 ? 7.025 9.462 -23.405 1.00 91.25 182 CYS A O 1
ATOM 1437 N N . GLY A 1 183 ? 6.559 7.474 -24.331 1.00 91.88 183 GLY A N 1
ATOM 1438 C CA . GLY A 1 183 ? 5.980 7.993 -25.565 1.00 91.88 183 GLY A CA 1
ATOM 1439 C C . GLY A 1 183 ? 4.443 8.048 -25.491 1.00 91.88 183 GLY A C 1
ATOM 1440 O O . GLY A 1 183 ? 3.885 8.347 -24.433 1.00 91.88 183 GLY A O 1
ATOM 1441 N N . PRO A 1 184 ? 3.727 7.720 -26.585 1.00 92.38 184 PRO A N 1
ATOM 1442 C CA . PRO A 1 184 ? 2.259 7.712 -26.630 1.00 92.38 184 PRO A CA 1
ATOM 1443 C C . PRO A 1 184 ? 1.585 6.835 -25.563 1.00 92.38 184 PRO A C 1
ATOM 1445 O O . PRO A 1 184 ? 0.434 7.075 -25.201 1.00 92.38 184 PRO A O 1
ATOM 1448 N N . GLU A 1 185 ? 2.290 5.825 -25.045 1.00 94.38 185 GLU A N 1
ATOM 1449 C CA . GLU A 1 185 ? 1.795 4.921 -24.007 1.00 94.38 185 GLU A CA 1
ATOM 1450 C C . GLU A 1 185 ? 1.442 5.626 -22.688 1.00 94.38 185 GLU A C 1
ATOM 1452 O O . GLU A 1 185 ? 0.641 5.088 -21.923 1.00 94.38 185 GLU A O 1
ATOM 1457 N N . ILE A 1 186 ? 1.962 6.839 -22.443 1.00 96.12 186 ILE A N 1
ATOM 1458 C CA . ILE A 1 186 ? 1.661 7.628 -21.238 1.00 96.12 186 ILE A CA 1
ATOM 1459 C C . ILE A 1 186 ? 0.159 7.860 -21.045 1.00 96.12 186 ILE A C 1
ATOM 1461 O O . ILE A 1 186 ? -0.326 7.856 -19.918 1.00 96.12 186 ILE A O 1
ATOM 1465 N N . ALA A 1 187 ? -0.606 7.964 -22.137 1.00 95.88 187 ALA A N 1
ATOM 1466 C CA . ALA A 1 187 ? -2.056 8.156 -22.098 1.00 95.88 187 ALA A CA 1
ATOM 1467 C C . ALA A 1 187 ? -2.815 6.980 -21.450 1.00 95.88 187 ALA A C 1
ATOM 1469 O O . ALA A 1 187 ? -3.982 7.125 -21.081 1.00 95.88 187 ALA A O 1
ATOM 1470 N N . ARG A 1 188 ? -2.169 5.813 -21.319 1.00 96.69 188 ARG A N 1
ATOM 1471 C CA . ARG A 1 188 ? -2.730 4.616 -20.679 1.00 96.69 188 ARG A CA 1
ATOM 1472 C C . ARG A 1 188 ? -2.234 4.393 -19.252 1.00 96.69 188 ARG A C 1
ATOM 1474 O O . ARG A 1 188 ? -2.705 3.458 -18.606 1.00 96.69 188 ARG A O 1
ATOM 1481 N N . ILE A 1 189 ? -1.307 5.217 -18.764 1.00 98.00 189 ILE A N 1
ATOM 1482 C CA . ILE A 1 189 ? -0.737 5.093 -17.422 1.00 98.00 189 ILE A CA 1
ATOM 1483 C C . ILE A 1 189 ? -1.364 6.157 -16.524 1.00 98.00 189 ILE A C 1
ATOM 1485 O O . ILE A 1 189 ? -1.147 7.356 -16.692 1.00 98.00 189 ILE A O 1
ATOM 1489 N N . GLU A 1 190 ? -2.134 5.716 -15.538 1.00 97.81 190 GLU A N 1
ATOM 1490 C CA . GLU A 1 190 ? -2.650 6.585 -14.490 1.00 97.81 190 GLU A CA 1
ATOM 1491 C C . GLU A 1 190 ? -1.688 6.584 -13.305 1.00 97.81 190 GLU A C 1
ATOM 1493 O O . GLU A 1 190 ? -1.345 5.525 -12.798 1.00 97.81 190 GLU A O 1
ATOM 1498 N N . VAL A 1 191 ? -1.263 7.760 -12.840 1.00 97.94 191 VAL A N 1
ATOM 1499 C CA . VAL A 1 191 ? -0.400 7.889 -11.655 1.00 97.94 191 VAL A CA 1
ATOM 1500 C C . VAL A 1 191 ? -1.195 8.501 -10.511 1.00 97.94 191 VAL A C 1
ATOM 1502 O O . VAL A 1 191 ? -1.567 9.674 -10.579 1.00 97.94 191 VAL A O 1
ATOM 1505 N N . ALA A 1 192 ? -1.451 7.751 -9.445 1.00 96.50 192 ALA A N 1
ATOM 1506 C CA . ALA A 1 192 ? -2.280 8.237 -8.349 1.00 96.50 192 ALA A CA 1
ATOM 1507 C C . ALA A 1 192 ? -1.761 7.815 -6.977 1.00 96.50 192 ALA A C 1
ATOM 1509 O O . ALA A 1 192 ? -1.303 6.697 -6.768 1.00 96.50 192 ALA A O 1
ATOM 1510 N N . ASN A 1 193 ? -1.902 8.703 -5.999 1.00 95.88 193 ASN A N 1
ATOM 1511 C CA . ASN A 1 193 ? -1.787 8.321 -4.599 1.00 95.88 193 ASN A CA 1
ATOM 1512 C C . ASN A 1 193 ? -2.998 7.463 -4.191 1.00 95.88 193 ASN A C 1
ATOM 1514 O O . ASN A 1 193 ? -4.130 7.885 -4.433 1.00 95.88 193 ASN A O 1
ATOM 1518 N N . LEU A 1 194 ? -2.773 6.318 -3.539 1.00 95.75 194 LEU A N 1
ATOM 1519 C CA . LEU A 1 194 ? -3.823 5.327 -3.259 1.00 95.75 194 LEU A CA 1
ATOM 1520 C C . LEU A 1 194 ? -5.004 5.900 -2.457 1.00 95.75 194 LEU A C 1
ATOM 1522 O O . LEU A 1 194 ? -6.163 5.734 -2.835 1.00 95.75 194 LEU A O 1
ATOM 1526 N N . HIS A 1 195 ? -4.716 6.649 -1.394 1.00 94.69 195 HIS A N 1
ATOM 1527 C CA . HIS A 1 195 ? -5.725 7.309 -0.562 1.00 94.69 195 HIS A CA 1
ATOM 1528 C C . HIS A 1 195 ? -6.553 8.340 -1.337 1.00 94.69 195 HIS A C 1
ATOM 1530 O O . HIS A 1 195 ? -7.778 8.413 -1.215 1.00 94.69 195 HIS A O 1
ATOM 1536 N N . THR A 1 196 ? -5.880 9.136 -2.169 1.00 94.81 196 THR A N 1
ATOM 1537 C CA . THR A 1 196 ? -6.541 10.134 -3.018 1.00 94.81 196 THR A CA 1
ATOM 1538 C C . THR A 1 196 ? -7.426 9.459 -4.066 1.00 94.81 196 THR A C 1
ATOM 1540 O O . THR A 1 196 ? -8.557 9.896 -4.278 1.00 94.81 196 THR A O 1
ATOM 1543 N N . TRP A 1 197 ? -6.939 8.373 -4.668 1.00 96.75 197 TRP A N 1
ATOM 1544 C CA . TRP A 1 197 ? -7.686 7.556 -5.620 1.00 96.75 197 TRP A CA 1
ATOM 1545 C C . TRP A 1 197 ? -8.955 6.969 -4.979 1.00 96.75 197 TRP A C 1
ATOM 1547 O O . TRP A 1 197 ? -10.049 7.125 -5.520 1.00 96.75 197 TRP A O 1
ATOM 1557 N N . ALA A 1 198 ? -8.850 6.402 -3.772 1.00 96.75 198 ALA A N 1
ATOM 1558 C CA . ALA A 1 198 ? -9.992 5.836 -3.052 1.00 96.75 198 ALA A CA 1
ATOM 1559 C C . ALA A 1 198 ? -11.070 6.890 -2.737 1.00 96.75 198 ALA A C 1
ATOM 1561 O O . ALA A 1 198 ? -12.261 6.650 -2.946 1.00 96.75 198 ALA A O 1
ATOM 1562 N N . MET A 1 199 ? -10.673 8.093 -2.302 1.00 96.06 199 MET A N 1
ATOM 1563 C CA . MET A 1 199 ? -11.621 9.197 -2.096 1.00 96.06 199 MET A CA 1
ATOM 1564 C C . MET A 1 199 ? -12.314 9.630 -3.393 1.00 96.06 199 MET A C 1
ATOM 1566 O O . MET A 1 199 ? -13.502 9.954 -3.378 1.00 96.06 199 MET A O 1
ATOM 1570 N N . GLN A 1 200 ? -11.588 9.667 -4.513 1.00 95.56 200 GLN A N 1
ATOM 1571 C CA . GLN A 1 200 ? -12.160 10.025 -5.812 1.00 95.56 200 GLN A CA 1
ATOM 1572 C C . GLN A 1 200 ? -13.181 8.987 -6.279 1.00 95.56 200 GLN A C 1
ATOM 1574 O O . GLN A 1 200 ? -14.274 9.376 -6.691 1.00 95.56 200 GLN A O 1
ATOM 1579 N N . LEU A 1 201 ? -12.874 7.695 -6.132 1.00 96.38 201 LEU A N 1
ATOM 1580 C CA . LEU A 1 201 ? -13.804 6.607 -6.430 1.00 96.38 201 LEU A CA 1
ATOM 1581 C C . LEU A 1 201 ? -15.109 6.753 -5.632 1.00 96.38 201 LEU A C 1
ATOM 1583 O O . LEU A 1 201 ? -16.199 6.702 -6.199 1.00 96.38 201 LEU A O 1
ATOM 1587 N N . LEU A 1 202 ? -15.009 6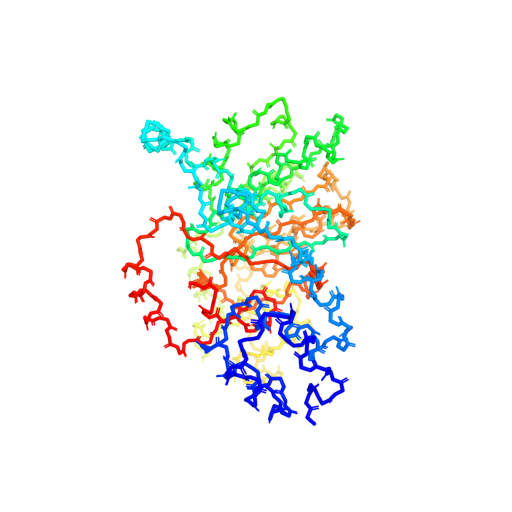.986 -4.320 1.00 95.88 202 LEU A N 1
ATOM 1588 C CA . LEU A 1 202 ? -16.180 7.158 -3.457 1.00 95.88 202 LEU A CA 1
ATOM 1589 C C . LEU A 1 202 ? -17.028 8.372 -3.856 1.00 95.88 202 LEU A C 1
ATOM 1591 O O . LEU A 1 202 ? -18.254 8.280 -3.915 1.00 95.88 202 LEU A O 1
ATOM 1595 N N . ARG A 1 203 ? -16.389 9.498 -4.197 1.00 95.19 203 ARG A N 1
ATOM 1596 C CA . ARG A 1 203 ? -17.088 10.689 -4.706 1.00 95.19 203 ARG A CA 1
ATOM 1597 C C . ARG A 1 203 ? -17.814 10.410 -6.021 1.00 95.19 203 ARG A C 1
ATOM 1599 O O . ARG A 1 203 ? -18.965 10.812 -6.160 1.00 95.19 203 ARG A O 1
ATOM 1606 N N . GLN A 1 204 ? -17.177 9.708 -6.958 1.00 93.62 204 GLN A N 1
ATOM 1607 C CA . GLN A 1 204 ? -17.790 9.325 -8.236 1.00 93.62 204 GLN A CA 1
ATOM 1608 C C . GLN A 1 204 ? -18.978 8.373 -8.044 1.00 93.62 204 GLN A C 1
ATOM 1610 O O . GLN A 1 204 ? -19.968 8.478 -8.761 1.00 93.62 204 GLN A O 1
ATOM 1615 N N . ALA A 1 205 ? -18.922 7.507 -7.031 1.00 93.50 205 ALA A N 1
ATOM 1616 C CA . ALA A 1 205 ? -20.021 6.626 -6.643 1.00 93.50 205 ALA A CA 1
ATOM 1617 C C . ALA A 1 205 ? -21.129 7.327 -5.823 1.00 93.50 205 ALA A C 1
ATOM 1619 O O . ALA A 1 205 ? -22.019 6.657 -5.297 1.00 93.50 205 ALA A O 1
ATOM 1620 N N . GLY A 1 206 ? -21.079 8.657 -5.670 1.00 93.50 206 GLY A N 1
ATOM 1621 C CA . GLY A 1 206 ? -22.077 9.433 -4.926 1.00 93.50 206 GLY A CA 1
ATOM 1622 C C . GLY A 1 206 ? -22.003 9.266 -3.405 1.00 93.50 206 GLY A C 1
ATOM 1623 O O . GLY A 1 206 ? -22.984 9.528 -2.715 1.00 93.50 206 GLY A O 1
ATOM 1624 N N . ARG A 1 207 ? -20.856 8.827 -2.874 1.00 92.31 207 ARG A N 1
ATOM 1625 C CA . ARG A 1 207 ? -20.604 8.613 -1.440 1.00 92.31 207 ARG A CA 1
ATOM 1626 C C . ARG A 1 207 ? -19.426 9.472 -0.961 1.00 92.31 207 ARG A C 1
ATOM 1628 O O . ARG A 1 207 ? -18.385 8.923 -0.606 1.00 92.31 207 ARG A O 1
ATOM 1635 N N . PRO A 1 208 ? -19.518 10.813 -1.004 1.00 92.75 208 PRO A N 1
ATOM 1636 C CA . PRO A 1 208 ? -18.443 11.659 -0.502 1.00 92.75 208 PRO A CA 1
ATOM 1637 C C . PRO A 1 208 ? -18.214 11.384 0.988 1.00 92.75 208 PRO A C 1
ATOM 1639 O O . PRO A 1 208 ? -19.164 11.267 1.754 1.00 92.75 208 PRO A O 1
ATOM 1642 N N . VAL A 1 209 ? -16.949 11.286 1.383 1.00 93.56 209 VAL A N 1
ATOM 1643 C CA . VAL A 1 209 ? -16.534 11.059 2.770 1.00 93.56 209 VAL A CA 1
ATOM 1644 C C . VAL A 1 209 ? -15.591 12.167 3.217 1.00 93.56 209 VAL A C 1
ATOM 1646 O O . VAL A 1 209 ? -14.845 12.719 2.399 1.00 93.56 209 VAL A O 1
ATOM 1649 N N . SER A 1 210 ? -15.619 12.468 4.513 1.00 94.94 210 SER A N 1
ATOM 1650 C CA . SER A 1 210 ? -14.710 13.417 5.151 1.00 94.94 210 SER A CA 1
ATOM 1651 C C . SER A 1 210 ? -13.871 12.701 6.200 1.00 94.94 210 SER A C 1
ATOM 1653 O O . SER A 1 210 ? -14.413 12.032 7.078 1.00 94.94 210 SER A O 1
ATOM 1655 N N . ILE A 1 211 ? -12.552 12.835 6.099 1.00 95.81 211 ILE A N 1
ATOM 1656 C CA . ILE A 1 211 ? -11.629 12.238 7.063 1.00 95.81 211 ILE A CA 1
ATOM 1657 C C . ILE A 1 211 ? -11.713 13.008 8.382 1.00 95.81 211 ILE A C 1
ATOM 1659 O O . ILE A 1 211 ? -11.845 14.230 8.368 1.00 95.81 211 ILE A O 1
ATOM 1663 N N . VAL A 1 212 ? -11.664 12.291 9.503 1.00 95.69 212 VAL A N 1
ATOM 1664 C CA . VAL A 1 212 ? -11.551 12.897 10.832 1.00 95.69 212 VAL A CA 1
ATOM 1665 C C . VAL A 1 212 ? -10.201 13.604 10.985 1.00 95.69 212 VAL A C 1
ATOM 1667 O O . VAL A 1 212 ? -9.154 13.019 10.710 1.00 95.69 212 VAL A O 1
ATOM 1670 N N . GLU A 1 213 ? -10.220 14.860 11.427 1.00 95.69 213 GLU A N 1
ATOM 1671 C CA . GLU A 1 213 ? -8.994 15.601 11.747 1.00 95.69 213 GLU A CA 1
ATOM 1672 C C . GLU A 1 213 ? -8.453 15.201 13.127 1.00 95.69 213 GLU A C 1
ATOM 1674 O O . GLU A 1 213 ? -9.201 14.745 13.991 1.00 95.69 213 GLU A O 1
ATOM 1679 N N . GLU A 1 214 ? -7.158 15.405 13.380 1.00 93.38 214 GLU A N 1
ATOM 1680 C CA . GLU A 1 214 ? -6.504 14.921 14.607 1.00 93.38 214 GLU A CA 1
ATOM 1681 C C . GLU A 1 214 ? -7.170 15.460 15.891 1.00 93.38 214 GLU A C 1
ATOM 1683 O O . GLU A 1 214 ? -7.425 14.717 16.841 1.00 93.38 214 GLU A O 1
ATOM 1688 N N . ASP A 1 215 ? -7.526 16.746 15.909 1.00 94.06 215 ASP A N 1
ATOM 1689 C CA . ASP A 1 215 ? -8.205 17.387 17.041 1.00 94.06 215 ASP A CA 1
ATOM 1690 C C . ASP A 1 215 ? -9.611 16.803 17.275 1.00 94.06 215 ASP A C 1
ATOM 1692 O O . ASP A 1 215 ? -9.993 16.534 18.419 1.00 94.06 215 ASP A O 1
ATOM 1696 N N . GLU A 1 216 ? -10.364 16.569 16.193 1.00 95.00 216 GLU A N 1
ATOM 1697 C CA . GLU A 1 216 ? -11.697 15.955 16.227 1.00 95.00 216 GLU A CA 1
ATOM 1698 C C . GLU A 1 216 ? -11.602 14.509 16.732 1.00 95.00 216 GLU A C 1
ATOM 1700 O O . GLU A 1 216 ? -12.378 14.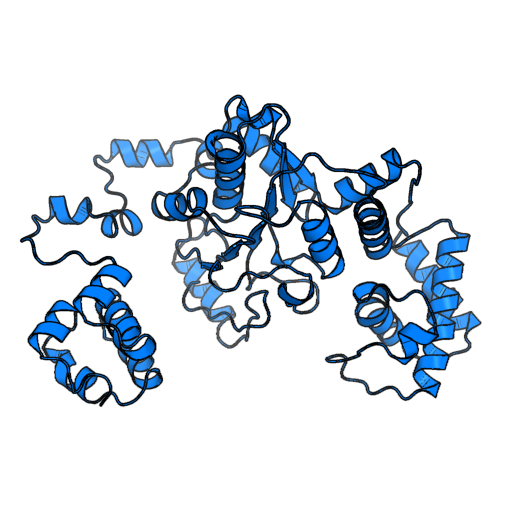094 17.596 1.00 95.00 216 GLU A O 1
ATOM 1705 N N . GLN A 1 217 ? -10.609 13.760 16.247 1.00 94.69 217 GLN A N 1
ATOM 1706 C CA . GLN A 1 217 ? -10.360 12.369 16.611 1.00 94.69 217 GLN A CA 1
ATOM 1707 C C . GLN A 1 217 ? -10.043 12.239 18.103 1.00 94.69 217 GLN A C 1
ATOM 1709 O O . GLN A 1 217 ? -10.636 11.407 18.796 1.00 94.69 217 GLN A O 1
ATOM 1714 N N . ARG A 1 218 ? -9.163 13.104 18.629 1.00 94.56 218 ARG A N 1
ATOM 1715 C CA . ARG A 1 218 ? -8.841 13.143 20.065 1.00 94.56 218 ARG A CA 1
ATOM 1716 C C . ARG A 1 218 ? -10.075 13.449 20.911 1.00 94.56 218 ARG A C 1
ATOM 1718 O O . ARG A 1 218 ? -10.249 12.854 21.973 1.00 94.56 218 ARG A O 1
ATOM 1725 N N . GLN A 1 219 ? -10.955 14.338 20.450 1.00 94.69 219 GLN A N 1
ATOM 1726 C CA . GLN A 1 219 ? -12.197 14.623 21.168 1.00 94.69 219 GLN A CA 1
ATOM 1727 C C . GLN A 1 219 ? -13.176 13.439 21.131 1.00 94.69 219 GLN A C 1
ATOM 1729 O O . GLN A 1 219 ? -13.788 13.129 22.154 1.00 94.69 219 GLN A O 1
ATOM 1734 N N . CYS A 1 220 ? -13.291 12.745 19.995 1.00 95.50 220 CYS A N 1
ATOM 1735 C CA . CYS A 1 220 ? -14.118 11.542 19.871 1.00 95.50 220 CYS A CA 1
ATOM 1736 C C . CYS A 1 220 ? -13.656 10.441 20.835 1.00 95.50 220 CYS A C 1
ATOM 1738 O O . CYS A 1 220 ? -14.486 9.826 21.504 1.00 95.50 220 CYS A O 1
ATOM 1740 N N . TRP A 1 221 ? -12.340 10.226 20.960 1.00 95.06 221 TRP A N 1
ATOM 1741 C CA . TRP A 1 221 ? -11.783 9.268 21.919 1.00 95.06 221 TRP A CA 1
ATOM 1742 C C . TRP A 1 221 ? -12.097 9.639 23.366 1.00 95.06 221 TRP A C 1
ATOM 1744 O O . TRP A 1 221 ? -12.582 8.786 24.109 1.00 95.06 221 TRP A O 1
ATOM 1754 N N . ARG A 1 222 ? -11.909 10.904 23.759 1.00 93.25 222 ARG A N 1
ATOM 1755 C CA . ARG A 1 222 ? -12.254 11.373 25.113 1.00 93.25 222 ARG A CA 1
ATOM 1756 C C . ARG A 1 222 ? -13.723 11.127 25.449 1.00 93.25 222 ARG A C 1
ATOM 1758 O O . ARG A 1 222 ? -14.015 10.500 26.465 1.00 93.25 222 ARG A O 1
ATOM 1765 N N . ASN A 1 223 ? -14.631 11.531 24.561 1.00 93.38 223 ASN A N 1
ATOM 1766 C CA . ASN A 1 223 ? -16.070 11.323 24.743 1.00 93.38 223 ASN A CA 1
ATOM 1767 C C . ASN A 1 223 ? -16.415 9.828 24.867 1.00 93.38 223 ASN A C 1
ATOM 1769 O O . ASN A 1 223 ? -17.215 9.440 25.718 1.00 93.38 223 ASN A O 1
ATOM 1773 N N . ALA A 1 224 ? -15.801 8.974 24.041 1.00 94.25 224 ALA A N 1
ATOM 1774 C CA . ALA A 1 224 ? -16.029 7.532 24.066 1.00 94.25 224 ALA A CA 1
ATOM 1775 C C . ALA A 1 224 ? -15.545 6.877 25.370 1.00 94.25 224 ALA A C 1
ATOM 1777 O O . ALA A 1 224 ? -16.235 6.017 25.923 1.00 94.25 224 ALA A O 1
ATOM 1778 N N . MET A 1 225 ? -14.384 7.303 25.875 1.00 92.38 225 MET A N 1
ATOM 1779 C CA . MET A 1 225 ? -13.816 6.825 27.138 1.00 92.38 225 MET A CA 1
ATOM 1780 C C . MET A 1 225 ? -14.680 7.240 28.337 1.00 92.38 225 MET A C 1
ATOM 1782 O O . MET A 1 225 ? -14.959 6.414 29.209 1.00 92.38 225 MET A O 1
ATOM 1786 N N . GLU A 1 226 ? -15.160 8.488 28.356 1.00 90.19 226 GLU A N 1
ATOM 1787 C CA . GLU A 1 226 ? -16.053 9.005 29.401 1.00 90.19 226 GLU A CA 1
ATOM 1788 C C . GLU A 1 226 ? -17.415 8.299 29.395 1.00 90.19 226 GLU A C 1
ATOM 1790 O O . GLU A 1 226 ? -17.887 7.854 30.443 1.00 90.19 226 GLU A O 1
ATOM 1795 N N . ALA A 1 227 ? -18.027 8.129 28.219 1.00 83.62 227 ALA A N 1
ATOM 1796 C CA . ALA A 1 227 ? -19.341 7.502 28.076 1.00 83.62 227 ALA A CA 1
ATOM 1797 C C . ALA A 1 227 ? -19.356 6.025 28.505 1.00 83.62 227 ALA A C 1
ATOM 1799 O O . ALA A 1 227 ? -20.365 5.537 29.016 1.00 83.62 227 ALA A O 1
ATOM 1800 N N . ALA A 1 228 ? -18.246 5.310 28.310 1.00 77.81 228 ALA A N 1
ATOM 1801 C CA . ALA A 1 228 ? -18.101 3.923 28.740 1.00 77.81 228 ALA A CA 1
ATOM 1802 C C . ALA A 1 228 ? -17.729 3.778 30.230 1.00 77.81 228 ALA A C 1
ATOM 1804 O O . ALA A 1 228 ? -17.760 2.663 30.754 1.00 77.81 228 ALA A O 1
ATOM 1805 N N . GLY A 1 229 ? -17.368 4.875 30.913 1.00 68.94 229 GLY A N 1
ATOM 1806 C CA . GLY A 1 229 ? -17.003 4.889 32.334 1.00 68.94 229 GLY A CA 1
ATOM 1807 C C . GLY A 1 229 ? -15.800 4.004 32.676 1.00 68.94 229 GLY A C 1
ATOM 1808 O O . GLY A 1 229 ? -15.744 3.430 33.765 1.00 68.94 229 GLY A O 1
ATOM 1809 N N . ALA A 1 230 ? -14.875 3.812 31.732 1.00 66.94 230 ALA A N 1
ATOM 1810 C CA . ALA A 1 230 ? -13.962 2.678 31.767 1.00 66.94 230 ALA A CA 1
ATOM 1811 C C . ALA A 1 230 ? -12.529 3.067 32.178 1.00 66.94 230 ALA A C 1
ATOM 1813 O O . ALA A 1 230 ? -11.912 3.941 31.581 1.00 66.94 230 ALA A O 1
ATOM 1814 N N . GLY A 1 231 ? -11.967 2.363 33.168 1.00 81.75 231 GLY A N 1
ATOM 1815 C CA . GLY A 1 231 ? -10.593 2.548 33.668 1.00 81.75 231 GLY A CA 1
ATOM 1816 C C . GLY A 1 231 ? -9.495 1.950 32.777 1.00 81.75 231 GLY A C 1
ATOM 1817 O O . GLY A 1 231 ? -8.531 1.391 33.298 1.00 81.75 231 GLY A O 1
ATOM 1818 N N . TRP A 1 232 ? -9.668 1.991 31.454 1.00 87.62 232 TRP A N 1
ATOM 1819 C CA . TRP A 1 232 ? -8.659 1.521 30.502 1.00 87.62 232 TRP A CA 1
ATOM 1820 C C . TRP A 1 232 ? -7.653 2.623 30.179 1.00 87.62 232 TRP A C 1
ATOM 1822 O O . TRP A 1 232 ? -7.992 3.802 30.154 1.00 87.62 232 TRP A O 1
ATOM 1832 N N . ASP A 1 233 ? -6.420 2.221 29.882 1.00 90.31 233 ASP A N 1
ATOM 1833 C CA . ASP A 1 233 ? -5.426 3.111 29.286 1.00 90.31 233 ASP A CA 1
ATOM 1834 C C . ASP A 1 233 ? -5.851 3.487 27.857 1.00 90.31 233 ASP A C 1
ATOM 1836 O O . ASP A 1 233 ? -6.026 2.607 27.011 1.00 90.31 233 ASP A O 1
ATOM 1840 N N . GLU A 1 234 ? -6.015 4.782 27.580 1.00 90.81 234 GLU A N 1
ATOM 1841 C CA . GLU A 1 234 ? -6.460 5.289 26.273 1.00 90.81 234 GLU A CA 1
ATOM 1842 C C . GLU A 1 234 ? -5.526 4.827 25.147 1.00 90.81 234 GLU A C 1
ATOM 1844 O O . GLU A 1 234 ? -5.989 4.370 24.100 1.00 90.81 234 GLU A O 1
ATOM 1849 N N . ALA A 1 235 ? -4.211 4.844 25.387 1.00 90.81 235 ALA A N 1
ATOM 1850 C CA . ALA A 1 235 ? -3.230 4.423 24.395 1.00 90.81 235 ALA A CA 1
ATOM 1851 C C . ALA A 1 235 ? -3.361 2.927 24.062 1.00 90.81 235 ALA A C 1
ATOM 1853 O O . ALA A 1 235 ? -3.216 2.526 22.907 1.00 90.81 235 ALA A O 1
ATOM 1854 N N . PHE A 1 236 ? -3.660 2.080 25.051 1.00 91.75 236 PHE A N 1
ATOM 1855 C CA . PHE A 1 236 ? -3.987 0.674 24.814 1.00 91.75 236 PHE A CA 1
ATOM 1856 C C . PHE A 1 236 ? -5.253 0.508 23.967 1.00 91.75 236 PHE A C 1
ATOM 1858 O O . PHE A 1 236 ? -5.238 -0.265 23.009 1.00 91.75 236 PHE A O 1
ATOM 1865 N N . VAL A 1 237 ? -6.326 1.235 24.289 1.00 93.19 237 VAL A N 1
ATOM 1866 C CA . VAL A 1 237 ? -7.607 1.152 23.568 1.00 93.19 237 VAL A CA 1
ATOM 1867 C C . VAL A 1 237 ? -7.442 1.571 22.106 1.00 93.19 237 VAL A C 1
ATOM 1869 O O . VAL A 1 237 ? -7.890 0.852 21.215 1.00 93.19 237 VAL A O 1
ATOM 1872 N N . GLN A 1 238 ? -6.744 2.679 21.848 1.00 93.31 238 GLN A N 1
ATOM 1873 C CA . GLN A 1 238 ? -6.459 3.159 20.492 1.00 93.31 238 GLN A CA 1
ATOM 1874 C C . GLN A 1 238 ? -5.609 2.162 19.693 1.00 93.31 238 GLN A C 1
ATOM 1876 O O . GLN A 1 238 ? -5.911 1.886 18.530 1.00 93.31 238 GLN A O 1
ATOM 1881 N N . ARG A 1 239 ? -4.580 1.563 20.313 1.00 91.44 239 ARG A N 1
ATOM 1882 C CA . ARG A 1 239 ? -3.773 0.513 19.665 1.00 91.44 239 ARG A CA 1
ATOM 1883 C C . ARG A 1 239 ? -4.607 -0.717 19.317 1.00 91.44 239 ARG A C 1
ATOM 1885 O O . ARG A 1 239 ? -4.499 -1.223 18.205 1.00 91.44 239 ARG A O 1
ATOM 1892 N N . GLU A 1 240 ? -5.443 -1.186 20.241 1.00 92.88 240 GLU A N 1
ATOM 1893 C CA . GLU A 1 240 ? -6.341 -2.325 20.013 1.00 92.88 240 GLU A CA 1
ATOM 1894 C C . GLU A 1 240 ? -7.357 -2.021 18.897 1.00 92.88 240 GLU A C 1
ATOM 1896 O O . GLU A 1 240 ? -7.602 -2.869 18.036 1.00 92.88 240 GLU A O 1
ATOM 1901 N N . TRP A 1 241 ? -7.907 -0.802 18.866 1.00 93.50 241 TRP A N 1
ATOM 1902 C CA . TRP A 1 241 ? -8.778 -0.343 17.785 1.00 93.50 241 TRP A CA 1
ATOM 1903 C C . TRP A 1 241 ? -8.070 -0.401 16.429 1.00 93.50 241 TRP A C 1
ATOM 1905 O O . TRP A 1 241 ? -8.581 -1.036 15.509 1.00 93.50 241 TRP A O 1
ATOM 1915 N N . ALA A 1 242 ? -6.878 0.186 16.305 1.00 89.62 242 ALA A N 1
ATOM 1916 C CA . ALA A 1 242 ? -6.134 0.200 15.048 1.00 89.62 242 ALA A CA 1
ATOM 1917 C C . ALA A 1 242 ? -5.720 -1.218 14.600 1.00 89.62 242 ALA A C 1
ATOM 1919 O O . ALA A 1 242 ? -6.018 -1.643 13.482 1.00 89.62 242 ALA A O 1
ATOM 1920 N N . ALA A 1 243 ? -5.078 -1.978 15.490 1.00 85.94 243 ALA A N 1
ATOM 1921 C CA . ALA A 1 243 ? -4.438 -3.248 15.149 1.00 85.94 243 ALA A CA 1
ATOM 1922 C C . ALA A 1 243 ? -5.412 -4.430 15.018 1.00 85.94 243 ALA A C 1
ATOM 1924 O O . ALA A 1 243 ? -5.103 -5.412 14.343 1.00 85.94 243 ALA A O 1
ATOM 1925 N N . VAL A 1 244 ? -6.583 -4.368 15.662 1.00 89.25 244 VAL A N 1
ATOM 1926 C CA . VAL A 1 244 ? -7.568 -5.461 15.637 1.00 89.25 244 VAL A CA 1
ATOM 1927 C C . VAL A 1 244 ? -8.823 -5.031 14.898 1.00 89.25 244 VAL A C 1
ATOM 1929 O O . VAL A 1 244 ? -9.185 -5.667 13.910 1.00 89.25 244 VAL A O 1
ATOM 1932 N N . VAL A 1 245 ? -9.482 -3.958 15.344 1.00 92.31 245 VAL A N 1
ATOM 1933 C CA . VAL A 1 245 ? -10.785 -3.554 14.795 1.00 92.31 245 VAL A CA 1
ATOM 1934 C C . VAL A 1 245 ? -10.639 -3.014 13.375 1.00 92.31 245 VAL A C 1
ATOM 1936 O O . VAL A 1 245 ? -11.263 -3.547 12.456 1.00 92.31 245 VAL A O 1
ATOM 1939 N N . GLN A 1 246 ? -9.774 -2.022 13.168 1.00 90.25 246 GLN A N 1
ATOM 1940 C CA . GLN A 1 246 ? -9.571 -1.402 11.862 1.00 90.25 246 GLN A CA 1
ATOM 1941 C C . GLN A 1 246 ? -8.863 -2.345 10.877 1.00 90.25 246 GLN A C 1
ATOM 1943 O O . GLN A 1 246 ? -9.345 -2.534 9.757 1.00 90.25 246 GLN A O 1
ATOM 1948 N N . ALA A 1 247 ? -7.784 -3.016 11.293 1.00 83.25 247 ALA A N 1
ATOM 1949 C CA . ALA A 1 247 ? -7.032 -3.931 10.427 1.00 83.25 247 ALA A CA 1
ATOM 1950 C C . ALA A 1 247 ? -7.862 -5.125 9.902 1.00 83.25 247 ALA A C 1
ATOM 1952 O O . ALA A 1 247 ? -7.683 -5.574 8.762 1.00 83.25 247 ALA A O 1
ATOM 1953 N N . GLN A 1 248 ? -8.791 -5.645 10.715 1.00 85.62 248 GLN A N 1
ATOM 1954 C CA . GLN A 1 248 ? -9.677 -6.752 10.323 1.00 85.62 248 GLN A CA 1
ATOM 1955 C C . GLN A 1 248 ? -11.022 -6.270 9.760 1.00 85.62 248 GLN A C 1
ATOM 1957 O O . GLN A 1 248 ? -11.797 -7.092 9.281 1.00 85.62 248 GLN A O 1
ATOM 1962 N N . GLY A 1 249 ? -11.290 -4.959 9.764 1.00 87.12 249 GLY A N 1
ATOM 1963 C CA . GLY A 1 249 ? -12.539 -4.386 9.259 1.00 87.12 249 GLY A CA 1
ATOM 1964 C C . GLY A 1 249 ? -13.764 -4.785 10.078 1.00 87.12 249 GLY A C 1
ATOM 1965 O O . GLY A 1 249 ? -14.830 -5.004 9.515 1.00 87.12 249 GLY A O 1
ATOM 1966 N N . ILE A 1 250 ? -13.601 -4.914 11.394 1.00 91.38 250 ILE A N 1
ATOM 1967 C CA . ILE A 1 250 ? -14.641 -5.410 12.291 1.00 91.38 250 ILE A CA 1
ATOM 1968 C C . ILE A 1 250 ? -15.713 -4.343 12.486 1.00 91.38 250 ILE A C 1
ATOM 1970 O O . ILE A 1 250 ? -15.437 -3.220 12.928 1.00 91.38 250 ILE A O 1
ATOM 1974 N N . THR A 1 251 ? -16.958 -4.714 12.208 1.00 89.88 251 THR A N 1
ATOM 1975 C CA . THR A 1 251 ? -18.096 -3.799 12.335 1.00 89.88 251 THR A CA 1
ATOM 1976 C C . THR A 1 251 ? -19.027 -4.178 13.474 1.00 89.88 251 THR A C 1
ATOM 1978 O O . THR A 1 251 ? -19.643 -3.286 14.058 1.00 89.88 251 THR A O 1
ATOM 1981 N N . GLU A 1 252 ? -19.034 -5.449 13.879 1.00 94.12 252 GLU A N 1
ATOM 1982 C CA . GLU A 1 252 ? -19.970 -5.964 14.872 1.00 94.12 252 GLU A CA 1
ATOM 1983 C C . GLU A 1 252 ? -19.306 -6.517 16.140 1.00 94.12 252 GLU A C 1
ATOM 1985 O O . GLU A 1 252 ? -18.209 -7.083 16.138 1.00 94.12 252 GLU A O 1
ATOM 1990 N N . ARG A 1 253 ? -20.056 -6.473 17.249 1.00 94.75 253 ARG A N 1
ATOM 1991 C CA . ARG A 1 253 ? -19.618 -7.015 18.545 1.00 94.75 253 ARG A CA 1
ATOM 1992 C C . ARG A 1 253 ? -19.225 -8.486 18.455 1.00 94.75 253 ARG A C 1
ATOM 1994 O O . ARG A 1 253 ? -18.224 -8.905 19.031 1.00 94.75 253 ARG A O 1
ATOM 2001 N N . GLY A 1 254 ? -20.034 -9.289 17.764 1.00 94.31 254 GLY A N 1
ATOM 2002 C CA . GLY A 1 254 ? -19.817 -10.731 17.646 1.00 94.31 254 GLY A CA 1
ATOM 2003 C C . GLY A 1 254 ? -18.540 -11.082 16.880 1.00 94.31 254 GLY A C 1
ATOM 2004 O O . GLY A 1 254 ? -17.900 -12.093 17.180 1.00 94.31 254 GLY A O 1
ATOM 2005 N N . GLU A 1 255 ? -18.153 -10.250 15.917 1.00 94.44 255 GLU A N 1
ATOM 2006 C CA . GLU A 1 255 ? -16.883 -10.352 15.198 1.00 94.44 255 GLU A CA 1
ATOM 2007 C C . GLU A 1 255 ? -15.721 -9.997 16.124 1.00 94.44 255 GLU A C 1
ATOM 2009 O O . GLU A 1 255 ? -14.809 -10.807 16.287 1.00 94.44 255 GLU A O 1
ATOM 2014 N N . TYR A 1 256 ? -15.801 -8.865 16.837 1.00 95.12 256 TYR A N 1
ATOM 2015 C CA . TYR A 1 256 ? -14.740 -8.464 17.762 1.00 95.12 256 TYR A CA 1
ATOM 2016 C C . TYR A 1 256 ? -14.503 -9.486 18.870 1.00 95.12 256 TYR A C 1
ATOM 2018 O O . TYR A 1 256 ? -13.361 -9.723 19.240 1.00 95.12 256 TYR A O 1
ATOM 2026 N N . LEU A 1 257 ? -15.534 -10.151 19.394 1.00 93.62 257 LEU A N 1
ATOM 2027 C CA . LEU A 1 257 ? -15.347 -11.188 20.416 1.00 93.62 257 LEU A CA 1
ATOM 2028 C C . LEU A 1 257 ? -14.594 -12.427 19.897 1.00 93.62 257 LEU A C 1
ATOM 2030 O O . LEU A 1 257 ? -13.968 -13.124 20.696 1.00 93.62 257 LEU A O 1
ATOM 2034 N N . ARG A 1 258 ? -14.651 -12.698 18.587 1.00 93.19 258 ARG A N 1
ATOM 2035 C CA . ARG A 1 258 ? -14.009 -13.849 17.925 1.00 93.19 258 ARG A CA 1
ATOM 2036 C C . ARG A 1 258 ? -12.715 -13.488 17.195 1.00 93.19 258 ARG A C 1
ATOM 2038 O O . ARG A 1 258 ? -11.990 -14.390 16.786 1.00 93.19 258 ARG A O 1
ATOM 2045 N N . ALA A 1 259 ? -12.427 -12.199 17.041 1.00 89.88 259 ALA A N 1
ATOM 2046 C CA . ALA A 1 259 ? -11.290 -11.710 16.279 1.00 89.88 259 ALA A CA 1
ATOM 2047 C C . ALA A 1 259 ? -9.956 -12.247 16.804 1.00 89.88 259 ALA A C 1
ATOM 2049 O O . ALA A 1 259 ? -9.730 -12.341 18.021 1.00 89.88 259 ALA A O 1
ATOM 2050 N N . SER A 1 260 ? -9.056 -12.555 15.873 1.00 86.81 260 SER A N 1
ATOM 2051 C CA . SER A 1 260 ? -7.689 -12.927 16.214 1.00 86.81 260 SER A CA 1
ATOM 2052 C C . SER A 1 260 ? -6.971 -11.723 16.817 1.00 86.81 260 SER A C 1
ATOM 2054 O O . SER A 1 260 ? -7.093 -10.607 16.321 1.00 86.81 260 SER A O 1
ATOM 2056 N N . ARG A 1 261 ? -6.230 -11.950 17.901 1.00 87.25 261 ARG A N 1
ATOM 2057 C CA . ARG A 1 261 ? -5.392 -10.938 18.571 1.00 87.25 261 ARG A CA 1
ATOM 2058 C C . ARG A 1 261 ? -3.940 -11.405 18.671 1.00 87.25 261 ARG A C 1
ATOM 2060 O O . ARG A 1 261 ? -3.234 -11.080 19.625 1.00 87.25 261 ARG A O 1
ATOM 2067 N N . LEU A 1 262 ? -3.521 -12.246 17.725 1.00 78.00 262 LEU A N 1
ATOM 2068 C CA . LEU A 1 262 ? -2.145 -12.730 17.645 1.00 78.00 262 LEU A CA 1
ATOM 2069 C C . LEU A 1 262 ? -1.187 -11.530 17.571 1.00 78.00 262 LEU A C 1
ATOM 2071 O O . LEU A 1 262 ? -1.455 -10.565 16.863 1.00 78.00 262 LEU A O 1
ATOM 2075 N N . GLY A 1 263 ? -0.107 -11.572 18.353 1.00 74.19 263 GLY A N 1
ATOM 2076 C CA . GLY A 1 263 ? 0.914 -10.517 18.376 1.00 74.19 263 GLY A CA 1
ATOM 2077 C C . GLY A 1 263 ? 0.609 -9.286 19.244 1.00 74.19 263 GLY A C 1
ATOM 2078 O O . GLY A 1 263 ? 1.482 -8.443 19.391 1.00 74.19 263 GLY A O 1
ATOM 2079 N N . GLN A 1 264 ? -0.566 -9.180 19.878 1.00 78.88 264 GLN A N 1
ATOM 2080 C CA . GLN A 1 264 ? -0.934 -7.985 20.668 1.00 78.88 264 GLN A CA 1
ATOM 2081 C C . GLN A 1 264 ? -0.388 -7.972 22.111 1.00 78.88 264 GLN A C 1
ATOM 2083 O O . GLN A 1 264 ? -0.571 -6.995 22.833 1.00 78.88 264 GLN A O 1
ATOM 2088 N N . GLY A 1 265 ? 0.259 -9.052 22.565 1.00 75.81 265 GLY A N 1
ATOM 2089 C CA . GLY A 1 265 ? 0.937 -9.153 23.869 1.00 75.81 265 GLY A CA 1
ATOM 2090 C C . GLY A 1 265 ? 0.021 -9.239 25.102 1.00 75.81 265 GLY A C 1
ATOM 2091 O O . GLY A 1 265 ? 0.292 -10.019 26.012 1.00 75.81 265 GLY A O 1
ATOM 2092 N N . THR A 1 266 ? -1.093 -8.504 25.140 1.00 80.56 266 THR A N 1
ATOM 2093 C CA . THR A 1 266 ? -2.031 -8.496 26.273 1.00 80.56 266 THR A CA 1
ATOM 2094 C C . THR A 1 266 ? -3.194 -9.457 26.042 1.00 80.56 266 THR A C 1
ATOM 2096 O O . THR A 1 266 ? -4.053 -9.236 25.181 1.00 80.56 266 THR A O 1
ATOM 2099 N N . ALA A 1 267 ? -3.271 -10.516 26.849 1.00 85.44 267 ALA A N 1
ATOM 2100 C CA . ALA A 1 267 ? -4.418 -11.417 26.849 1.00 85.44 267 ALA A CA 1
ATOM 2101 C C . ALA A 1 267 ? -5.669 -10.696 27.379 1.00 85.44 267 ALA A C 1
ATOM 2103 O O . ALA A 1 267 ? -5.638 -10.095 28.450 1.00 85.44 267 ALA A O 1
ATOM 2104 N N . LEU A 1 268 ? -6.773 -10.778 26.632 1.00 89.12 268 LEU A N 1
ATOM 2105 C CA . LEU A 1 268 ? -8.072 -10.256 27.051 1.00 89.12 268 LEU A CA 1
ATOM 2106 C C . LEU A 1 268 ? -9.082 -11.390 27.122 1.00 89.12 268 LEU A C 1
ATOM 2108 O O . LEU A 1 268 ? -9.255 -12.148 26.163 1.00 89.12 268 LEU A O 1
ATOM 2112 N N . ASN A 1 269 ? -9.780 -11.475 28.246 1.00 91.06 269 ASN A N 1
ATOM 2113 C CA . ASN A 1 269 ? -10.891 -12.395 28.409 1.00 91.06 269 ASN A CA 1
ATOM 2114 C C . ASN A 1 269 ? -12.165 -11.856 27.723 1.00 91.06 269 ASN A C 1
ATOM 2116 O O . ASN A 1 269 ? -12.233 -10.720 27.246 1.00 91.06 269 ASN A O 1
ATOM 2120 N N . ARG A 1 270 ? -13.213 -12.684 27.672 1.00 92.12 270 ARG A N 1
ATOM 2121 C CA . ARG A 1 270 ? -14.459 -12.338 26.974 1.00 92.12 270 ARG A CA 1
ATOM 2122 C C . ARG A 1 270 ? -15.175 -11.118 27.567 1.00 92.12 270 ARG A C 1
ATOM 2124 O O . ARG A 1 270 ? -15.754 -10.352 26.800 1.00 92.12 270 ARG A O 1
ATOM 2131 N N . SER A 1 271 ? -15.152 -10.926 28.889 1.00 91.56 271 SER A N 1
ATOM 2132 C CA . SER A 1 271 ? -15.803 -9.773 29.527 1.00 91.56 271 SER A CA 1
ATOM 2133 C C . SER A 1 271 ? -15.036 -8.474 29.273 1.00 91.56 271 SER A C 1
ATOM 2135 O O . SER A 1 271 ? -15.656 -7.460 28.976 1.00 91.56 271 SER A O 1
ATOM 2137 N N . GLN A 1 272 ? -13.703 -8.514 29.277 1.00 92.12 272 GLN A N 1
ATOM 2138 C CA . GLN A 1 272 ? -12.853 -7.379 28.910 1.00 92.12 272 GLN A CA 1
ATOM 2139 C C . GLN A 1 272 ? -13.072 -6.955 27.456 1.00 92.12 272 GLN A C 1
ATOM 2141 O O . GLN A 1 272 ? -13.257 -5.774 27.186 1.00 92.12 272 GLN A O 1
ATOM 2146 N N . ARG A 1 273 ? -13.138 -7.913 26.520 1.00 93.38 273 ARG A N 1
ATOM 2147 C CA . ARG A 1 273 ? -13.453 -7.619 25.109 1.00 93.38 273 ARG A CA 1
ATOM 2148 C C . ARG A 1 273 ? -14.851 -7.028 24.951 1.00 93.38 273 ARG A C 1
ATOM 2150 O O . ARG A 1 273 ? -15.050 -6.108 24.169 1.00 93.38 273 ARG A O 1
ATOM 2157 N N . ALA A 1 274 ? -15.825 -7.537 25.702 1.00 93.25 274 ALA A N 1
ATOM 2158 C CA . ALA A 1 274 ? -17.161 -6.957 25.718 1.00 93.25 274 ALA A CA 1
ATOM 2159 C C . ALA A 1 274 ? -17.150 -5.503 26.217 1.00 93.25 274 ALA A C 1
ATOM 2161 O O . ALA A 1 274 ? -17.821 -4.682 25.610 1.00 93.25 274 ALA A O 1
ATOM 2162 N N . ALA A 1 275 ? -16.380 -5.187 27.262 1.00 92.56 275 ALA A N 1
ATOM 2163 C CA . ALA A 1 275 ? -16.255 -3.825 27.778 1.00 92.56 275 ALA A CA 1
ATOM 2164 C C . ALA A 1 275 ? -15.545 -2.880 26.791 1.00 92.56 275 ALA A C 1
ATOM 2166 O O . ALA A 1 275 ? -16.007 -1.765 26.577 1.00 92.56 275 ALA A O 1
ATOM 2167 N N . LEU A 1 276 ? -14.465 -3.331 26.143 1.00 94.19 276 LEU A N 1
ATOM 2168 C CA . LEU A 1 276 ? -13.772 -2.552 25.107 1.00 94.19 276 LEU A CA 1
ATOM 2169 C C . LEU A 1 276 ? -14.670 -2.261 23.905 1.00 94.19 276 LEU A C 1
ATOM 2171 O O . LEU A 1 276 ? -14.625 -1.164 23.358 1.00 94.19 276 LEU A O 1
ATOM 2175 N N . TRP A 1 277 ? -15.520 -3.217 23.519 1.00 95.38 277 TRP A N 1
ATOM 2176 C CA . TRP A 1 277 ? -16.463 -3.001 22.427 1.00 95.38 277 TRP A CA 1
ATOM 2177 C C . TRP A 1 277 ? -17.414 -1.831 22.688 1.00 95.38 277 TRP A C 1
ATOM 2179 O O . TRP A 1 277 ? -17.734 -1.105 21.754 1.00 95.38 277 TRP A O 1
ATOM 2189 N N . GLU A 1 278 ? -17.839 -1.610 23.933 1.00 94.75 278 GLU A N 1
ATOM 2190 C CA . GLU A 1 278 ? -18.694 -0.461 24.259 1.00 94.75 278 GLU A CA 1
ATOM 2191 C C . GLU A 1 278 ? -17.972 0.871 23.998 1.00 94.75 278 GLU A C 1
ATOM 2193 O O . GLU A 1 278 ? -18.583 1.804 23.477 1.00 94.75 278 GLU A O 1
ATOM 2198 N N . ILE A 1 279 ? -16.660 0.936 24.263 1.00 95.44 279 ILE A N 1
ATOM 2199 C CA . ILE A 1 279 ? -15.827 2.106 23.940 1.00 95.44 279 ILE A CA 1
ATOM 2200 C C . ILE A 1 279 ? -15.713 2.272 22.424 1.00 95.44 279 ILE A C 1
ATOM 2202 O O . ILE A 1 279 ? -15.943 3.356 21.901 1.00 95.44 279 ILE A O 1
ATOM 2206 N N . PHE A 1 280 ? -15.414 1.196 21.699 1.00 96.00 280 PHE A N 1
ATOM 2207 C CA . PHE A 1 280 ? -15.300 1.210 20.239 1.00 96.00 280 PHE A CA 1
ATOM 2208 C C . PHE A 1 280 ? -16.604 1.624 19.549 1.00 96.00 280 PHE A C 1
ATOM 2210 O O . PHE A 1 280 ? -16.597 2.430 18.619 1.00 96.00 280 PHE A O 1
ATOM 2217 N N . ALA A 1 281 ? -17.738 1.122 20.035 1.00 94.69 281 ALA A N 1
ATOM 2218 C CA . ALA A 1 281 ? -19.057 1.501 19.554 1.00 94.69 281 ALA A CA 1
ATOM 2219 C C . ALA A 1 281 ? -19.413 2.951 19.923 1.00 94.69 281 ALA A C 1
ATOM 2221 O O . ALA A 1 281 ? -20.099 3.624 19.158 1.00 94.69 281 ALA A O 1
ATOM 2222 N N . ALA A 1 282 ? -18.973 3.459 21.079 1.00 94.81 282 ALA A N 1
ATOM 2223 C CA . ALA A 1 282 ? -19.110 4.875 21.422 1.00 94.81 282 ALA A CA 1
ATOM 2224 C C . ALA A 1 282 ? -18.250 5.767 20.514 1.00 94.81 282 ALA A C 1
ATOM 2226 O O . ALA A 1 282 ? -18.766 6.736 19.967 1.00 94.81 282 ALA A O 1
ATOM 2227 N N . TYR A 1 283 ? -16.991 5.396 20.277 1.00 95.88 283 TYR A N 1
ATOM 2228 C CA . TYR A 1 283 ? -16.083 6.118 19.386 1.00 95.88 283 TYR A CA 1
ATOM 2229 C C . TYR A 1 283 ? -16.632 6.204 17.961 1.00 95.88 283 TYR A C 1
ATOM 2231 O O . TYR A 1 283 ? -16.721 7.292 17.396 1.00 95.88 283 TYR A O 1
ATOM 2239 N N . ARG A 1 284 ? -17.101 5.080 17.402 1.00 94.94 284 ARG A N 1
ATOM 2240 C CA . ARG A 1 284 ? -17.710 5.074 16.067 1.00 94.94 284 ARG A CA 1
ATOM 2241 C C . ARG A 1 284 ? -18.967 5.946 15.997 1.00 94.94 284 ARG A C 1
ATOM 2243 O O . ARG A 1 284 ? -19.125 6.680 15.031 1.00 94.94 284 ARG A O 1
ATOM 2250 N N . ARG A 1 285 ? -19.817 5.932 17.031 1.00 94.69 285 ARG A N 1
ATOM 2251 C CA . ARG A 1 285 ? -20.991 6.823 17.106 1.00 94.69 285 ARG A CA 1
ATOM 2252 C C . ARG A 1 285 ? -20.606 8.303 17.141 1.00 94.69 285 ARG A C 1
ATOM 2254 O O . ARG A 1 285 ? -21.311 9.112 16.549 1.00 94.69 285 ARG A O 1
ATOM 2261 N N . GLU A 1 286 ? -19.514 8.671 17.812 1.00 95.69 286 GLU A N 1
ATOM 2262 C CA . GLU A 1 286 ? -19.015 10.053 17.788 1.00 95.69 286 GLU A CA 1
ATOM 2263 C C . GLU A 1 286 ? -18.529 10.459 16.391 1.00 95.69 286 GLU A C 1
ATOM 2265 O O . GLU A 1 286 ? -18.873 11.548 15.931 1.00 95.69 286 GLU A O 1
ATOM 2270 N N . LEU A 1 287 ? -17.811 9.575 15.689 1.00 95.69 287 LEU A N 1
ATOM 2271 C CA . LEU A 1 287 ? -17.410 9.808 14.297 1.00 95.69 287 LEU A CA 1
ATOM 2272 C C . LEU A 1 287 ? -18.627 9.963 13.372 1.00 95.69 287 LEU A C 1
ATOM 2274 O O . LEU A 1 287 ? -18.707 10.933 12.620 1.00 95.69 287 LEU A O 1
ATOM 2278 N N . GLU A 1 288 ? -19.612 9.067 13.483 1.00 94.38 288 GLU A N 1
ATOM 2279 C CA . GLU A 1 288 ? -20.870 9.125 12.724 1.00 94.38 288 GLU A CA 1
ATOM 2280 C C . GLU A 1 288 ? -21.647 10.420 13.000 1.00 94.38 288 GLU A C 1
ATOM 2282 O O . GLU A 1 288 ? -22.171 11.041 12.078 1.00 94.38 288 GLU A O 1
ATOM 2287 N N . ARG A 1 289 ? -21.685 10.880 14.258 1.00 95.44 289 ARG A N 1
ATOM 2288 C CA . ARG A 1 289 ? -22.339 12.142 14.644 1.00 95.44 289 ARG A CA 1
ATOM 2289 C C . ARG A 1 289 ? -21.696 13.361 13.976 1.00 95.44 289 ARG A C 1
ATOM 2291 O O . ARG A 1 289 ? -22.383 14.353 13.741 1.00 95.44 289 ARG A O 1
ATOM 2298 N N . LEU A 1 290 ? -20.391 13.306 13.716 1.00 95.19 290 LEU A N 1
ATOM 2299 C CA . LEU A 1 290 ? -19.642 14.357 13.026 1.00 95.19 290 LEU A CA 1
ATOM 2300 C C . LEU A 1 290 ? -19.598 14.167 11.501 1.00 95.19 290 LEU A C 1
ATOM 2302 O O . LEU A 1 290 ? -18.996 14.996 10.820 1.00 95.19 290 LEU A O 1
ATOM 2306 N N . ASP A 1 291 ? -20.215 13.105 10.970 1.00 94.81 291 ASP A N 1
ATOM 2307 C CA . ASP A 1 291 ? -20.102 12.696 9.564 1.00 94.81 291 ASP A CA 1
ATOM 2308 C C . ASP A 1 291 ? -18.628 12.549 9.124 1.00 94.81 291 ASP A C 1
ATOM 2310 O O . ASP A 1 291 ? -18.187 13.022 8.069 1.00 94.81 291 ASP A O 1
ATOM 2314 N N . ARG A 1 292 ? -17.826 11.936 10.006 1.00 96.25 292 ARG A N 1
ATOM 2315 C CA . ARG A 1 292 ? -16.394 11.684 9.818 1.00 96.25 292 ARG A CA 1
ATOM 2316 C C . ARG A 1 292 ? -16.089 10.198 9.726 1.00 96.25 292 ARG A C 1
ATOM 2318 O O . ARG A 1 292 ? -16.772 9.364 10.314 1.00 96.25 292 ARG A O 1
ATOM 2325 N N . VAL A 1 293 ? -15.009 9.877 9.021 1.00 95.06 293 VAL A N 1
ATOM 2326 C CA . VAL A 1 293 ? -14.477 8.515 8.891 1.00 95.06 293 VAL A CA 1
ATOM 2327 C C . VAL A 1 293 ? -12.957 8.503 9.046 1.00 95.06 293 VAL A C 1
ATOM 2329 O O . VAL A 1 293 ? -12.301 9.532 8.890 1.00 95.06 293 VAL A O 1
ATOM 2332 N N . GLU A 1 294 ? -12.374 7.338 9.319 1.00 94.44 294 GLU A N 1
ATOM 2333 C CA . GLU A 1 294 ? -10.919 7.166 9.321 1.00 94.44 294 GLU A CA 1
ATOM 2334 C C . GLU A 1 294 ? -10.425 6.653 7.958 1.00 94.44 294 GLU A C 1
ATOM 2336 O O . GLU A 1 294 ? -11.187 6.116 7.150 1.00 94.44 294 GLU A O 1
ATOM 2341 N N . TRP A 1 295 ? -9.126 6.787 7.678 1.00 92.81 295 TRP A N 1
ATOM 2342 C CA . TRP A 1 295 ? -8.544 6.300 6.420 1.00 92.81 295 TRP A CA 1
ATOM 2343 C C . TRP A 1 295 ? -8.831 4.816 6.130 1.00 92.81 295 TRP A C 1
ATOM 2345 O O . TRP A 1 295 ? -9.252 4.516 5.008 1.00 92.81 295 TRP A O 1
ATOM 2355 N N . PRO A 1 296 ? -8.718 3.883 7.101 1.00 92.69 296 PRO A N 1
ATOM 2356 C CA . PRO A 1 296 ? -9.075 2.487 6.861 1.00 92.69 296 PRO A CA 1
ATOM 2357 C C . PRO A 1 296 ? -10.542 2.288 6.446 1.00 92.69 296 PRO A C 1
ATOM 2359 O O . PRO A 1 296 ? -10.830 1.383 5.661 1.00 92.69 296 PRO A O 1
ATOM 2362 N N . ASP A 1 297 ? -11.469 3.131 6.918 1.00 93.06 297 ASP A N 1
ATOM 2363 C CA . ASP A 1 297 ? -12.875 3.096 6.497 1.00 93.06 297 ASP A CA 1
ATOM 2364 C C . ASP A 1 297 ? -13.027 3.489 5.025 1.00 93.06 297 ASP A C 1
ATOM 2366 O O . ASP A 1 297 ? -13.737 2.815 4.281 1.00 93.06 297 ASP A O 1
ATOM 2370 N N . VAL A 1 298 ? -12.315 4.526 4.574 1.00 95.44 298 VAL A N 1
ATOM 2371 C CA . VAL A 1 298 ? -12.308 4.957 3.165 1.00 95.44 298 VAL A CA 1
ATOM 2372 C C . VAL A 1 298 ? -11.819 3.840 2.250 1.00 95.44 298 VAL A C 1
ATOM 2374 O O . VAL A 1 298 ? -12.480 3.516 1.261 1.00 95.44 298 VAL A O 1
ATOM 2377 N N . ILE A 1 299 ? -10.696 3.212 2.604 1.00 95.69 299 ILE A N 1
ATOM 2378 C CA . ILE A 1 299 ? -10.111 2.109 1.835 1.00 95.69 299 ILE A CA 1
ATOM 2379 C C . ILE A 1 299 ? -11.062 0.906 1.790 1.00 95.69 299 ILE A C 1
ATOM 2381 O O . ILE A 1 299 ? -11.281 0.334 0.719 1.00 95.69 299 ILE A O 1
ATOM 2385 N N . ARG A 1 300 ? -11.688 0.541 2.918 1.00 93.38 300 ARG A N 1
ATOM 2386 C CA . ARG A 1 300 ? -12.679 -0.547 2.950 1.00 93.38 300 ARG A CA 1
ATOM 2387 C C . ARG A 1 300 ? -13.917 -0.232 2.123 1.00 93.38 300 ARG A C 1
ATOM 2389 O O . ARG A 1 300 ? -14.333 -1.079 1.343 1.00 93.38 300 ARG A O 1
ATOM 2396 N N . CYS A 1 301 ? -14.483 0.965 2.248 1.00 93.69 301 CYS A N 1
ATOM 2397 C CA . CYS A 1 301 ? -15.643 1.378 1.461 1.00 93.69 301 CYS A CA 1
ATOM 2398 C C . CYS A 1 301 ? -15.343 1.348 -0.043 1.00 93.69 301 CYS A C 1
ATOM 2400 O O . CYS A 1 301 ? -16.157 0.840 -0.814 1.00 93.69 301 CYS A O 1
ATOM 2402 N N . ALA A 1 302 ? -14.168 1.837 -0.454 1.00 96.12 302 ALA A N 1
ATOM 2403 C CA . ALA A 1 302 ? -13.703 1.751 -1.835 1.00 96.12 302 ALA A CA 1
ATOM 2404 C C . ALA A 1 302 ? -13.616 0.289 -2.300 1.00 96.12 302 ALA A C 1
ATOM 2406 O O . ALA A 1 302 ? -14.155 -0.050 -3.351 1.00 96.12 302 ALA A O 1
ATOM 2407 N N . ARG A 1 303 ? -13.026 -0.597 -1.486 1.00 95.50 303 ARG A N 1
ATOM 2408 C CA . ARG A 1 303 ? -12.930 -2.031 -1.791 1.00 95.50 303 ARG A CA 1
ATOM 2409 C C . ARG A 1 303 ? -14.307 -2.677 -1.953 1.00 95.50 303 ARG A C 1
ATOM 2411 O O . ARG A 1 303 ? -14.529 -3.368 -2.940 1.00 95.50 303 ARG A O 1
ATOM 2418 N N . THR A 1 304 ? -15.252 -2.392 -1.057 1.00 94.19 304 THR A N 1
ATOM 2419 C CA . THR A 1 304 ? -16.625 -2.920 -1.123 1.00 94.19 304 THR A CA 1
ATOM 2420 C C . THR A 1 304 ? -17.344 -2.514 -2.414 1.00 94.19 304 THR A C 1
ATOM 2422 O O . THR A 1 304 ? -18.087 -3.313 -2.984 1.00 94.19 304 THR A O 1
ATOM 2425 N N . LEU A 1 305 ? -17.131 -1.293 -2.923 1.00 95.00 305 LEU A N 1
ATOM 2426 C CA . LEU A 1 305 ? -17.711 -0.877 -4.209 1.00 95.00 305 LEU A CA 1
ATOM 2427 C C . LEU A 1 305 ? -17.198 -1.719 -5.384 1.00 95.00 305 LEU A C 1
ATOM 2429 O O . LEU A 1 305 ? -17.964 -2.004 -6.305 1.00 95.00 305 LEU A O 1
ATOM 2433 N N . LEU A 1 306 ? -15.930 -2.128 -5.334 1.00 95.25 306 LEU A N 1
ATOM 2434 C CA . LEU A 1 306 ? -15.324 -2.991 -6.345 1.00 95.25 306 LEU A CA 1
ATOM 2435 C C . LEU A 1 306 ? -15.772 -4.452 -6.187 1.00 95.25 306 LEU A C 1
ATOM 2437 O O . LEU A 1 306 ? -16.116 -5.092 -7.174 1.00 95.25 306 LEU A O 1
ATOM 2441 N N . GLU A 1 307 ? -15.817 -4.974 -4.957 1.00 93.31 307 GLU A N 1
ATOM 2442 C CA . GLU A 1 307 ? -16.259 -6.349 -4.656 1.00 93.31 307 GLU A CA 1
ATOM 2443 C C . GLU A 1 307 ? -17.721 -6.588 -5.055 1.00 93.31 307 GLU A C 1
ATOM 2445 O O . GLU A 1 307 ? -18.068 -7.641 -5.583 1.00 93.31 307 GLU A O 1
ATOM 2450 N N . THR A 1 308 ? -18.587 -5.596 -4.832 1.00 92.88 308 THR A N 1
ATOM 2451 C CA . THR A 1 308 ? -20.013 -5.670 -5.196 1.00 92.88 308 THR A CA 1
ATOM 2452 C C . THR A 1 308 ? -20.272 -5.476 -6.690 1.00 92.88 308 THR A C 1
ATOM 2454 O O . THR A 1 308 ? -21.414 -5.608 -7.128 1.00 92.88 308 THR A O 1
ATOM 2457 N N . GLY A 1 309 ? -19.246 -5.133 -7.478 1.00 89.88 309 GLY A N 1
ATOM 2458 C CA . GLY A 1 309 ? -19.391 -4.808 -8.897 1.00 89.88 309 GLY A CA 1
ATOM 2459 C C . GLY A 1 309 ? -20.121 -3.488 -9.159 1.00 89.88 309 GLY A C 1
ATOM 2460 O O . GLY A 1 309 ? -20.527 -3.236 -10.290 1.00 89.88 309 GLY A O 1
ATOM 2461 N N . THR A 1 310 ? -20.281 -2.634 -8.139 1.00 88.88 310 THR A N 1
ATOM 2462 C CA . THR A 1 310 ? -20.886 -1.299 -8.296 1.00 88.88 310 THR A CA 1
ATOM 2463 C C . THR A 1 310 ? -20.043 -0.426 -9.228 1.00 88.88 310 THR A C 1
ATOM 2465 O O . THR A 1 310 ? -20.583 0.376 -9.988 1.00 88.88 310 THR A O 1
ATOM 2468 N N . VAL A 1 311 ? -18.717 -0.595 -9.186 1.00 90.38 311 VAL A N 1
ATOM 2469 C CA . VAL A 1 311 ? -17.772 0.043 -10.106 1.00 90.38 311 VAL A CA 1
ATOM 2470 C C . VAL A 1 311 ? -16.843 -1.017 -10.689 1.00 90.38 311 VAL A C 1
ATOM 2472 O O . VAL A 1 311 ? -16.311 -1.852 -9.962 1.00 90.38 311 VAL A O 1
ATOM 2475 N N . THR A 1 312 ? -16.624 -0.970 -12.002 1.00 89.81 312 THR A N 1
ATOM 2476 C CA . THR A 1 312 ? -15.606 -1.774 -12.690 1.00 89.81 312 THR A CA 1
ATOM 2477 C C . THR A 1 312 ? -14.472 -0.865 -13.137 1.00 89.81 312 THR A C 1
ATOM 2479 O O . THR A 1 312 ? -14.714 0.195 -13.713 1.00 89.81 312 THR A O 1
ATOM 2482 N N . LEU A 1 313 ? -13.235 -1.275 -12.864 1.00 94.44 313 LEU A N 1
ATOM 2483 C CA . LEU A 1 313 ? -12.047 -0.511 -13.228 1.00 94.44 313 LEU A CA 1
ATOM 2484 C C . LEU A 1 313 ? -11.462 -1.012 -14.554 1.00 94.44 313 LEU A C 1
ATOM 2486 O O . LEU A 1 313 ? -11.526 -2.209 -14.831 1.00 94.44 313 LEU A O 1
ATOM 2490 N N . PRO A 1 314 ? -10.844 -0.128 -15.356 1.00 94.00 314 PRO A N 1
ATOM 2491 C CA . PRO A 1 314 ? -10.232 -0.499 -16.632 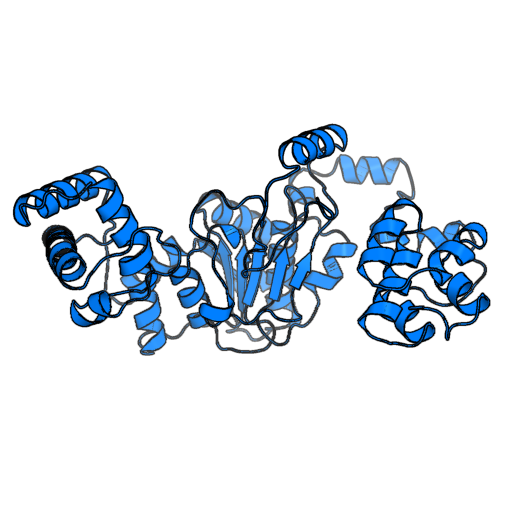1.00 94.00 314 PRO A CA 1
ATOM 2492 C C . PRO A 1 314 ? -8.808 -1.069 -16.485 1.00 94.00 314 PRO A C 1
ATOM 2494 O O . PRO A 1 314 ? -8.133 -1.313 -17.485 1.00 94.00 314 PRO A O 1
ATOM 2497 N N . TYR A 1 315 ? -8.298 -1.226 -15.259 1.00 97.56 315 TYR A N 1
ATOM 2498 C CA . TYR A 1 315 ? -6.895 -1.566 -15.045 1.00 97.56 315 TYR A CA 1
ATOM 2499 C C . TYR A 1 315 ? -6.594 -3.028 -15.382 1.00 97.56 315 TYR A C 1
ATOM 2501 O O . TYR A 1 315 ? -7.274 -3.952 -14.934 1.00 97.56 315 TYR A O 1
ATOM 2509 N N . ARG A 1 316 ? -5.521 -3.230 -16.149 1.00 97.44 316 ARG A N 1
ATOM 2510 C CA . ARG A 1 316 ? -4.941 -4.545 -16.452 1.00 97.44 316 ARG A CA 1
ATOM 2511 C C . ARG A 1 316 ? -3.778 -4.906 -15.540 1.00 97.44 316 ARG A C 1
ATOM 2513 O O . ARG A 1 316 ? -3.513 -6.088 -15.355 1.00 97.44 316 ARG A O 1
ATOM 2520 N N . ALA A 1 317 ? -3.105 -3.898 -14.989 1.00 98.25 317 ALA A N 1
ATOM 2521 C CA . ALA A 1 317 ? -2.043 -4.070 -14.014 1.00 98.25 317 ALA A CA 1
ATOM 2522 C C . ALA A 1 317 ? -1.954 -2.878 -13.059 1.00 98.25 317 ALA A C 1
ATOM 2524 O O . ALA A 1 317 ? -2.283 -1.745 -13.432 1.00 98.25 317 ALA A O 1
ATOM 2525 N N . VAL A 1 318 ? -1.448 -3.139 -11.854 1.00 98.50 318 VAL A N 1
ATOM 2526 C CA . VAL A 1 318 ? -1.099 -2.118 -10.864 1.00 98.50 318 VAL A CA 1
ATOM 2527 C C . VAL A 1 318 ? 0.375 -2.245 -10.484 1.00 98.50 318 VAL A C 1
ATOM 2529 O O . VAL A 1 318 ? 0.842 -3.298 -10.049 1.00 98.50 318 VAL A O 1
ATOM 2532 N N . VAL A 1 319 ? 1.111 -1.150 -10.641 1.00 98.50 319 VAL A N 1
ATOM 2533 C CA . VAL A 1 319 ? 2.489 -0.985 -10.181 1.00 98.50 319 VAL A CA 1
ATOM 2534 C C . VAL A 1 319 ? 2.469 -0.153 -8.906 1.00 98.50 319 VAL A C 1
ATOM 2536 O O . VAL A 1 319 ? 1.881 0.926 -8.878 1.00 98.50 319 VAL A O 1
ATOM 2539 N N . VAL A 1 320 ? 3.100 -0.657 -7.852 1.00 97.75 320 VAL A N 1
ATOM 2540 C CA . VAL A 1 320 ? 3.036 -0.097 -6.501 1.00 97.75 320 VAL A CA 1
ATOM 2541 C C . VAL A 1 320 ? 4.446 0.235 -6.031 1.00 97.75 320 VAL A C 1
ATOM 2543 O O . VAL A 1 320 ? 5.273 -0.666 -5.909 1.00 97.75 320 VAL A O 1
ATOM 2546 N N . ASP A 1 321 ? 4.708 1.513 -5.769 1.00 95.38 321 ASP A N 1
ATOM 2547 C CA . ASP A 1 321 ? 5.942 2.004 -5.143 1.00 95.38 321 ASP A CA 1
ATOM 2548 C C . ASP A 1 321 ? 5.733 2.268 -3.646 1.00 95.38 321 ASP A C 1
ATOM 2550 O O . ASP A 1 321 ? 4.617 2.564 -3.214 1.00 95.38 321 ASP A O 1
ATOM 2554 N N . GLU A 1 322 ? 6.813 2.183 -2.871 1.00 90.44 322 GLU A N 1
ATOM 2555 C CA . GLU A 1 322 ? 6.819 2.263 -1.402 1.00 90.44 322 GLU A CA 1
ATOM 2556 C C . GLU A 1 322 ? 5.887 1.236 -0.731 1.00 90.44 322 GLU A C 1
ATOM 2558 O O . GLU A 1 322 ? 5.143 1.540 0.202 1.00 90.44 322 GLU A O 1
ATOM 2563 N N . SER A 1 323 ? 5.917 -0.021 -1.196 1.00 90.19 323 SER A N 1
ATOM 2564 C CA . SER A 1 323 ? 5.024 -1.070 -0.683 1.00 90.19 323 SER A CA 1
ATOM 2565 C C . SER A 1 323 ? 5.204 -1.383 0.808 1.00 90.19 323 SER A C 1
ATOM 2567 O O . SER A 1 323 ? 4.348 -2.040 1.394 1.00 90.19 323 SER A O 1
ATOM 2569 N N . GLN A 1 324 ? 6.320 -0.971 1.418 1.00 86.25 324 GLN A N 1
ATOM 2570 C CA . GLN A 1 324 ? 6.578 -1.159 2.847 1.00 86.25 324 GLN A CA 1
ATOM 2571 C C . GLN A 1 324 ? 5.676 -0.317 3.756 1.00 86.25 324 GLN A C 1
ATOM 2573 O O . GLN A 1 324 ? 5.485 -0.713 4.905 1.00 86.25 324 GLN A O 1
ATOM 2578 N N . ASP A 1 325 ? 5.131 0.790 3.241 1.00 86.69 325 ASP A N 1
ATOM 2579 C CA . ASP A 1 325 ? 4.265 1.715 3.983 1.00 86.69 325 ASP A CA 1
ATOM 2580 C C . ASP A 1 325 ? 2.775 1.337 3.888 1.00 86.69 325 ASP A C 1
ATOM 2582 O O . ASP A 1 325 ? 1.930 2.048 4.422 1.00 86.69 325 ASP A O 1
ATOM 2586 N N . LEU A 1 326 ? 2.445 0.233 3.203 1.00 88.81 326 LEU A N 1
ATOM 2587 C CA . LEU A 1 326 ? 1.065 -0.208 3.008 1.00 88.81 326 LEU A CA 1
ATOM 2588 C C . LEU A 1 326 ? 0.580 -1.155 4.108 1.00 88.81 326 LEU A C 1
ATOM 2590 O O . LEU A 1 326 ? 1.206 -2.175 4.411 1.00 88.81 326 LEU A O 1
ATOM 2594 N N . ASP A 1 327 ? -0.616 -0.869 4.605 1.00 86.94 327 ASP A N 1
ATOM 2595 C CA . ASP A 1 327 ? -1.354 -1.679 5.559 1.00 86.94 327 ASP A CA 1
ATOM 2596 C C . ASP A 1 327 ? -2.155 -2.809 4.875 1.00 86.94 327 ASP A C 1
ATOM 2598 O O . ASP A 1 327 ? -2.480 -2.754 3.680 1.00 86.94 327 ASP A O 1
ATOM 2602 N N . PRO A 1 328 ? -2.595 -3.840 5.630 1.00 87.19 328 PRO A N 1
ATOM 2603 C CA . PRO A 1 328 ? -3.375 -4.949 5.072 1.00 87.19 328 PRO A CA 1
ATOM 2604 C C . PRO A 1 328 ? -4.661 -4.515 4.353 1.00 87.19 328 PRO A C 1
ATOM 2606 O O . PRO A 1 328 ? -5.115 -5.176 3.417 1.00 87.19 328 PRO A O 1
ATOM 2609 N N . VAL A 1 329 ? -5.288 -3.420 4.796 1.00 89.94 329 VAL A N 1
ATOM 2610 C CA . VAL A 1 329 ? -6.515 -2.901 4.172 1.00 89.94 329 VAL A CA 1
ATOM 2611 C C . VAL A 1 329 ? -6.246 -2.348 2.772 1.00 89.94 329 VAL A C 1
ATOM 2613 O O . VAL A 1 329 ? -7.043 -2.597 1.867 1.00 89.94 329 VAL A O 1
ATOM 2616 N N . GLU A 1 330 ? -5.111 -1.678 2.580 1.00 94.00 330 GLU A N 1
ATOM 2617 C CA . GLU A 1 330 ? -4.680 -1.106 1.303 1.00 94.00 330 GLU A CA 1
ATOM 2618 C C . GLU A 1 330 ? -4.246 -2.197 0.329 1.00 94.00 330 GLU A C 1
ATOM 2620 O O . GLU A 1 330 ? -4.670 -2.197 -0.825 1.00 94.00 330 GLU A O 1
ATOM 2625 N N . LEU A 1 331 ? -3.489 -3.190 0.803 1.00 93.94 331 LEU A N 1
ATOM 2626 C CA . LEU A 1 331 ? -3.101 -4.346 -0.007 1.00 93.94 331 LEU A CA 1
ATOM 2627 C C . LEU A 1 331 ? -4.321 -5.116 -0.529 1.00 93.94 331 LEU A C 1
ATOM 2629 O O . LEU A 1 331 ? -4.372 -5.482 -1.704 1.00 93.94 331 LEU A O 1
ATOM 2633 N N . ARG A 1 332 ? -5.346 -5.312 0.310 1.00 94.06 332 ARG A N 1
ATOM 2634 C CA . ARG A 1 332 ? -6.611 -5.932 -0.118 1.00 94.06 332 ARG A CA 1
ATOM 2635 C C . ARG A 1 332 ? -7.361 -5.083 -1.144 1.00 94.06 332 ARG A C 1
ATOM 2637 O O . ARG A 1 332 ? -7.973 -5.645 -2.046 1.00 94.06 332 ARG A O 1
ATOM 2644 N N . LEU A 1 333 ? -7.326 -3.753 -1.023 1.00 96.12 333 LEU A N 1
ATOM 2645 C CA . LEU A 1 333 ? -7.884 -2.870 -2.049 1.00 96.12 333 LEU A CA 1
ATOM 2646 C C . LEU A 1 333 ? -7.136 -3.054 -3.375 1.00 96.12 333 LEU A C 1
ATOM 2648 O O . LEU A 1 333 ? -7.776 -3.329 -4.382 1.00 96.12 333 LEU A O 1
ATOM 2652 N N . LEU A 1 334 ? -5.802 -2.988 -3.367 1.00 96.88 334 LEU A N 1
ATOM 2653 C CA . LEU A 1 334 ? -4.969 -3.158 -4.564 1.00 96.88 334 LEU A CA 1
ATOM 2654 C C . LEU A 1 334 ? -5.232 -4.489 -5.271 1.00 96.88 334 LEU A C 1
ATOM 2656 O O . LEU A 1 334 ? -5.373 -4.522 -6.492 1.00 96.88 334 LEU A O 1
ATOM 2660 N N . ARG A 1 335 ? -5.371 -5.580 -4.509 1.00 95.81 335 ARG A N 1
ATOM 2661 C CA . ARG A 1 335 ? -5.732 -6.888 -5.065 1.00 95.81 335 ARG A CA 1
ATOM 2662 C C . ARG A 1 335 ? -7.098 -6.872 -5.754 1.00 95.81 335 ARG A C 1
ATOM 2664 O O . ARG A 1 335 ? -7.250 -7.498 -6.797 1.00 95.81 335 ARG A O 1
ATOM 2671 N N . GLN A 1 336 ? -8.068 -6.139 -5.214 1.00 96.19 336 GLN A N 1
ATOM 2672 C CA . GLN A 1 336 ? -9.402 -6.016 -5.804 1.00 96.19 336 GLN A CA 1
ATOM 2673 C C . GLN A 1 336 ? -9.437 -5.100 -7.043 1.00 96.19 336 GLN A C 1
ATOM 2675 O O . GLN A 1 336 ? -10.352 -5.199 -7.857 1.00 96.19 336 GLN A O 1
ATOM 2680 N N . MET A 1 337 ? -8.456 -4.208 -7.209 1.00 96.25 337 MET A N 1
ATOM 2681 C CA . MET A 1 337 ? -8.436 -3.235 -8.309 1.00 96.25 337 MET A CA 1
ATOM 2682 C C . MET A 1 337 ? -8.124 -3.841 -9.680 1.00 96.25 337 MET A C 1
ATOM 2684 O O . MET A 1 337 ? -8.372 -3.193 -10.697 1.00 96.25 337 MET A O 1
ATOM 2688 N N . VAL A 1 338 ? -7.577 -5.057 -9.720 1.00 95.62 338 VAL A N 1
ATOM 2689 C CA . VAL A 1 338 ? -7.164 -5.726 -10.954 1.00 95.62 338 VAL A CA 1
ATOM 2690 C C . VAL A 1 338 ? -7.514 -7.217 -10.902 1.00 95.62 338 VAL A C 1
ATOM 2692 O O . VAL A 1 338 ? -7.291 -7.856 -9.868 1.00 95.62 338 VAL A O 1
ATOM 2695 N N . PRO A 1 339 ? -8.046 -7.803 -11.992 1.00 92.94 339 PRO A N 1
ATOM 2696 C CA . PRO A 1 339 ? -8.270 -9.243 -12.069 1.00 92.94 339 PRO A CA 1
ATOM 2697 C C . PRO A 1 339 ? -6.979 -10.032 -11.834 1.00 92.94 339 PRO A C 1
ATOM 2699 O O . PRO A 1 339 ? -5.900 -9.601 -12.239 1.00 92.94 339 PRO A O 1
ATOM 2702 N N . GLU A 1 340 ? -7.085 -11.200 -11.203 1.00 95.25 340 GLU A N 1
ATOM 2703 C CA . GLU A 1 340 ? -5.938 -12.099 -11.069 1.00 95.25 340 GLU A CA 1
ATOM 2704 C C . GLU A 1 340 ? -5.475 -12.590 -12.442 1.00 95.25 340 GLU A C 1
ATOM 2706 O O . GLU A 1 340 ? -6.278 -13.020 -13.276 1.00 95.25 340 GLU A O 1
ATOM 2711 N N . GLY A 1 341 ? -4.169 -12.522 -12.686 1.00 94.44 341 GLY A N 1
ATOM 2712 C CA . GLY A 1 341 ? -3.602 -12.933 -13.962 1.00 94.44 341 GLY A CA 1
ATOM 2713 C C . GLY A 1 341 ? -2.121 -12.619 -14.098 1.00 94.44 341 GLY A C 1
ATOM 2714 O O . GLY A 1 341 ? -1.445 -12.224 -13.151 1.00 94.44 341 GLY A O 1
ATOM 2715 N N . GLU A 1 342 ? -1.595 -12.810 -15.303 1.00 95.06 342 GLU A N 1
ATOM 2716 C CA . GLU A 1 342 ? -0.202 -12.487 -15.596 1.00 95.06 342 GLU A CA 1
ATOM 2717 C C . GLU A 1 342 ? 0.061 -10.984 -15.473 1.00 95.06 342 GLU A C 1
ATOM 2719 O O . GLU A 1 342 ? -0.695 -10.165 -15.994 1.00 95.06 342 GLU A O 1
ATOM 2724 N N . ASN A 1 343 ? 1.182 -10.634 -14.839 1.00 96.25 343 ASN A N 1
ATOM 2725 C CA . ASN A 1 343 ? 1.654 -9.262 -14.658 1.00 96.25 343 ASN A CA 1
ATOM 2726 C C . ASN A 1 343 ? 0.645 -8.316 -13.977 1.00 96.25 343 ASN A C 1
ATOM 2728 O O . ASN A 1 343 ? 0.723 -7.105 -14.179 1.00 96.25 343 ASN A O 1
ATOM 2732 N N . ASP A 1 344 ? -0.278 -8.855 -13.184 1.00 96.94 344 ASP A N 1
ATOM 2733 C CA . ASP A 1 344 ? -1.387 -8.109 -12.591 1.00 96.94 344 ASP A CA 1
ATOM 2734 C C . ASP A 1 344 ? -0.947 -7.113 -11.504 1.00 96.94 344 ASP A C 1
ATOM 2736 O O . ASP A 1 344 ? -1.397 -5.969 -11.495 1.00 96.94 344 ASP A O 1
ATOM 2740 N N . LEU A 1 345 ? -0.038 -7.510 -10.613 1.00 98.12 345 LEU A N 1
ATOM 2741 C CA . LEU A 1 345 ? 0.507 -6.674 -9.547 1.00 98.12 345 LEU A CA 1
ATOM 2742 C C . LEU A 1 345 ? 2.036 -6.701 -9.546 1.00 98.12 345 LEU A C 1
ATOM 2744 O O . LEU A 1 345 ? 2.663 -7.761 -9.611 1.00 98.12 345 LEU A O 1
ATOM 2748 N N . PHE A 1 346 ? 2.646 -5.529 -9.399 1.00 98.12 346 PHE A N 1
ATOM 2749 C CA . PHE A 1 346 ? 4.091 -5.393 -9.263 1.00 98.12 346 PHE A CA 1
ATOM 2750 C C . PHE A 1 346 ? 4.436 -4.435 -8.126 1.00 98.12 346 PHE A C 1
ATOM 2752 O O . PHE A 1 346 ? 4.188 -3.236 -8.226 1.00 98.12 346 PHE A O 1
ATOM 2759 N N . PHE A 1 347 ? 5.023 -4.967 -7.060 1.00 97.12 347 PHE A N 1
ATOM 2760 C CA . PHE A 1 347 ? 5.408 -4.212 -5.873 1.00 97.12 347 PHE A CA 1
ATOM 2761 C C . PHE A 1 347 ? 6.894 -3.892 -5.900 1.00 97.12 347 PHE A C 1
ATOM 2763 O O . PHE A 1 347 ? 7.717 -4.779 -6.135 1.00 97.12 347 PHE A O 1
ATOM 2770 N N . VAL A 1 348 ? 7.243 -2.651 -5.585 1.00 94.56 348 VAL A N 1
ATOM 2771 C CA . VAL A 1 348 ? 8.598 -2.281 -5.196 1.00 94.56 348 VAL A CA 1
ATOM 2772 C C . VAL A 1 348 ? 8.584 -1.678 -3.797 1.00 94.56 348 VAL A C 1
ATOM 2774 O O . VAL A 1 348 ? 7.665 -0.946 -3.431 1.00 94.56 348 VAL A O 1
ATOM 2777 N N . GLY A 1 349 ? 9.603 -1.994 -3.007 1.00 90.38 349 GLY A N 1
ATOM 2778 C CA . GLY A 1 349 ? 9.694 -1.489 -1.644 1.00 90.38 349 GLY A CA 1
ATOM 2779 C C . GLY A 1 349 ? 11.017 -1.802 -0.969 1.00 90.38 349 GLY A C 1
ATOM 2780 O O . GLY A 1 349 ? 11.893 -2.458 -1.536 1.00 90.38 349 GLY A O 1
ATOM 2781 N N . ASP A 1 350 ? 11.169 -1.302 0.247 1.00 84.31 350 ASP A N 1
ATOM 2782 C CA . ASP A 1 350 ? 12.365 -1.474 1.061 1.00 84.31 350 ASP A CA 1
ATOM 2783 C C . ASP A 1 350 ? 12.010 -2.045 2.431 1.00 84.31 350 ASP A C 1
ATOM 2785 O O . ASP A 1 350 ? 11.384 -1.377 3.254 1.00 84.31 350 ASP A O 1
ATOM 2789 N N . ALA A 1 351 ? 12.434 -3.284 2.675 1.00 73.62 351 ALA A N 1
ATOM 2790 C CA . ALA A 1 351 ? 12.236 -3.966 3.949 1.00 73.62 351 ALA A CA 1
ATOM 2791 C C . ALA A 1 351 ? 12.828 -3.177 5.130 1.00 73.62 351 ALA A C 1
ATOM 2793 O O . ALA A 1 351 ? 12.224 -3.103 6.199 1.00 73.62 351 ALA A O 1
ATOM 2794 N N . HIS A 1 352 ? 13.970 -2.514 4.919 1.00 68.88 352 HIS A N 1
ATOM 2795 C CA . HIS A 1 352 ? 14.698 -1.797 5.965 1.00 68.88 352 HIS A CA 1
ATOM 2796 C C . HIS A 1 352 ? 14.186 -0.368 6.200 1.00 68.88 352 HIS A C 1
ATOM 2798 O O . HIS A 1 352 ? 14.587 0.258 7.180 1.00 68.88 352 HIS A O 1
ATOM 2804 N N . GLN A 1 353 ? 13.308 0.159 5.338 1.00 70.00 353 GLN A N 1
ATOM 2805 C CA . GLN A 1 353 ? 12.709 1.494 5.503 1.00 70.00 353 GLN A CA 1
ATOM 2806 C C . GLN A 1 353 ? 11.260 1.453 5.994 1.00 70.00 353 GLN A C 1
ATOM 2808 O O . GLN A 1 353 ? 10.571 2.469 5.935 1.00 70.00 353 GLN A O 1
ATOM 2813 N N . ARG A 1 354 ? 10.777 0.316 6.511 1.00 70.38 354 ARG A N 1
ATOM 2814 C CA . ARG A 1 354 ? 9.476 0.284 7.187 1.00 70.38 354 ARG A CA 1
ATOM 2815 C C . ARG A 1 354 ? 9.567 1.066 8.503 1.00 70.38 354 ARG A C 1
ATOM 2817 O O . ARG A 1 354 ? 10.084 0.566 9.498 1.00 70.38 354 ARG A O 1
ATOM 2824 N N . ILE A 1 355 ? 9.061 2.296 8.495 1.00 60.09 355 ILE A N 1
ATOM 2825 C CA . ILE A 1 355 ? 9.037 3.194 9.664 1.00 60.09 355 ILE A CA 1
ATOM 2826 C C . ILE A 1 355 ? 7.666 3.152 10.370 1.00 60.09 355 ILE A C 1
ATOM 2828 O O . ILE A 1 355 ? 7.567 3.488 11.550 1.00 60.09 355 ILE A O 1
ATOM 2832 N N . TYR A 1 356 ? 6.617 2.692 9.680 1.00 54.28 356 TYR A N 1
ATOM 2833 C CA . TYR A 1 356 ? 5.236 2.651 10.171 1.00 54.28 356 TYR A CA 1
ATOM 2834 C C . TYR A 1 356 ? 4.639 1.231 10.096 1.00 54.28 356 TYR A C 1
ATOM 2836 O O . TYR A 1 356 ? 5.057 0.415 9.277 1.00 54.28 356 TYR A O 1
ATOM 2844 N N . GLY A 1 357 ? 3.637 0.949 10.938 1.00 57.41 357 GLY A N 1
ATOM 2845 C CA . GLY A 1 357 ? 2.795 -0.253 10.836 1.00 57.41 357 GLY A CA 1
ATOM 2846 C C . GLY A 1 357 ? 3.364 -1.543 11.451 1.00 57.41 357 GLY A C 1
ATOM 2847 O O . GLY A 1 357 ? 4.505 -1.610 11.908 1.00 57.41 357 GLY A O 1
ATOM 2848 N N . GLN A 1 358 ? 2.527 -2.586 11.506 1.00 61.81 358 GLN A N 1
ATOM 2849 C CA . GLN A 1 358 ? 2.941 -3.946 11.886 1.00 61.81 358 GLN A CA 1
ATOM 2850 C C . GLN A 1 358 ? 3.372 -4.744 10.643 1.00 61.81 358 GLN A C 1
ATOM 2852 O O . GLN A 1 358 ? 2.882 -4.460 9.551 1.00 61.81 358 GLN A O 1
ATOM 2857 N N . PRO A 1 359 ? 4.237 -5.768 10.778 1.00 65.00 359 PRO A N 1
ATOM 2858 C CA . PRO A 1 359 ? 4.583 -6.645 9.665 1.00 65.00 359 PRO A CA 1
ATOM 2859 C C . PRO A 1 359 ? 3.347 -7.270 9.017 1.00 65.00 359 PRO A C 1
ATOM 2861 O O . PRO A 1 359 ? 2.488 -7.829 9.704 1.00 65.00 359 PRO A O 1
ATOM 2864 N N . VAL A 1 360 ? 3.266 -7.182 7.689 1.00 71.25 360 VAL A N 1
ATOM 2865 C CA . VAL A 1 360 ? 2.151 -7.719 6.905 1.00 71.25 360 VAL A CA 1
ATOM 2866 C C . VAL A 1 360 ? 2.633 -8.877 6.051 1.00 71.25 360 VAL A C 1
ATOM 2868 O O . VAL A 1 360 ? 3.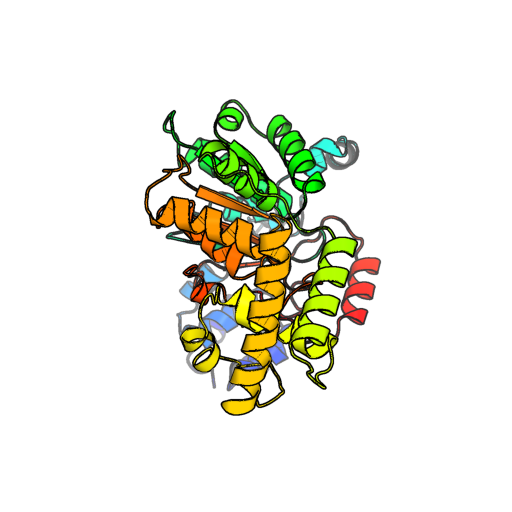622 -8.762 5.336 1.00 71.25 360 VAL A O 1
ATOM 2871 N N . VAL A 1 361 ? 1.882 -9.975 6.084 1.00 79.75 361 VAL A N 1
ATOM 2872 C CA . VAL A 1 361 ? 2.058 -11.094 5.157 1.00 79.75 361 VAL A CA 1
ATOM 2873 C C . VAL A 1 361 ? 1.148 -10.853 3.954 1.00 79.75 361 VAL A C 1
ATOM 2875 O O . VAL A 1 361 ? -0.079 -10.932 4.071 1.00 79.75 361 VAL A O 1
ATOM 2878 N N . MET A 1 362 ? 1.727 -10.556 2.790 1.00 86.50 362 MET A N 1
ATOM 2879 C CA . MET A 1 362 ? 0.988 -10.209 1.569 1.00 86.50 362 MET A CA 1
ATOM 2880 C C . MET A 1 362 ? 0.079 -11.359 1.113 1.00 86.50 362 MET A C 1
ATOM 2882 O O . MET A 1 362 ? -1.047 -11.121 0.664 1.00 86.50 362 MET A O 1
ATOM 2886 N N . ALA A 1 363 ? 0.489 -12.611 1.344 1.00 85.50 363 ALA A N 1
ATOM 2887 C CA . ALA A 1 363 ? -0.341 -13.782 1.057 1.00 85.50 363 ALA A CA 1
ATOM 2888 C C . ALA A 1 363 ? -1.696 -13.765 1.800 1.00 85.50 363 ALA A C 1
ATOM 2890 O O . ALA A 1 363 ? -2.707 -14.196 1.246 1.00 85.50 363 ALA A O 1
ATOM 2891 N N . GLN A 1 364 ? -1.760 -13.204 3.015 1.00 84.75 364 GLN A N 1
ATOM 2892 C CA . GLN A 1 364 ? -3.014 -13.062 3.780 1.00 84.75 364 GLN A CA 1
ATOM 2893 C C . GLN A 1 364 ? -3.944 -11.972 3.220 1.00 84.75 364 GLN A C 1
ATOM 2895 O O . GLN A 1 364 ? -5.114 -11.885 3.600 1.00 84.75 364 GLN A O 1
ATOM 2900 N N . CYS A 1 365 ? -3.431 -11.139 2.316 1.00 88.56 365 CYS A N 1
ATOM 2901 C CA . CYS A 1 365 ? -4.185 -10.124 1.585 1.00 88.56 365 CYS A CA 1
ATOM 2902 C C . CYS A 1 365 ? -4.599 -10.603 0.182 1.00 88.56 365 CYS A C 1
ATOM 2904 O O . CYS A 1 365 ? -5.061 -9.795 -0.617 1.00 88.56 365 CYS A O 1
ATOM 2906 N N . GLY A 1 366 ? -4.435 -11.898 -0.123 1.00 89.69 366 GLY A N 1
ATOM 2907 C CA . GLY A 1 366 ? -4.718 -12.464 -1.446 1.00 89.69 366 GLY A CA 1
ATOM 2908 C C . GLY A 1 366 ? -3.606 -12.219 -2.469 1.00 89.69 366 GLY A C 1
ATOM 2909 O O . GLY A 1 366 ? -3.823 -12.370 -3.666 1.00 89.69 366 GLY A O 1
ATOM 2910 N N . ILE A 1 367 ? -2.408 -11.826 -2.026 1.00 93.62 367 ILE A N 1
ATOM 2911 C CA . ILE A 1 367 ? -1.281 -11.498 -2.905 1.00 93.62 367 ILE A CA 1
ATOM 2912 C C . ILE A 1 367 ? -0.196 -12.561 -2.730 1.00 93.62 367 ILE A C 1
ATOM 2914 O O . ILE A 1 367 ? 0.649 -12.483 -1.842 1.00 93.62 367 ILE A O 1
ATOM 2918 N N . ALA A 1 368 ? -0.214 -13.586 -3.581 1.00 91.44 368 ALA A N 1
ATOM 2919 C CA . ALA A 1 368 ? 0.780 -14.655 -3.541 1.00 91.44 368 ALA A CA 1
ATOM 2920 C C . ALA A 1 368 ? 2.020 -14.297 -4.381 1.00 91.44 368 ALA A C 1
ATOM 2922 O O . ALA A 1 368 ? 1.958 -14.304 -5.610 1.00 91.44 368 ALA A O 1
ATOM 2923 N N . ILE A 1 369 ? 3.167 -14.052 -3.739 1.00 88.75 369 ILE A N 1
ATOM 2924 C CA . ILE A 1 369 ? 4.432 -13.672 -4.414 1.00 88.75 369 ILE A CA 1
ATOM 2925 C C . ILE A 1 369 ? 5.400 -14.852 -4.596 1.00 88.75 369 ILE A C 1
ATOM 2927 O O . ILE A 1 369 ? 6.397 -14.735 -5.305 1.00 88.75 369 ILE A O 1
ATOM 2931 N N . ARG A 1 370 ? 5.130 -16.015 -3.990 1.00 81.06 370 ARG A N 1
ATOM 2932 C CA . ARG A 1 370 ? 6.063 -17.157 -3.948 1.00 81.06 370 ARG A CA 1
ATOM 2933 C C . ARG A 1 370 ? 6.682 -17.472 -5.323 1.00 81.06 370 ARG A C 1
ATOM 2935 O O . ARG A 1 370 ? 5.971 -17.787 -6.273 1.00 81.06 370 ARG A O 1
ATOM 2942 N N . GLY A 1 371 ? 8.015 -17.389 -5.409 1.00 81.19 371 GLY A N 1
ATOM 2943 C CA . GLY A 1 371 ? 8.793 -17.622 -6.639 1.00 81.19 371 GLY A CA 1
ATOM 2944 C C . GLY A 1 371 ? 8.930 -16.415 -7.585 1.00 81.19 371 GLY A C 1
ATOM 2945 O O . GLY A 1 371 ? 9.579 -16.524 -8.625 1.00 81.19 371 GLY A O 1
ATOM 2946 N N . ARG A 1 372 ? 8.351 -15.261 -7.236 1.00 90.81 372 ARG A N 1
ATOM 2947 C CA . ARG A 1 372 ? 8.333 -14.016 -8.031 1.00 90.81 372 ARG A CA 1
ATOM 2948 C C . ARG A 1 372 ? 8.899 -12.812 -7.260 1.00 90.81 372 ARG A C 1
ATOM 2950 O O . ARG A 1 372 ? 8.558 -11.668 -7.553 1.00 90.81 372 ARG A O 1
ATOM 2957 N N . ALA A 1 373 ? 9.765 -13.073 -6.282 1.00 88.44 373 ALA A N 1
ATOM 2958 C CA . ALA A 1 373 ? 10.524 -12.052 -5.567 1.00 88.44 373 ALA A CA 1
ATOM 2959 C C . ALA A 1 373 ? 11.903 -11.830 -6.218 1.00 88.44 373 ALA A C 1
ATOM 2961 O O . ALA A 1 373 ? 12.537 -12.781 -6.676 1.00 88.44 373 ALA A O 1
ATOM 2962 N N . ALA A 1 374 ? 12.379 -10.586 -6.237 1.00 85.81 374 ALA A N 1
ATOM 2963 C CA . ALA A 1 374 ? 13.742 -10.223 -6.625 1.00 85.81 374 ALA A CA 1
ATOM 2964 C C . ALA A 1 374 ? 14.303 -9.121 -5.711 1.00 85.81 374 ALA A C 1
ATOM 2966 O O . ALA A 1 374 ? 13.538 -8.426 -5.043 1.00 85.81 374 ALA A O 1
ATOM 2967 N N . LYS A 1 375 ? 15.633 -8.947 -5.691 1.00 83.62 375 LYS A N 1
ATOM 2968 C CA . LYS A 1 375 ? 16.318 -7.924 -4.882 1.00 83.62 375 LYS A CA 1
ATOM 2969 C C . LYS A 1 375 ? 17.283 -7.096 -5.738 1.00 83.62 375 LYS A C 1
ATOM 2971 O O . LYS A 1 375 ? 18.076 -7.652 -6.497 1.00 83.62 375 LYS A O 1
ATOM 2976 N N . LEU A 1 376 ? 17.221 -5.774 -5.610 1.00 79.50 376 LEU A N 1
ATOM 2977 C CA . LEU A 1 376 ? 18.166 -4.816 -6.175 1.00 79.50 376 LEU A CA 1
ATOM 2978 C C . LEU A 1 376 ? 19.311 -4.612 -5.183 1.00 79.50 376 LEU A C 1
ATOM 2980 O O . LEU A 1 376 ? 19.067 -4.368 -4.004 1.00 79.50 376 LEU A O 1
ATOM 2984 N N . ARG A 1 377 ? 20.551 -4.716 -5.671 1.00 73.50 377 ARG A N 1
ATOM 2985 C CA . ARG A 1 377 ? 21.765 -4.690 -4.833 1.00 73.50 377 ARG A CA 1
ATOM 2986 C C . ARG A 1 377 ? 22.693 -3.506 -5.110 1.00 73.50 377 ARG A C 1
ATOM 2988 O O . ARG A 1 377 ? 23.543 -3.194 -4.291 1.00 73.50 377 ARG A O 1
ATOM 2995 N N . ILE A 1 378 ? 22.575 -2.871 -6.275 1.00 69.69 378 ILE A N 1
ATOM 2996 C CA . ILE A 1 378 ? 23.486 -1.795 -6.688 1.00 69.69 378 ILE A CA 1
ATOM 2997 C C . ILE A 1 378 ? 22.906 -0.464 -6.222 1.00 69.69 378 ILE A C 1
ATOM 2999 O O . ILE A 1 378 ? 21.772 -0.149 -6.574 1.00 69.69 378 ILE A O 1
ATOM 3003 N N . ASN A 1 379 ? 23.671 0.297 -5.440 1.00 72.06 379 ASN A N 1
ATOM 3004 C CA . ASN A 1 379 ? 23.306 1.632 -4.973 1.00 72.06 379 ASN A CA 1
ATOM 3005 C C . ASN A 1 379 ? 23.865 2.700 -5.925 1.00 72.06 379 ASN A C 1
ATOM 3007 O O . ASN A 1 379 ? 25.051 2.690 -6.237 1.00 72.06 379 ASN A O 1
ATOM 3011 N N . TYR A 1 380 ? 23.006 3.619 -6.368 1.00 72.94 380 TYR A N 1
ATOM 3012 C CA . TYR A 1 380 ? 23.341 4.692 -7.313 1.00 72.94 380 TYR A CA 1
ATOM 3013 C C . TYR A 1 380 ? 23.321 6.090 -6.674 1.00 72.94 380 TYR A C 1
ATOM 3015 O O . TYR A 1 380 ? 23.464 7.087 -7.374 1.00 72.94 380 TYR A O 1
ATOM 3023 N N . ARG A 1 381 ? 23.063 6.194 -5.364 1.00 72.94 381 ARG A N 1
ATOM 3024 C CA . ARG A 1 381 ? 22.809 7.471 -4.673 1.00 72.94 381 ARG A CA 1
ATOM 3025 C C . ARG A 1 381 ? 23.897 7.843 -3.674 1.00 72.94 381 ARG A C 1
ATOM 3027 O O . ARG A 1 381 ? 24.190 9.024 -3.523 1.00 72.94 381 ARG A O 1
ATOM 3034 N N . THR A 1 382 ? 24.418 6.873 -2.930 1.00 70.06 382 THR A N 1
ATOM 3035 C CA . THR A 1 382 ? 25.322 7.122 -1.799 1.00 70.06 382 THR A CA 1
ATOM 3036 C C . THR A 1 382 ? 26.716 6.592 -2.082 1.00 70.06 382 THR A C 1
ATOM 3038 O O . THR A 1 382 ? 26.856 5.544 -2.707 1.00 70.06 382 THR A O 1
ATOM 3041 N N . THR A 1 383 ? 27.739 7.279 -1.568 1.00 73.75 383 THR A N 1
ATOM 3042 C CA . THR A 1 383 ? 29.118 6.779 -1.625 1.00 73.75 383 THR A CA 1
ATOM 3043 C C . THR A 1 383 ? 29.290 5.533 -0.753 1.00 73.75 383 THR A C 1
ATOM 3045 O O . THR A 1 383 ? 28.476 5.256 0.138 1.00 73.75 383 THR A O 1
ATOM 3048 N N . GLU A 1 384 ? 30.365 4.783 -0.992 1.00 67.19 384 GLU A N 1
ATOM 3049 C CA . GLU A 1 384 ? 30.659 3.553 -0.252 1.00 67.19 384 GLU A CA 1
ATOM 3050 C C . GLU A 1 384 ? 30.931 3.819 1.238 1.00 67.19 384 GLU A C 1
ATOM 3052 O O . GLU A 1 384 ? 30.567 3.007 2.087 1.00 67.19 384 GLU A O 1
ATOM 3057 N N . GLU A 1 385 ? 31.506 4.974 1.586 1.00 72.56 385 GLU A N 1
ATOM 3058 C CA . GLU A 1 385 ? 31.759 5.373 2.974 1.00 72.56 385 GLU A CA 1
ATOM 3059 C C . GLU A 1 385 ? 30.455 5.578 3.750 1.00 72.56 385 GLU A C 1
ATOM 3061 O O . GLU A 1 385 ? 30.312 5.070 4.864 1.00 72.56 385 GLU A O 1
ATOM 3066 N N . ILE A 1 386 ? 29.483 6.279 3.150 1.00 75.19 386 ILE A N 1
ATOM 3067 C CA . ILE A 1 386 ? 28.163 6.501 3.757 1.00 75.19 386 ILE A CA 1
ATOM 3068 C C . ILE A 1 386 ? 27.423 5.168 3.882 1.00 75.19 386 ILE A C 1
ATOM 3070 O O . ILE A 1 386 ? 26.875 4.870 4.942 1.00 75.19 386 ILE A O 1
ATOM 3074 N N . ARG A 1 387 ? 27.448 4.341 2.826 1.00 68.62 387 ARG A N 1
ATOM 3075 C CA . ARG A 1 387 ? 26.808 3.018 2.819 1.00 68.62 387 ARG A CA 1
ATOM 3076 C C . ARG A 1 387 ? 27.340 2.131 3.943 1.00 68.62 387 ARG A C 1
ATOM 3078 O O . ARG A 1 387 ? 26.548 1.553 4.689 1.00 68.62 387 ARG A O 1
ATOM 3085 N N . ARG A 1 388 ? 28.667 2.053 4.097 1.00 67.38 388 ARG A N 1
ATOM 3086 C CA . ARG A 1 388 ? 29.314 1.253 5.146 1.00 67.38 388 ARG A CA 1
ATOM 3087 C C . ARG A 1 388 ? 28.902 1.721 6.536 1.00 67.38 388 ARG A C 1
ATOM 3089 O O . ARG A 1 388 ? 28.450 0.902 7.330 1.00 67.38 388 ARG A O 1
ATOM 3096 N N . TRP A 1 389 ? 28.981 3.026 6.792 1.00 77.38 389 TRP A N 1
ATOM 3097 C CA . TRP A 1 389 ? 28.593 3.595 8.080 1.00 77.38 389 TRP A CA 1
ATOM 3098 C C . TRP A 1 389 ? 27.118 3.317 8.413 1.00 77.38 389 TRP A C 1
ATOM 3100 O O . TRP A 1 389 ? 26.806 2.856 9.507 1.00 77.38 389 TRP A O 1
ATOM 3110 N N . SER A 1 390 ? 26.200 3.518 7.460 1.00 73.50 390 SER A N 1
ATOM 3111 C CA . SER A 1 390 ? 24.774 3.228 7.667 1.00 73.50 390 SER A CA 1
ATOM 3112 C C . SER A 1 390 ? 24.495 1.741 7.914 1.00 73.50 390 SER A C 1
ATOM 3114 O O . SER A 1 390 ? 23.636 1.410 8.728 1.00 73.50 390 SER A O 1
ATOM 3116 N N . THR A 1 391 ? 25.223 0.843 7.248 1.00 70.06 391 THR A N 1
ATOM 3117 C CA . THR A 1 391 ? 25.060 -0.610 7.423 1.00 70.06 391 THR A CA 1
ATOM 3118 C C . THR A 1 391 ? 25.550 -1.066 8.798 1.00 70.06 391 THR A C 1
ATOM 3120 O O . THR A 1 391 ? 24.904 -1.899 9.430 1.00 70.06 391 THR A O 1
ATOM 3123 N N . GLU A 1 392 ? 26.641 -0.482 9.306 1.00 74.19 392 GLU A N 1
ATOM 3124 C CA . GLU A 1 392 ? 27.140 -0.741 10.665 1.00 74.19 392 GLU A CA 1
ATOM 3125 C C . GLU A 1 392 ? 26.128 -0.332 11.744 1.00 74.19 392 GLU A C 1
ATOM 3127 O O . GLU A 1 392 ? 25.964 -1.052 12.726 1.00 74.19 392 GLU A O 1
ATOM 3132 N N . VAL A 1 393 ? 25.390 0.766 11.544 1.00 76.38 393 VAL A N 1
ATOM 3133 C CA . VAL A 1 393 ? 24.314 1.192 12.462 1.00 76.38 393 VAL A CA 1
ATOM 3134 C C . VAL A 1 393 ? 23.156 0.186 12.499 1.00 76.38 393 VAL A C 1
ATOM 3136 O O . VAL A 1 393 ? 22.517 0.022 13.536 1.00 76.38 393 VAL A O 1
ATOM 3139 N N . LEU A 1 394 ? 22.883 -0.498 11.385 1.00 68.12 394 LEU A N 1
ATOM 3140 C CA . LEU A 1 394 ? 21.800 -1.481 11.271 1.00 68.12 394 LEU A CA 1
ATOM 3141 C C . LEU A 1 394 ? 22.213 -2.897 11.711 1.00 68.12 394 LEU A C 1
ATOM 3143 O O . LEU A 1 394 ? 21.349 -3.767 11.862 1.00 68.12 394 LEU A O 1
ATOM 3147 N N . ALA A 1 395 ? 23.508 -3.152 11.922 1.00 64.00 395 ALA A N 1
ATOM 3148 C CA . ALA A 1 395 ? 24.024 -4.471 12.265 1.00 64.00 395 ALA A CA 1
ATOM 3149 C C . ALA A 1 395 ? 23.429 -4.986 13.591 1.00 64.00 395 ALA A C 1
ATOM 3151 O O . ALA A 1 395 ? 23.612 -4.394 14.652 1.00 64.00 395 ALA A O 1
ATOM 3152 N N . GLY A 1 396 ? 22.721 -6.120 13.529 1.00 59.09 396 GLY A N 1
ATOM 3153 C CA . GLY A 1 396 ? 22.059 -6.750 14.681 1.00 59.09 396 GLY A CA 1
ATOM 3154 C C . GLY A 1 396 ? 20.550 -6.493 14.794 1.00 59.09 396 GLY A C 1
ATOM 3155 O O . GLY A 1 396 ? 19.913 -7.078 15.669 1.00 59.09 396 GLY A O 1
ATOM 3156 N N . ALA A 1 397 ? 19.956 -5.683 13.910 1.00 58.28 397 ALA A N 1
ATOM 3157 C CA . ALA A 1 397 ? 18.504 -5.541 13.813 1.00 58.28 397 ALA A CA 1
ATOM 3158 C C . ALA A 1 397 ? 17.895 -6.667 12.956 1.00 58.28 397 ALA A C 1
ATOM 3160 O O . ALA A 1 397 ? 18.328 -6.901 11.829 1.00 58.28 397 ALA A O 1
ATOM 3161 N N . ALA A 1 398 ? 16.876 -7.358 13.477 1.00 56.78 398 ALA A N 1
ATOM 3162 C CA . ALA A 1 398 ? 16.075 -8.292 12.687 1.00 56.78 398 ALA A CA 1
ATOM 3163 C C . ALA A 1 398 ? 15.053 -7.506 11.853 1.00 56.78 398 ALA A C 1
ATOM 3165 O O . ALA A 1 398 ? 14.276 -6.733 12.415 1.00 56.78 398 ALA A O 1
ATOM 3166 N N . VAL A 1 399 ? 15.052 -7.703 10.534 1.00 56.94 399 VAL A N 1
ATOM 3167 C CA . VAL A 1 399 ? 14.175 -6.982 9.599 1.00 56.94 399 VAL A CA 1
ATOM 3168 C C . VAL A 1 399 ? 13.258 -7.972 8.888 1.00 56.94 399 VAL A C 1
ATOM 3170 O O . VAL A 1 399 ? 13.705 -9.025 8.444 1.00 56.94 399 VAL A O 1
ATOM 3173 N N . ASP A 1 400 ? 11.965 -7.652 8.831 1.00 55.56 400 ASP A N 1
ATOM 3174 C CA . ASP A 1 400 ? 10.957 -8.425 8.096 1.00 55.56 400 ASP A CA 1
ATOM 3175 C C . ASP A 1 400 ? 11.058 -8.124 6.598 1.00 55.56 400 ASP A C 1
ATOM 3177 O O . ASP A 1 400 ? 11.129 -6.961 6.206 1.00 55.56 400 ASP A O 1
ATOM 3181 N N . ASP A 1 401 ? 11.011 -9.148 5.750 1.00 63.09 401 ASP A N 1
ATOM 3182 C CA . ASP A 1 401 ? 11.157 -9.013 4.296 1.00 63.09 401 ASP A CA 1
ATOM 3183 C C . ASP A 1 401 ? 9.915 -8.440 3.585 1.00 63.09 401 ASP A C 1
ATOM 3185 O O . ASP A 1 401 ? 9.838 -8.486 2.360 1.00 63.09 401 ASP A O 1
ATOM 3189 N N . LEU A 1 402 ? 8.939 -7.904 4.326 1.00 60.91 402 LEU A N 1
ATOM 3190 C CA . LEU A 1 402 ? 7.619 -7.458 3.868 1.00 60.91 402 LEU A CA 1
ATOM 3191 C C . LEU A 1 402 ? 6.658 -8.591 3.443 1.00 60.91 402 LEU A C 1
ATOM 3193 O O . LEU A 1 402 ? 5.652 -8.299 2.797 1.00 60.91 402 LEU A O 1
ATOM 3197 N N . ASP A 1 403 ? 6.956 -9.866 3.727 1.00 59.94 403 ASP A N 1
ATOM 3198 C CA . ASP A 1 403 ? 6.027 -11.008 3.557 1.00 59.94 403 ASP A CA 1
ATOM 3199 C C . ASP A 1 403 ? 6.202 -12.084 4.654 1.00 59.94 403 ASP A C 1
ATOM 3201 O O . ASP A 1 403 ? 5.947 -13.269 4.438 1.00 59.94 403 ASP A O 1
ATOM 3205 N N . GLY A 1 404 ? 6.606 -11.680 5.865 1.00 53.53 404 GLY A N 1
ATOM 3206 C CA . GLY A 1 404 ? 6.719 -12.570 7.026 1.00 53.53 404 GLY A CA 1
ATOM 3207 C C . GLY A 1 404 ? 8.009 -13.395 7.100 1.00 53.53 404 GLY A C 1
ATOM 3208 O O . GLY A 1 404 ? 8.113 -14.267 7.968 1.00 53.53 404 GLY A O 1
ATOM 3209 N N . GLY A 1 405 ? 8.968 -13.166 6.198 1.00 60.72 405 GLY A N 1
ATOM 3210 C CA . GLY A 1 405 ? 10.326 -13.706 6.248 1.00 60.72 405 GLY A CA 1
ATOM 3211 C C . GLY A 1 405 ? 11.313 -12.746 6.919 1.00 60.72 405 GLY A C 1
ATOM 3212 O O . GLY A 1 405 ? 10.961 -11.634 7.297 1.00 60.72 405 GLY A O 1
ATOM 3213 N N . GLN A 1 406 ? 12.572 -13.168 7.065 1.00 54.34 406 GLN A N 1
ATOM 3214 C CA . GLN A 1 406 ? 13.658 -12.282 7.503 1.00 54.34 406 GLN A CA 1
ATOM 3215 C C . GLN A 1 406 ? 14.446 -11.791 6.291 1.00 54.34 406 GLN A C 1
ATOM 3217 O O . GLN A 1 406 ? 14.836 -12.604 5.452 1.00 54.34 406 GLN A O 1
ATOM 3222 N N . ASP A 1 407 ? 14.689 -10.483 6.218 1.00 55.69 407 ASP A N 1
ATOM 3223 C CA . ASP A 1 407 ? 15.633 -9.903 5.269 1.00 55.69 407 ASP A CA 1
ATOM 3224 C C . ASP A 1 407 ? 16.991 -9.691 5.941 1.00 55.69 407 ASP A C 1
ATOM 3226 O O . ASP A 1 407 ? 17.080 -9.220 7.079 1.00 55.69 407 ASP A O 1
ATOM 3230 N N . ASP A 1 408 ? 18.056 -10.055 5.230 1.00 58.78 408 ASP A N 1
ATOM 3231 C CA . ASP A 1 408 ? 19.420 -9.831 5.682 1.00 58.78 408 ASP A CA 1
ATOM 3232 C C . ASP A 1 408 ? 20.006 -8.537 5.096 1.00 58.78 408 ASP A C 1
ATOM 3234 O O . ASP A 1 408 ? 19.671 -8.069 4.001 1.00 58.78 408 ASP A O 1
ATOM 3238 N N . LEU A 1 409 ? 20.961 -7.968 5.835 1.00 54.75 409 LEU A N 1
ATOM 3239 C CA . LEU A 1 409 ? 21.769 -6.840 5.370 1.00 54.75 409 LEU A CA 1
ATOM 3240 C C . LEU A 1 409 ? 22.755 -7.250 4.262 1.00 54.75 409 LEU A C 1
ATOM 3242 O O . LEU A 1 409 ? 23.476 -6.401 3.752 1.00 54.75 409 LEU A O 1
ATOM 3246 N N . ALA A 1 410 ? 22.817 -8.527 3.861 1.00 48.31 410 ALA A N 1
ATOM 3247 C CA . ALA A 1 410 ? 23.843 -9.033 2.944 1.00 48.31 410 ALA A CA 1
ATOM 3248 C C . ALA A 1 410 ? 23.700 -8.503 1.504 1.00 48.31 410 ALA A C 1
ATOM 3250 O O . ALA A 1 410 ? 24.566 -8.746 0.662 1.00 48.31 410 ALA A O 1
ATOM 3251 N N . ALA A 1 411 ? 22.603 -7.803 1.215 1.00 42.59 411 ALA A N 1
ATOM 3252 C CA . ALA A 1 411 ? 22.324 -7.153 -0.061 1.00 42.59 411 ALA A CA 1
ATOM 3253 C C . ALA A 1 411 ? 22.122 -5.629 0.057 1.00 42.59 411 ALA A C 1
ATOM 3255 O O . ALA A 1 411 ? 21.664 -5.015 -0.911 1.00 42.59 411 ALA A O 1
ATOM 3256 N N . TYR A 1 412 ? 22.456 -5.052 1.217 1.00 46.03 412 TYR A N 1
ATOM 3257 C CA . TYR A 1 412 ? 22.576 -3.612 1.442 1.00 46.03 412 TYR A CA 1
ATOM 3258 C C . TYR A 1 412 ? 23.996 -3.137 1.167 1.00 46.03 412 TYR A C 1
ATOM 3260 O O . TYR A 1 412 ? 24.943 -3.908 1.459 1.00 46.03 412 TYR A O 1
#